Protein AF-0000000070920704 (afdb_homodimer)

InterPro domains:
  IPR003812 Fido domain [PF02661] (110-217)
  IPR003812 Fido domain [PS51459] (108-275)
  IPR036597 Fido-like domain superfamily [G3DSA:1.10.3290.10] (21-297)
  IPR036597 Fido-like domain superfamily [SSF140931] (86-286)
  IPR040198 Fido domain-containing protein [PTHR13504] (41-354)

Organism: NCBI:txid713585

Secondary structure (DSSP, 8-state):
---SS--TT-TTHHHHHHHHHHHHHHHHHHHHTS-HHHHHHHHHHHHHHHHHHHHHHTT----HHHHHHHHTT---SSHHHHHHHHHHHHHHHHHHHHHTTTT-S-TTSHHHHHHHHHHHHHTS-GGGGEEE-TTT--EEEPPTT---SS---BTTB-PPPGGGHHHHHHHHHHHHSS--HHHHHHHHHHHHHHHHHH--SSS-HHHHHHHHHHHHHHHHH--TTS--SHHHHHHTHHHHHHHHHHTTS----TTSSTHHHHHHHHHHHHHHHHHHHHHHHHHHHHHT-HHHHHHHHHHHHHHHHHTTSS-TTHHHHHHHHHHHSEE-HHHHHHHHT--HHHHHHHHHHHHHTTSEE-SSSSSPEEE---GGGHHHHSTTSS-----/---SS--TT-TTHHHHHHHHHHHHHHHHHHHHTS-HHHHHHHHHHHHHHHHHHHHHHTT----HHHHHHHHTT---SSHHHHHHHHHHHHHHHHHHHHHTTTT-S-TTSHHHHHHHHHHHHHTS-GGGGEEE-TTT--EEEPPTT----S---BTTB----GGGHHHHHHHHHHHHSS--HHHHHHHHHHHHHHHHHH--SSS-HHHHHHHHHHHHHHHHH--TTS--SHHHHHHTHHHHHHHHHHTTS----TTSSTHHHHHHHHHHHHHHHHHHHHHHHHHHHHHT-HHHHHHHHHHHHHHHHHTTSS-TTHHHHHHHHHHHS-B-HHHHHHHHT--HHHHHHHHHHHHHTTSEE-SSSSSPBEE---GGGHHHHSTTSS-----

Structure (mmCIF, N/CA/C/O backbone):
data_AF-0000000070920704-model_v1
#
loop_
_entity.id
_entity.type
_entity.pdbx_description
1 polymer 'Cell division protein Fic'
#
loop_
_atom_site.group_PDB
_atom_site.id
_atom_site.type_symbol
_atom_site.label_atom_id
_atom_site.label_alt_id
_atom_site.label_comp_id
_atom_site.label_asym_id
_atom_site.label_entity_id
_atom_site.label_seq_id
_atom_site.pdbx_PDB_ins_code
_atom_site.Cartn_x
_atom_site.Cartn_y
_atom_site.Cartn_z
_atom_site.occupancy
_atom_site.B_iso_or_equiv
_atom_site.auth_seq_id
_atom_site.auth_comp_id
_atom_site.auth_asym_id
_atom_site.auth_atom_id
_atom_site.pdbx_PDB_model_num
ATOM 1 N N . MET A 1 1 ? 30.406 -16.094 -9.68 1 80.56 1 MET A N 1
ATOM 2 C CA . MET A 1 1 ? 29.078 -15.898 -9.109 1 80.56 1 MET A CA 1
ATOM 3 C C . MET A 1 1 ? 28.891 -14.469 -8.602 1 80.56 1 MET A C 1
ATOM 5 O O . MET A 1 1 ? 27.781 -13.945 -8.594 1 80.56 1 MET A O 1
ATOM 9 N N . GLU A 1 2 ? 29.891 -13.758 -8.344 1 85.88 2 GLU A N 1
ATOM 10 C CA . GLU A 1 2 ? 29.859 -12.422 -7.773 1 85.88 2 GLU A CA 1
ATOM 11 C C . GLU A 1 2 ? 29.625 -11.367 -8.852 1 85.88 2 GLU A C 1
ATOM 13 O O . GLU A 1 2 ? 30.047 -11.547 -10 1 85.88 2 GLU A O 1
ATOM 18 N N . PRO A 1 3 ? 29.031 -10.305 -8.484 1 90.31 3 PRO A N 1
ATOM 19 C CA . PRO A 1 3 ? 28.422 -9.953 -7.195 1 90.31 3 PRO A CA 1
ATOM 20 C C . PRO A 1 3 ? 27.078 -10.625 -6.977 1 90.31 3 PRO A C 1
ATOM 22 O O . PRO A 1 3 ? 26.375 -10.945 -7.941 1 90.31 3 PRO A O 1
ATOM 25 N N . LEU A 1 4 ? 26.75 -10.844 -5.668 1 92.88 4 LEU A N 1
ATOM 26 C CA . LEU A 1 4 ? 25.484 -11.477 -5.324 1 92.88 4 LEU A CA 1
ATOM 27 C C . LEU A 1 4 ? 24.406 -10.422 -5.031 1 92.88 4 LEU A C 1
ATOM 29 O O . LEU A 1 4 ? 23.219 -10.727 -5.047 1 92.88 4 LEU A O 1
ATOM 33 N N . LEU A 1 5 ? 24.922 -9.242 -4.734 1 93.75 5 LEU A N 1
ATOM 34 C CA . LEU A 1 5 ? 24.047 -8.117 -4.453 1 93.75 5 LEU A CA 1
ATOM 35 C C . LEU A 1 5 ? 24.359 -6.93 -5.348 1 93.75 5 LEU A C 1
ATOM 37 O O . LEU A 1 5 ? 25.469 -6.844 -5.895 1 93.75 5 LEU A O 1
ATOM 41 N N . ILE A 1 6 ? 23.453 -6.102 -5.52 1 92.94 6 ILE A N 1
ATOM 42 C CA . ILE A 1 6 ? 23.719 -4.828 -6.184 1 92.94 6 ILE A CA 1
ATOM 43 C C . ILE A 1 6 ? 24.469 -3.895 -5.23 1 92.94 6 ILE A C 1
ATOM 45 O O . ILE A 1 6 ? 23.969 -3.604 -4.137 1 92.94 6 ILE A O 1
ATOM 49 N N . SER A 1 7 ? 25.5 -3.453 -5.684 1 89.81 7 SER A N 1
ATOM 50 C CA . SER A 1 7 ? 26.328 -2.586 -4.848 1 89.81 7 SER A CA 1
ATOM 51 C C . SER A 1 7 ? 25.609 -1.271 -4.547 1 89.81 7 SER A C 1
ATOM 53 O O . SER A 1 7 ? 24.891 -0.745 -5.391 1 89.81 7 SER A O 1
ATOM 55 N N . GLU A 1 8 ? 25.906 -0.688 -3.4 1 87 8 GLU A N 1
ATOM 56 C CA . GLU A 1 8 ? 25.359 0.615 -3.029 1 87 8 GLU A CA 1
ATOM 57 C C . GLU A 1 8 ? 25.875 1.715 -3.947 1 87 8 GLU A C 1
ATOM 59 O O . GLU A 1 8 ? 25.234 2.744 -4.133 1 87 8 GLU A O 1
ATOM 64 N N . SER A 1 9 ? 27.016 1.467 -4.512 1 86.75 9 SER A N 1
ATOM 65 C CA . SER A 1 9 ? 27.656 2.473 -5.352 1 86.75 9 SER A CA 1
ATOM 66 C C . SER A 1 9 ? 27.328 2.264 -6.824 1 86.75 9 SER A C 1
ATOM 68 O O . SER A 1 9 ? 27.812 2.996 -7.688 1 86.75 9 SER A O 1
ATOM 70 N N . SER A 1 10 ? 26.547 1.212 -7.098 1 89.94 10 SER A N 1
ATOM 71 C CA . SER A 1 10 ? 26.156 0.956 -8.484 1 89.94 10 SER A CA 1
ATOM 72 C C . SER A 1 10 ? 25.422 2.15 -9.078 1 89.94 10 SER A C 1
ATOM 74 O O . SER A 1 10 ? 24.578 2.766 -8.414 1 89.94 10 SER A O 1
ATOM 76 N N . ARG A 1 11 ? 25.688 2.434 -10.297 1 91.56 11 ARG A N 1
ATOM 77 C CA . ARG A 1 11 ? 25 3.52 -10.984 1 91.56 11 ARG A CA 1
ATOM 78 C C . ARG A 1 11 ? 23.531 3.191 -11.172 1 91.56 11 ARG A C 1
ATOM 80 O O . ARG A 1 11 ? 22.719 4.078 -11.461 1 91.56 11 ARG A O 1
ATOM 87 N N . HIS A 1 12 ? 23.188 1.869 -11.047 1 94 12 HIS A N 1
ATOM 88 C CA . HIS A 1 12 ? 21.812 1.428 -11.25 1 94 12 HIS A CA 1
ATOM 89 C C . HIS A 1 12 ? 21.031 1.445 -9.938 1 94 12 HIS A C 1
ATOM 91 O O . HIS A 1 12 ? 19.828 1.226 -9.93 1 94 12 HIS A O 1
ATOM 97 N N . ARG A 1 13 ? 21.719 1.709 -8.852 1 93.88 13 ARG A N 1
ATOM 98 C CA . ARG A 1 13 ? 21.125 1.56 -7.523 1 93.88 13 ARG A CA 1
ATOM 99 C C . ARG A 1 13 ? 19.922 2.475 -7.348 1 93.88 13 ARG A C 1
ATOM 101 O O . ARG A 1 13 ? 18.875 2.045 -6.859 1 93.88 13 ARG A O 1
ATOM 108 N N . ARG A 1 14 ? 20 3.699 -7.797 1 93.38 14 ARG A N 1
ATOM 109 C CA . ARG A 1 14 ? 18.922 4.672 -7.621 1 93.38 14 ARG A CA 1
ATOM 110 C C . ARG A 1 14 ? 17.656 4.215 -8.336 1 93.38 14 ARG A C 1
ATOM 112 O O . ARG A 1 14 ? 16.578 4.18 -7.73 1 93.38 14 ARG A O 1
ATOM 119 N N . ALA A 1 15 ? 17.812 3.852 -9.578 1 96.12 15 ALA A N 1
ATOM 120 C CA . ALA A 1 15 ? 16.656 3.43 -10.359 1 96.12 15 ALA A CA 1
ATOM 121 C C . ALA A 1 15 ? 16.047 2.146 -9.805 1 96.12 15 ALA A C 1
ATOM 123 O O . ALA A 1 15 ? 14.828 1.995 -9.766 1 96.12 15 ALA A O 1
ATOM 124 N N . LEU A 1 16 ? 16.875 1.227 -9.359 1 97.75 16 LEU A N 1
ATOM 125 C CA . LEU A 1 16 ? 16.391 -0.04 -8.82 1 97.75 16 LEU A CA 1
ATOM 126 C C . LEU A 1 16 ? 15.664 0.172 -7.496 1 97.75 16 LEU A C 1
ATOM 128 O O . LEU A 1 16 ? 14.656 -0.479 -7.227 1 97.75 16 LEU A O 1
ATOM 132 N N . THR A 1 17 ? 16.188 1.072 -6.699 1 97.25 17 THR A N 1
ATOM 133 C CA . THR A 1 17 ? 15.531 1.373 -5.434 1 97.25 17 THR A CA 1
ATOM 134 C C . THR A 1 17 ? 14.188 2.053 -5.668 1 97.25 17 THR A C 1
ATOM 136 O O . THR A 1 17 ? 13.234 1.821 -4.922 1 97.25 17 THR A O 1
ATOM 139 N N . ASP A 1 18 ? 14.086 2.893 -6.695 1 97.75 18 ASP A N 1
ATOM 140 C CA . ASP A 1 18 ? 12.805 3.484 -7.066 1 97.75 18 ASP A CA 1
ATOM 141 C C . ASP A 1 18 ? 11.781 2.406 -7.414 1 97.75 18 ASP A C 1
ATOM 143 O O . ASP A 1 18 ? 10.617 2.502 -7.027 1 97.75 18 ASP A O 1
ATOM 147 N N . LEU A 1 19 ? 12.227 1.385 -8.117 1 98.44 19 LEU A N 1
ATOM 148 C CA . LEU A 1 19 ? 11.344 0.277 -8.461 1 98.44 19 LEU A CA 1
ATOM 149 C C . LEU A 1 19 ? 10.922 -0.49 -7.215 1 98.44 19 LEU A C 1
ATOM 151 O O . LEU A 1 19 ? 9.773 -0.934 -7.109 1 98.44 19 LEU A O 1
ATOM 155 N N . ALA A 1 20 ? 11.898 -0.656 -6.273 1 98.25 20 ALA A N 1
ATOM 156 C CA . ALA A 1 20 ? 11.586 -1.351 -5.027 1 98.25 20 ALA A CA 1
ATOM 157 C C . ALA A 1 20 ? 10.508 -0.609 -4.242 1 98.25 20 ALA A C 1
ATOM 159 O O . ALA A 1 20 ? 9.578 -1.228 -3.717 1 98.25 20 ALA A O 1
ATOM 160 N N . VAL A 1 21 ? 10.586 0.711 -4.191 1 97.5 21 VAL A N 1
ATOM 161 C CA . VAL A 1 21 ? 9.594 1.542 -3.508 1 97.5 21 VAL A CA 1
ATOM 162 C C . VAL A 1 21 ? 8.234 1.396 -4.188 1 97.5 21 VAL A C 1
ATOM 164 O O . VAL A 1 21 ? 7.219 1.211 -3.52 1 97.5 21 VAL A O 1
ATOM 167 N N . GLU A 1 22 ? 8.258 1.469 -5.484 1 97.75 22 GLU A N 1
ATOM 168 C CA . GLU A 1 22 ? 7.02 1.347 -6.25 1 97.75 22 GLU A CA 1
ATOM 169 C C . GLU A 1 22 ? 6.367 -0.017 -6.031 1 97.75 22 GLU A C 1
ATOM 171 O O . GLU A 1 22 ? 5.164 -0.103 -5.781 1 97.75 22 GLU A O 1
ATOM 176 N N . LEU A 1 23 ? 7.152 -1.055 -6.102 1 98.5 23 LEU A N 1
ATOM 177 C CA . LEU A 1 23 ? 6.633 -2.406 -5.934 1 98.5 23 LEU A CA 1
ATOM 178 C C . LEU A 1 23 ? 6.055 -2.596 -4.535 1 98.5 23 LEU A C 1
ATOM 180 O O . LEU A 1 23 ? 4.973 -3.166 -4.379 1 98.5 23 LEU A O 1
ATOM 184 N N . ALA A 1 24 ? 6.785 -2.111 -3.541 1 97.88 24 ALA A N 1
ATOM 185 C CA . ALA A 1 24 ? 6.312 -2.232 -2.164 1 97.88 24 ALA A CA 1
ATOM 186 C C . ALA A 1 24 ? 4.977 -1.521 -1.977 1 97.88 24 ALA A C 1
ATOM 188 O O . ALA A 1 24 ? 4.055 -2.068 -1.371 1 97.88 24 ALA A O 1
ATOM 189 N N . ALA A 1 25 ? 4.855 -0.305 -2.525 1 97.44 25 ALA A N 1
ATOM 190 C CA . ALA A 1 25 ? 3.635 0.485 -2.398 1 97.44 25 ALA A CA 1
ATOM 191 C C . ALA A 1 25 ? 2.473 -0.181 -3.127 1 97.44 25 ALA A C 1
ATOM 193 O O . ALA A 1 25 ? 1.376 -0.306 -2.576 1 97.44 25 ALA A O 1
ATOM 194 N N . ARG A 1 26 ? 2.691 -0.658 -4.32 1 97.5 26 ARG A N 1
ATOM 195 C CA . ARG A 1 26 ? 1.638 -1.263 -5.129 1 97.5 26 ARG A CA 1
ATOM 196 C C . ARG A 1 26 ? 1.182 -2.588 -4.527 1 97.5 26 ARG A C 1
ATOM 198 O O . ARG A 1 26 ? -0.016 -2.881 -4.496 1 97.5 26 ARG A O 1
ATOM 205 N N . SER A 1 27 ? 2.137 -3.367 -4.098 1 98 27 SER A N 1
ATOM 206 C CA . SER A 1 27 ? 1.811 -4.664 -3.508 1 98 27 SER A CA 1
ATOM 207 C C . SER A 1 27 ? 0.99 -4.496 -2.232 1 98 27 SER A C 1
ATOM 209 O O . SER A 1 27 ? -0.037 -5.156 -2.061 1 98 27 SER A O 1
ATOM 211 N N . ALA A 1 28 ? 1.432 -3.613 -1.384 1 96.62 28 ALA A N 1
ATOM 212 C CA . ALA A 1 28 ? 0.708 -3.361 -0.14 1 96.62 28 ALA A CA 1
ATOM 213 C C . ALA A 1 28 ? -0.68 -2.795 -0.419 1 96.62 28 ALA A C 1
ATOM 215 O O . ALA A 1 28 ? -1.665 -3.221 0.19 1 96.62 28 ALA A O 1
ATOM 216 N N . GLY A 1 29 ? -0.74 -1.816 -1.3 1 95.94 29 GLY A N 1
ATOM 217 C CA . GLY A 1 29 ? -2.021 -1.237 -1.672 1 95.94 29 GLY A CA 1
ATOM 218 C C . GLY A 1 29 ? -3.008 -2.26 -2.201 1 95.94 29 GLY A C 1
ATOM 219 O O . GLY A 1 29 ? -4.176 -2.264 -1.811 1 95.94 29 GLY A O 1
ATOM 220 N N . PHE A 1 30 ? -2.549 -3.137 -3.023 1 96.75 30 PHE A N 1
ATOM 221 C CA . PHE A 1 30 ? -3.4 -4.16 -3.617 1 96.75 30 PHE A CA 1
ATOM 222 C C . PHE A 1 30 ? -3.934 -5.109 -2.547 1 96.75 30 PHE A C 1
ATOM 224 O O . PHE A 1 30 ? -5.145 -5.312 -2.441 1 96.75 30 PHE A O 1
ATOM 231 N N . ARG A 1 31 ? -3.08 -5.613 -1.752 1 95.38 31 ARG A N 1
ATOM 232 C CA . ARG A 1 31 ? -3.475 -6.566 -0.721 1 95.38 31 ARG A CA 1
ATOM 233 C C . ARG A 1 31 ? -4.508 -5.961 0.223 1 95.38 31 ARG A C 1
ATOM 235 O O . ARG A 1 31 ? -5.523 -6.59 0.526 1 95.38 31 ARG A O 1
ATOM 242 N N . ARG A 1 32 ? -4.285 -4.738 0.602 1 92.5 32 ARG A N 1
ATOM 243 C CA . ARG A 1 32 ? -5.113 -4.113 1.628 1 92.5 32 ARG A CA 1
ATOM 244 C C . ARG A 1 32 ? -6.441 -3.637 1.044 1 92.5 32 ARG A C 1
ATOM 246 O O . ARG A 1 32 ? -7.367 -3.301 1.786 1 92.5 32 ARG A O 1
ATOM 253 N N . SER A 1 33 ? -6.52 -3.58 -0.223 1 90.88 33 SER A N 1
ATOM 254 C CA . SER A 1 33 ? -7.734 -3.121 -0.888 1 90.88 33 SER A CA 1
ATOM 255 C C . SER A 1 33 ? -8.812 -4.199 -0.875 1 90.88 33 SER A C 1
ATOM 257 O O . SER A 1 33 ? -9.984 -3.922 -1.161 1 90.88 33 SER A O 1
ATOM 259 N N . LEU A 1 34 ? -8.43 -5.422 -0.502 1 90.5 34 LEU A N 1
ATOM 260 C CA . LEU A 1 34 ? -9.359 -6.539 -0.593 1 90.5 34 LEU A CA 1
ATOM 261 C C . LEU A 1 34 ? -9.758 -7.031 0.794 1 90.5 34 LEU A C 1
ATOM 263 O O . LEU A 1 34 ? -8.922 -7.086 1.7 1 90.5 34 LEU A O 1
ATOM 267 N N . PRO A 1 35 ? -11.039 -7.438 0.919 1 86.06 35 PRO A N 1
ATOM 268 C CA . PRO A 1 35 ? -11.422 -8.062 2.186 1 86.06 35 PRO A CA 1
ATOM 269 C C . PRO A 1 35 ? -10.789 -9.438 2.379 1 86.06 35 PRO A C 1
ATOM 271 O O . PRO A 1 35 ? -10.453 -10.109 1.401 1 86.06 35 PRO A O 1
ATOM 274 N N . PRO A 1 36 ? -10.68 -9.891 3.582 1 84.94 36 PRO A N 1
ATOM 275 C CA . PRO A 1 36 ? -9.961 -11.125 3.891 1 84.94 36 PRO A CA 1
ATOM 276 C C . PRO A 1 36 ? -10.508 -12.336 3.141 1 84.94 36 PRO A C 1
ATOM 278 O O . PRO A 1 36 ? -9.742 -13.18 2.678 1 84.94 36 PRO A O 1
ATOM 281 N N . GLY A 1 37 ? -11.836 -12.477 3.033 1 85.62 37 GLY A N 1
ATOM 282 C CA . GLY A 1 37 ? -12.414 -13.617 2.336 1 85.62 37 GLY A CA 1
ATOM 283 C C . GLY A 1 37 ? -12.039 -13.672 0.868 1 85.62 37 GLY A C 1
ATOM 284 O O . GLY A 1 37 ? -11.789 -14.75 0.326 1 85.62 37 GLY A O 1
ATOM 285 N N . VAL A 1 38 ? -11.984 -12.555 0.297 1 88.88 38 VAL A N 1
ATOM 286 C CA . VAL A 1 38 ? -11.609 -12.477 -1.111 1 88.88 38 VAL A CA 1
ATOM 287 C C . VAL A 1 38 ? -10.117 -12.766 -1.268 1 88.88 38 VAL A C 1
ATOM 289 O O . VAL A 1 38 ? -9.703 -13.43 -2.225 1 88.88 38 VAL A O 1
ATOM 292 N N . LEU A 1 39 ? -9.305 -12.336 -0.316 1 92.88 39 LEU A N 1
ATOM 293 C CA . LEU A 1 39 ? -7.871 -12.586 -0.333 1 92.88 39 LEU A CA 1
ATOM 294 C C . LEU A 1 39 ? -7.574 -14.078 -0.345 1 92.88 39 LEU A C 1
ATOM 296 O O . LEU A 1 39 ? -6.727 -14.539 -1.111 1 92.88 39 LEU A O 1
ATOM 300 N N . THR A 1 40 ? -8.289 -14.766 0.441 1 92.19 40 THR A N 1
ATOM 301 C CA . THR A 1 40 ? -8.086 -16.203 0.537 1 92.19 40 THR A CA 1
ATOM 302 C C . THR A 1 40 ? -8.422 -16.891 -0.787 1 92.19 40 THR A C 1
ATOM 304 O O . THR A 1 40 ? -7.656 -17.734 -1.271 1 92.19 40 THR A O 1
ATOM 307 N N . ALA A 1 41 ? -9.547 -16.531 -1.345 1 92.5 41 ALA A N 1
ATOM 308 C CA . ALA A 1 41 ? -9.961 -17.109 -2.619 1 92.5 41 ALA A CA 1
ATOM 309 C C . ALA A 1 41 ? -8.961 -16.781 -3.725 1 92.5 41 ALA A C 1
ATOM 311 O O . ALA A 1 41 ? -8.656 -17.641 -4.562 1 92.5 41 ALA A O 1
ATOM 312 N N . LEU A 1 42 ? -8.492 -15.617 -3.684 1 93.5 42 LEU A N 1
ATOM 313 C CA . LEU A 1 42 ? -7.547 -15.172 -4.703 1 93.5 42 LEU A CA 1
ATOM 314 C C . LEU A 1 42 ? -6.211 -15.883 -4.551 1 93.5 42 LEU A C 1
ATOM 316 O O . LEU A 1 42 ? -5.559 -16.203 -5.543 1 93.5 42 LEU A O 1
ATOM 320 N N . ALA A 1 43 ? -5.762 -16.078 -3.363 1 95.25 43 ALA A N 1
ATOM 321 C CA . ALA A 1 43 ? -4.516 -16.797 -3.121 1 95.25 43 ALA A CA 1
ATOM 322 C C . ALA A 1 43 ? -4.582 -18.219 -3.693 1 95.25 43 ALA A C 1
ATOM 324 O O . ALA A 1 43 ? -3.605 -18.703 -4.262 1 95.25 43 ALA A O 1
ATOM 325 N N . ASP A 1 44 ? -5.727 -18.844 -3.557 1 93.44 44 ASP A N 1
ATOM 326 C CA . ASP A 1 44 ? -5.926 -20.172 -4.145 1 93.44 44 ASP A CA 1
ATOM 327 C C . ASP A 1 44 ? -5.785 -20.125 -5.664 1 93.44 44 ASP A C 1
ATOM 329 O O . ASP A 1 44 ? -5.117 -20.969 -6.258 1 93.44 44 ASP A O 1
ATOM 333 N N . LEU A 1 45 ? -6.391 -19.188 -6.18 1 92.69 45 LEU A N 1
ATOM 334 C CA . LEU A 1 45 ? -6.336 -19 -7.629 1 92.69 45 LEU A CA 1
ATOM 335 C C . LEU A 1 45 ? -4.906 -18.75 -8.094 1 92.69 45 LEU A C 1
ATOM 337 O O . LEU A 1 45 ? -4.48 -19.281 -9.125 1 92.69 45 LEU A O 1
ATOM 341 N N . VAL A 1 46 ? -4.18 -17.953 -7.363 1 94.62 46 VAL A N 1
ATOM 342 C CA . VAL A 1 46 ? -2.814 -17.594 -7.727 1 94.62 46 VAL A CA 1
ATOM 343 C C . VAL A 1 46 ? -1.906 -18.812 -7.633 1 94.62 46 VAL A C 1
ATOM 345 O O . VAL A 1 46 ? -0.985 -18.969 -8.438 1 94.62 46 VAL A O 1
ATOM 348 N N . ARG A 1 47 ? -2.148 -19.672 -6.664 1 96.12 47 ARG A N 1
ATOM 349 C CA . ARG A 1 47 ? -1.372 -20.906 -6.609 1 96.12 47 ARG A CA 1
ATOM 350 C C . ARG A 1 47 ? -1.533 -21.719 -7.895 1 96.12 47 ARG A C 1
ATOM 352 O O . ARG A 1 47 ? -0.551 -22.203 -8.453 1 96.12 47 ARG A O 1
ATOM 359 N N . ALA A 1 48 ? -2.76 -21.812 -8.359 1 94.69 48 ALA A N 1
ATOM 360 C CA . ALA A 1 48 ? -3.02 -22.516 -9.609 1 94.69 48 ALA A CA 1
ATOM 361 C C . ALA A 1 48 ? -2.361 -21.812 -10.789 1 94.69 48 ALA A C 1
ATOM 363 O O . ALA A 1 48 ? -1.759 -22.453 -11.648 1 94.69 48 ALA A O 1
ATOM 364 N N . MET A 1 49 ? -2.482 -20.531 -10.781 1 94.5 49 MET A N 1
ATOM 365 C CA . MET A 1 49 ? -1.893 -19.734 -11.852 1 94.5 49 MET A CA 1
ATOM 366 C C . MET A 1 49 ? -0.374 -19.859 -11.859 1 94.5 49 MET A C 1
ATOM 368 O O . MET A 1 49 ? 0.233 -20.047 -12.914 1 94.5 49 MET A O 1
ATOM 372 N N . ASN A 1 50 ? 0.208 -19.719 -10.664 1 96.38 50 ASN A N 1
ATOM 373 C CA . ASN A 1 50 ? 1.654 -19.859 -10.531 1 96.38 50 ASN A CA 1
ATOM 374 C C . ASN A 1 50 ? 2.127 -21.219 -11.023 1 96.38 50 ASN A C 1
ATOM 376 O O . ASN A 1 50 ? 3.121 -21.328 -11.742 1 96.38 50 ASN A O 1
ATOM 380 N N . CYS A 1 51 ? 1.378 -22.234 -10.633 1 97 51 CYS A N 1
ATOM 381 C CA . CYS A 1 51 ? 1.658 -23.594 -11.07 1 97 51 CYS A CA 1
ATOM 382 C C . CYS A 1 51 ? 1.62 -23.688 -12.594 1 97 51 CYS A C 1
ATOM 384 O O . CYS A 1 51 ? 2.562 -24.188 -13.211 1 97 51 CYS A O 1
ATOM 386 N N . TYR A 1 52 ? 0.61 -23.203 -13.156 1 96.19 52 TYR A N 1
ATOM 387 C CA . TYR A 1 52 ? 0.43 -23.281 -14.602 1 96.19 52 TYR A CA 1
ATOM 388 C C . TYR A 1 52 ? 1.599 -22.625 -15.336 1 96.19 52 TYR A C 1
ATOM 390 O O . TYR A 1 52 ? 2.24 -23.266 -16.172 1 96.19 52 TYR A O 1
ATOM 398 N N . TYR A 1 53 ? 1.94 -21.422 -14.977 1 96.88 53 TYR A N 1
ATOM 399 C CA . TYR A 1 53 ? 2.926 -20.672 -15.742 1 96.88 53 TYR A CA 1
ATOM 400 C C . TYR A 1 53 ? 4.34 -21.141 -15.422 1 96.88 53 TYR A C 1
ATOM 402 O O . TYR A 1 53 ? 5.215 -21.125 -16.297 1 96.88 53 TYR A O 1
ATOM 410 N N . SER A 1 54 ? 4.586 -21.5 -14.156 1 97.31 54 SER A N 1
ATOM 411 C CA . SER A 1 54 ? 5.891 -22.078 -13.828 1 97.31 54 SER A CA 1
ATOM 412 C C . SER A 1 54 ? 6.148 -23.344 -14.633 1 97.31 54 SER A C 1
ATOM 414 O O . SER A 1 54 ? 7.23 -23.516 -15.188 1 97.31 54 SER A O 1
ATOM 416 N N . ASN A 1 55 ? 5.141 -24.203 -14.727 1 95.38 55 ASN A N 1
ATOM 417 C CA . ASN A 1 55 ? 5.277 -25.438 -15.484 1 95.38 55 ASN A CA 1
ATOM 418 C C . ASN A 1 55 ? 5.352 -25.188 -16.984 1 95.38 55 ASN A C 1
ATOM 420 O O . ASN A 1 55 ? 6.016 -25.922 -17.719 1 95.38 55 ASN A O 1
ATOM 424 N N . LEU A 1 56 ? 4.695 -24.125 -17.391 1 94.81 56 LEU A N 1
ATOM 425 C CA . LEU A 1 56 ? 4.738 -23.75 -18.797 1 94.81 56 LEU A CA 1
ATOM 426 C C . LEU A 1 56 ? 6.16 -23.406 -19.219 1 94.81 56 LEU A C 1
ATOM 428 O O . LEU A 1 56 ? 6.598 -23.766 -20.312 1 94.81 56 LEU A O 1
ATOM 432 N N . ILE A 1 57 ? 6.871 -22.734 -18.391 1 95.25 57 ILE A N 1
ATOM 433 C CA . ILE A 1 57 ? 8.258 -22.375 -18.656 1 95.25 57 ILE A CA 1
ATOM 434 C C . ILE A 1 57 ? 9.094 -23.625 -18.859 1 95.25 57 ILE A C 1
ATOM 436 O O . ILE A 1 57 ? 10.031 -23.641 -19.656 1 95.25 57 ILE A O 1
ATOM 440 N N . GLU A 1 58 ? 8.711 -24.75 -18.203 1 92.69 58 GLU A N 1
ATOM 441 C CA . GLU A 1 58 ? 9.414 -26.031 -18.312 1 92.69 58 GLU A CA 1
ATOM 442 C C . GLU A 1 58 ? 8.898 -26.844 -19.5 1 92.69 58 GLU A C 1
ATOM 444 O O . GLU A 1 58 ? 9.32 -27.984 -19.703 1 92.69 58 GLU A O 1
ATOM 449 N N . GLY A 1 59 ? 7.871 -26.344 -20.172 1 91.88 59 GLY A N 1
ATOM 450 C CA . GLY A 1 59 ? 7.34 -27.031 -21.344 1 91.88 59 GLY A CA 1
ATOM 451 C C . GLY A 1 59 ? 6.156 -27.922 -21.016 1 91.88 59 GLY A C 1
ATOM 452 O O . GLY A 1 59 ? 5.746 -28.734 -21.844 1 91.88 59 GLY A O 1
ATOM 453 N N . HIS A 1 60 ? 5.641 -27.828 -19.797 1 91.25 60 HIS A N 1
ATOM 454 C CA . HIS A 1 60 ? 4.488 -28.625 -19.375 1 91.25 60 HIS A CA 1
ATOM 455 C C . HIS A 1 60 ? 3.219 -27.781 -19.344 1 91.25 60 HIS A C 1
ATOM 457 O O . HIS A 1 60 ? 3.059 -26.938 -18.469 1 91.25 60 HIS A O 1
ATOM 463 N N . ASP A 1 61 ? 2.365 -28.016 -20.203 1 89.31 61 ASP A N 1
ATOM 464 C CA . ASP A 1 61 ? 1.157 -27.203 -20.359 1 89.31 61 ASP A CA 1
ATOM 465 C C . ASP A 1 61 ? -0.066 -27.953 -19.812 1 89.31 61 ASP A C 1
ATOM 467 O O . ASP A 1 61 ? -0.821 -28.547 -20.594 1 89.31 61 ASP A O 1
ATOM 471 N N . THR A 1 62 ? -0.257 -27.953 -18.578 1 89.75 62 THR A N 1
ATOM 472 C CA . THR A 1 62 ? -1.445 -28.531 -17.969 1 89.75 62 THR A CA 1
ATOM 473 C C . THR A 1 62 ? -2.555 -27.5 -17.844 1 89.75 62 THR A C 1
ATOM 475 O O . THR A 1 62 ? -2.41 -26.5 -17.125 1 89.75 62 THR A O 1
ATOM 478 N N . HIS A 1 63 ? -3.582 -27.734 -18.469 1 87.62 63 HIS A N 1
ATOM 479 C CA . HIS A 1 63 ? -4.699 -26.797 -18.453 1 87.62 63 HIS A CA 1
ATOM 480 C C . HIS A 1 63 ? -5.219 -26.578 -17.047 1 87.62 63 HIS A C 1
ATOM 482 O O . HIS A 1 63 ? -5.297 -27.516 -16.25 1 87.62 63 HIS A O 1
ATOM 488 N N . PRO A 1 64 ? -5.711 -25.359 -16.766 1 89.31 64 PRO A N 1
ATOM 489 C CA . PRO A 1 64 ? -6.16 -25.016 -15.414 1 89.31 64 PRO A CA 1
ATOM 490 C C . PRO A 1 64 ? -7.277 -25.938 -14.914 1 89.31 64 PRO A C 1
ATOM 492 O O . PRO A 1 64 ? -7.316 -26.281 -13.734 1 89.31 64 PRO A O 1
ATOM 495 N N . VAL A 1 65 ? -8.117 -26.328 -15.797 1 89.88 65 VAL A N 1
ATOM 496 C CA . VAL A 1 65 ? -9.203 -27.219 -15.406 1 89.88 65 VAL A CA 1
ATOM 497 C C . VAL A 1 65 ? -8.625 -28.562 -14.938 1 89.88 65 VAL A C 1
ATOM 499 O O . VAL A 1 65 ? -9.109 -29.141 -13.961 1 89.88 65 VAL A O 1
ATOM 502 N N . ASP A 1 66 ? -7.602 -29.016 -15.656 1 92.94 66 ASP A N 1
ATOM 503 C CA . ASP A 1 66 ? -6.957 -30.266 -15.281 1 92.94 66 ASP A CA 1
ATOM 504 C C . ASP A 1 66 ? -6.203 -30.125 -13.961 1 92.94 66 ASP A C 1
ATOM 506 O O . ASP A 1 66 ? -6.105 -31.078 -13.188 1 92.94 66 ASP A O 1
ATOM 510 N N . ILE A 1 67 ? -5.672 -28.969 -13.742 1 93.81 67 ILE A N 1
ATOM 511 C CA . ILE A 1 67 ? -5.031 -28.688 -12.461 1 93.81 67 ILE A CA 1
ATOM 512 C C . ILE A 1 67 ? -6.066 -28.781 -11.336 1 93.81 67 ILE A C 1
ATOM 514 O O . ILE A 1 67 ? -5.82 -29.422 -10.312 1 93.81 67 ILE A O 1
ATOM 518 N N . GLU A 1 68 ? -7.188 -28.156 -11.547 1 92.19 68 GLU A N 1
ATOM 519 C CA . GLU A 1 68 ? -8.258 -28.172 -10.555 1 92.19 68 GLU A CA 1
ATOM 520 C C . GLU A 1 68 ? -8.734 -29.594 -10.289 1 92.19 68 GLU A C 1
ATOM 522 O O . GLU A 1 68 ? -8.984 -29.969 -9.148 1 92.19 68 GLU A O 1
ATOM 527 N N . ARG A 1 69 ? -8.891 -30.359 -11.336 1 93.5 69 ARG A N 1
ATOM 528 C CA . ARG A 1 69 ? -9.273 -31.766 -11.203 1 93.5 69 ARG A CA 1
ATOM 529 C C . ARG A 1 69 ? -8.258 -32.531 -10.359 1 93.5 69 ARG A C 1
ATOM 531 O O . ARG A 1 69 ? -8.633 -33.312 -9.5 1 93.5 69 ARG A O 1
ATOM 538 N N . ALA A 1 70 ? -7.059 -32.25 -10.633 1 94.75 70 ALA A N 1
ATOM 539 C CA . ALA A 1 70 ? -5.996 -32.938 -9.891 1 94.75 70 ALA A CA 1
ATOM 540 C C . ALA A 1 70 ? -6.102 -32.656 -8.398 1 94.75 70 ALA A C 1
ATOM 542 O O . ALA A 1 70 ? -5.887 -33.531 -7.57 1 94.75 70 ALA A O 1
ATOM 543 N N . LEU A 1 71 ? -6.434 -31.438 -8.047 1 93.31 71 LEU A N 1
ATOM 544 C CA . LEU A 1 71 ? -6.555 -31.047 -6.652 1 93.31 71 LEU A CA 1
ATOM 545 C C . LEU A 1 71 ? -7.711 -31.766 -5.977 1 93.31 71 LEU A C 1
ATOM 547 O O . LEU A 1 71 ? -7.746 -31.875 -4.746 1 93.31 71 LEU A O 1
ATOM 551 N N . LYS A 1 72 ? -8.625 -32.312 -6.801 1 92.38 72 LYS A N 1
ATOM 552 C CA . LYS A 1 72 ? -9.75 -33.094 -6.301 1 92.38 72 LYS A CA 1
ATOM 553 C C . LYS A 1 72 ? -9.508 -34.562 -6.465 1 92.38 72 LYS A C 1
ATOM 555 O O . LYS A 1 72 ? -10.445 -35.375 -6.398 1 92.38 72 LYS A O 1
ATOM 560 N N . ASN A 1 73 ? -8.32 -34.938 -6.863 1 94.75 73 ASN A N 1
ATOM 561 C CA . ASN A 1 73 ? -7.891 -36.344 -7.059 1 94.75 73 ASN A CA 1
ATOM 562 C C . ASN A 1 73 ? -8.617 -37 -8.234 1 94.75 73 ASN A C 1
ATOM 564 O O . ASN A 1 73 ? -8.914 -38.188 -8.195 1 94.75 73 ASN A O 1
ATOM 568 N N . ASP A 1 74 ? -9.047 -36.094 -9.102 1 95.38 74 ASP A N 1
ATOM 569 C CA . ASP A 1 74 ? -9.594 -36.562 -10.367 1 95.38 74 ASP A CA 1
ATOM 570 C C . ASP A 1 74 ? -8.531 -36.531 -11.469 1 95.38 74 ASP A C 1
ATOM 572 O O . ASP A 1 74 ? -8.25 -35.5 -12.039 1 95.38 74 ASP A O 1
ATOM 576 N N . TYR A 1 75 ? -8.102 -37.781 -11.797 1 95.94 75 TYR A N 1
ATOM 577 C CA . TYR A 1 75 ? -6.957 -37.844 -12.703 1 95.94 75 TYR A CA 1
ATOM 578 C C . TYR A 1 75 ? -7.371 -38.438 -14.047 1 95.94 75 TYR A C 1
ATOM 580 O O . TYR A 1 75 ? -8.312 -39.219 -14.125 1 95.94 75 TYR A O 1
ATOM 588 N N . SER A 1 76 ? -6.648 -38.062 -15.016 1 94.81 76 SER A N 1
ATOM 589 C CA . SER A 1 76 ? -6.855 -38.594 -16.359 1 94.81 76 SER A CA 1
ATOM 590 C C . SER A 1 76 ? -6.469 -40.094 -16.438 1 94.81 76 SER A C 1
ATOM 592 O O . SER A 1 76 ? -5.566 -40.531 -15.719 1 94.81 76 SER A O 1
ATOM 594 N N . ALA A 1 77 ? -7.145 -40.75 -17.328 1 94.88 77 ALA A N 1
ATOM 595 C CA . ALA A 1 77 ? -6.789 -42.156 -17.594 1 94.88 77 ALA A CA 1
ATOM 596 C C . ALA A 1 77 ? -5.496 -42.25 -18.406 1 94.88 77 ALA A C 1
ATOM 598 O O . ALA A 1 77 ? -4.797 -43.25 -18.344 1 94.88 77 ALA A O 1
ATOM 599 N N . ASN A 1 78 ? -5.309 -41.188 -19.172 1 95.19 78 ASN A N 1
ATOM 600 C CA . ASN A 1 78 ? -4.059 -41.125 -19.906 1 95.19 78 ASN A CA 1
ATOM 601 C C . ASN A 1 78 ? -2.865 -40.906 -18.984 1 95.19 78 ASN A C 1
ATOM 603 O O . ASN A 1 78 ? -2.807 -39.906 -18.25 1 95.19 78 ASN A O 1
ATOM 607 N N . PRO A 1 79 ? -1.92 -41.781 -19.016 1 94.31 79 PRO A N 1
ATOM 608 C CA . PRO A 1 79 ? -0.814 -41.75 -18.047 1 94.31 79 PRO A CA 1
ATOM 609 C C . PRO A 1 79 ? -0 -40.438 -18.156 1 94.31 79 PRO A C 1
ATOM 611 O O . PRO A 1 79 ? 0.422 -39.906 -17.141 1 94.31 79 PRO A O 1
ATOM 614 N N . GLU A 1 80 ? 0.272 -40 -19.312 1 93.12 80 GLU A N 1
ATOM 615 C CA . GLU A 1 80 ? 1.05 -38.781 -19.5 1 93.12 80 GLU A CA 1
ATOM 616 C C . GLU A 1 80 ? 0.33 -37.594 -18.891 1 93.12 80 GLU A C 1
ATOM 618 O O . GLU A 1 80 ? 0.946 -36.75 -18.219 1 93.12 80 GLU A O 1
ATOM 623 N N . LYS A 1 81 ? -0.925 -37.5 -19.172 1 94.25 81 LYS A N 1
ATOM 624 C CA . LYS A 1 81 ? -1.735 -36.406 -18.625 1 94.25 81 LYS A CA 1
ATOM 625 C C . LYS A 1 81 ? -1.841 -36.531 -17.094 1 94.25 81 LYS A C 1
ATOM 627 O O . LYS A 1 81 ? -1.777 -35.5 -16.406 1 94.25 81 LYS A O 1
ATOM 632 N N . ARG A 1 82 ? -2.014 -37.719 -16.688 1 95.75 82 ARG A N 1
ATOM 633 C CA . ARG A 1 82 ? -2.07 -37.938 -15.242 1 95.75 82 ARG A CA 1
ATOM 634 C C . ARG A 1 82 ? -0.788 -37.469 -14.562 1 95.75 82 ARG A C 1
ATOM 636 O O . ARG A 1 82 ? -0.834 -36.844 -13.5 1 95.75 82 ARG A O 1
ATOM 643 N N . ASN A 1 83 ? 0.324 -37.812 -15.172 1 95.69 83 ASN A N 1
ATOM 644 C CA . ASN A 1 83 ? 1.609 -37.406 -14.609 1 95.69 83 ASN A CA 1
ATOM 645 C C . ASN A 1 83 ? 1.725 -35.875 -14.523 1 95.69 83 ASN A C 1
ATOM 647 O O . ASN A 1 83 ? 2.229 -35.344 -13.531 1 95.69 83 ASN A O 1
ATOM 651 N N . ARG A 1 84 ? 1.256 -35.188 -15.516 1 95.44 84 ARG A N 1
ATOM 652 C CA . ARG A 1 84 ? 1.279 -33.75 -15.523 1 95.44 84 ARG A CA 1
ATOM 653 C C . ARG A 1 84 ? 0.358 -33.188 -14.445 1 95.44 84 ARG A C 1
ATOM 655 O O . ARG A 1 84 ? 0.665 -32.156 -13.836 1 95.44 84 ARG A O 1
ATOM 662 N N . GLN A 1 85 ? -0.765 -33.781 -14.234 1 96.19 85 GLN A N 1
ATOM 663 C CA . GLN A 1 85 ? -1.687 -33.406 -13.172 1 96.19 85 GLN A CA 1
ATOM 664 C C . GLN A 1 85 ? -1.036 -33.531 -11.797 1 96.19 85 GLN A C 1
ATOM 666 O O . GLN A 1 85 ? -1.159 -32.656 -10.945 1 96.19 85 GLN A O 1
ATOM 671 N N . LEU A 1 86 ? -0.355 -34.625 -11.672 1 96.56 86 LEU A N 1
ATOM 672 C CA . LEU A 1 86 ? 0.313 -34.875 -10.398 1 96.56 86 LEU A CA 1
ATOM 673 C C . LEU A 1 86 ? 1.427 -33.875 -10.156 1 96.56 86 LEU A C 1
ATOM 675 O O . LEU A 1 86 ? 1.62 -33.406 -9.031 1 96.56 86 LEU A O 1
ATOM 679 N N . GLU A 1 87 ? 2.119 -33.562 -11.203 1 97.19 87 GLU A N 1
ATOM 680 C CA . GLU A 1 87 ? 3.156 -32.531 -11.125 1 97.19 87 GLU A CA 1
ATOM 681 C C . GLU A 1 87 ? 2.576 -31.203 -10.703 1 97.19 87 GLU A C 1
ATOM 683 O O . GLU A 1 87 ? 3.141 -30.516 -9.852 1 97.19 87 GLU A O 1
ATOM 688 N N . ALA A 1 88 ? 1.476 -30.875 -11.305 1 97.06 88 ALA A N 1
ATOM 689 C CA . ALA A 1 88 ? 0.806 -29.609 -10.969 1 97.06 88 ALA A CA 1
ATOM 690 C C . ALA A 1 88 ? 0.367 -29.609 -9.508 1 97.06 88 ALA A C 1
ATOM 692 O O . ALA A 1 88 ? 0.59 -28.625 -8.789 1 97.06 88 ALA A O 1
ATOM 693 N N . LYS A 1 89 ? -0.231 -30.656 -9.125 1 97.31 89 LYS A N 1
ATOM 694 C CA . LYS A 1 89 ? -0.664 -30.797 -7.734 1 97.31 89 LYS A CA 1
ATOM 695 C C . LYS A 1 89 ? 0.517 -30.656 -6.777 1 97.31 89 LYS A C 1
ATOM 697 O O . LYS A 1 89 ? 0.4 -30.031 -5.723 1 97.31 89 LYS A O 1
ATOM 702 N N . ALA A 1 90 ? 1.648 -31.266 -7.121 1 97.81 90 ALA A N 1
ATOM 703 C CA . ALA A 1 90 ? 2.854 -31.172 -6.301 1 97.81 90 ALA A CA 1
ATOM 704 C C . ALA A 1 90 ? 3.283 -29.719 -6.125 1 97.81 90 ALA A C 1
ATOM 706 O O . ALA A 1 90 ? 3.559 -29.266 -5.008 1 97.81 90 ALA A O 1
ATOM 707 N N . HIS A 1 91 ? 3.318 -29.016 -7.227 1 98.06 91 HIS A N 1
ATOM 708 C CA . HIS A 1 91 ? 3.717 -27.609 -7.195 1 98.06 91 HIS A CA 1
ATOM 709 C C . HIS A 1 91 ? 2.807 -26.797 -6.277 1 98.06 91 HIS A C 1
ATOM 711 O O . HIS A 1 91 ? 3.287 -26.047 -5.434 1 98.06 91 HIS A O 1
ATOM 717 N N . ILE A 1 92 ? 1.512 -26.938 -6.426 1 97.88 92 ILE A N 1
ATOM 718 C CA . ILE A 1 92 ? 0.526 -26.188 -5.656 1 97.88 92 ILE A CA 1
ATOM 719 C C . ILE A 1 92 ? 0.657 -26.547 -4.176 1 97.88 92 ILE A C 1
ATOM 721 O O . ILE A 1 92 ? 0.581 -25.672 -3.312 1 97.88 92 ILE A O 1
ATOM 725 N N . THR A 1 93 ? 0.889 -27.797 -3.916 1 97.88 93 THR A N 1
ATOM 726 C CA . THR A 1 93 ? 1.038 -28.25 -2.539 1 97.88 93 THR A CA 1
ATOM 727 C C . THR A 1 93 ? 2.242 -27.594 -1.877 1 97.88 93 THR A C 1
ATOM 729 O O . THR A 1 93 ? 2.162 -27.156 -0.729 1 97.88 93 THR A O 1
ATOM 732 N N . VAL A 1 94 ? 3.332 -27.5 -2.564 1 98.25 94 VAL A N 1
ATOM 733 C CA . VAL A 1 94 ? 4.535 -26.875 -2.021 1 98.25 94 VAL A CA 1
ATOM 734 C C . VAL A 1 94 ? 4.289 -25.375 -1.792 1 98.25 94 VAL A C 1
ATOM 736 O O . VAL A 1 94 ? 4.664 -24.844 -0.751 1 98.25 94 VAL A O 1
ATOM 739 N N . GLN A 1 95 ? 3.686 -24.766 -2.766 1 98 95 GLN A N 1
ATOM 740 C CA . GLN A 1 95 ? 3.41 -23.344 -2.59 1 98 95 GLN A CA 1
ATOM 741 C C . GLN A 1 95 ? 2.465 -23.094 -1.415 1 98 95 GLN A C 1
ATOM 743 O O . GLN A 1 95 ? 2.613 -22.125 -0.682 1 98 95 GLN A O 1
ATOM 748 N N . GLN A 1 96 ? 1.454 -23.938 -1.263 1 97.38 96 GLN A N 1
ATOM 749 C CA . GLN A 1 96 ? 0.562 -23.828 -0.113 1 97.38 96 GLN A CA 1
ATOM 750 C C . GLN A 1 96 ? 1.338 -23.938 1.196 1 97.38 96 GLN A C 1
ATOM 752 O O . GLN A 1 96 ? 1.088 -23.188 2.137 1 97.38 96 GLN A O 1
ATOM 757 N N . TRP A 1 97 ? 2.23 -24.891 1.227 1 97.44 97 TRP A N 1
ATOM 758 C CA . TRP A 1 97 ? 3.1 -25.062 2.387 1 97.44 97 TRP A CA 1
ATOM 759 C C . TRP A 1 97 ? 3.891 -23.781 2.658 1 97.44 97 TRP A C 1
ATOM 761 O O . TRP A 1 97 ? 4.027 -23.375 3.811 1 97.44 97 TRP A O 1
ATOM 771 N N . ILE A 1 98 ? 4.352 -23.141 1.654 1 97.25 98 ILE A N 1
ATOM 772 C CA . ILE A 1 98 ? 5.082 -21.875 1.774 1 97.25 98 ILE A CA 1
ATOM 773 C C . ILE A 1 98 ? 4.152 -20.797 2.303 1 97.25 98 ILE A C 1
ATOM 775 O O . ILE A 1 98 ? 4.504 -20.062 3.234 1 97.25 98 ILE A O 1
ATOM 779 N N . ASP A 1 99 ? 2.949 -20.688 1.735 1 95.94 99 ASP A N 1
ATOM 780 C CA . ASP A 1 99 ? 1.963 -19.703 2.137 1 95.94 99 ASP A CA 1
ATOM 781 C C . ASP A 1 99 ? 1.628 -19.828 3.621 1 95.94 99 ASP A C 1
ATOM 783 O O . ASP A 1 99 ? 1.325 -18.828 4.281 1 95.94 99 ASP A O 1
ATOM 787 N N . GLU A 1 100 ? 1.706 -21.031 4.09 1 94.69 100 GLU A N 1
ATOM 788 C CA . GLU A 1 100 ? 1.309 -21.297 5.469 1 94.69 100 GLU A CA 1
ATOM 789 C C . GLU A 1 100 ? 2.492 -21.172 6.422 1 94.69 100 GLU A C 1
ATOM 791 O O . GLU A 1 100 ? 2.398 -21.547 7.59 1 94.69 100 GLU A O 1
ATOM 796 N N . GLY A 1 101 ? 3.605 -20.75 5.93 1 93.5 101 GLY A N 1
ATOM 797 C CA . GLY A 1 101 ? 4.746 -20.438 6.777 1 93.5 101 GLY A CA 1
ATOM 798 C C . GLY A 1 101 ? 5.777 -21.547 6.812 1 93.5 101 GLY A C 1
ATOM 799 O O . GLY A 1 101 ? 6.59 -21.625 7.738 1 93.5 101 GLY A O 1
ATOM 800 N N . GLY A 1 102 ? 5.676 -22.438 5.895 1 93.06 102 GLY A N 1
ATOM 801 C CA . GLY A 1 102 ? 6.586 -23.562 5.887 1 93.06 102 GLY A CA 1
ATOM 802 C C . GLY A 1 102 ? 8.047 -23.156 5.785 1 93.06 102 GLY A C 1
ATOM 803 O O . GLY A 1 102 ? 8.93 -23.906 6.227 1 93.06 102 GLY A O 1
ATOM 804 N N . LEU A 1 103 ? 8.273 -22.031 5.152 1 88.69 103 LEU A N 1
ATOM 805 C CA . LEU A 1 103 ? 9.641 -21.531 5.047 1 88.69 103 LEU A CA 1
ATOM 806 C C . LEU A 1 103 ? 9.883 -20.406 6.047 1 88.69 103 LEU A C 1
ATOM 808 O O . LEU A 1 103 ? 10.727 -19.531 5.816 1 88.69 103 LEU A O 1
ATOM 812 N N . ALA A 1 104 ? 8.93 -20.391 7.129 1 72.44 104 ALA A N 1
ATOM 813 C CA . ALA A 1 104 ? 9.039 -19.328 8.125 1 72.44 104 ALA A CA 1
ATOM 814 C C . ALA A 1 104 ? 10.492 -19.125 8.555 1 72.44 104 ALA A C 1
ATOM 816 O O . ALA A 1 104 ? 11.148 -20.078 8.992 1 72.44 104 ALA A O 1
ATOM 817 N N . GLY A 1 105 ? 11.305 -18.328 7.852 1 73.25 105 GLY A N 1
ATOM 818 C CA . GLY A 1 105 ? 12.703 -17.953 7.965 1 73.25 105 GLY A CA 1
ATOM 819 C C . GLY A 1 105 ? 13.328 -17.547 6.645 1 73.25 105 GLY A C 1
ATOM 820 O O . GLY A 1 105 ? 12.656 -16.953 5.793 1 73.25 105 GLY A O 1
ATOM 821 N N . ASP A 1 106 ? 14.539 -17.906 6.434 1 89.06 106 ASP A N 1
ATOM 822 C CA . ASP A 1 106 ? 15.359 -17.5 5.293 1 89.06 106 ASP A CA 1
ATOM 823 C C . ASP A 1 106 ? 15.195 -18.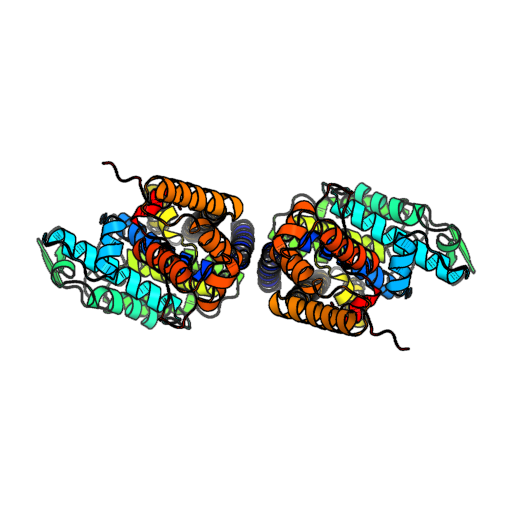469 4.125 1 89.06 106 ASP A C 1
ATOM 825 O O . ASP A 1 106 ? 15.727 -19.578 4.156 1 89.06 106 ASP A O 1
ATOM 829 N N . ALA A 1 107 ? 14.367 -18.141 3.088 1 95.94 107 ALA A N 1
ATOM 830 C CA . ALA A 1 107 ? 14.094 -18.953 1.9 1 95.94 107 ALA A CA 1
ATOM 831 C C . ALA A 1 107 ? 15.375 -19.234 1.125 1 95.94 107 ALA A C 1
ATOM 833 O O . ALA A 1 107 ? 15.398 -20.109 0.257 1 95.94 107 ALA A O 1
ATOM 834 N N . THR A 1 108 ? 16.438 -18.5 1.46 1 97.38 108 THR A N 1
ATOM 835 C CA . THR A 1 108 ? 17.688 -18.672 0.713 1 97.38 108 THR A CA 1
ATOM 836 C C . THR A 1 108 ? 18.656 -19.578 1.459 1 97.38 108 THR A C 1
ATOM 838 O O . THR A 1 108 ? 19.75 -19.875 0.972 1 97.38 108 THR A O 1
ATOM 841 N N . ALA A 1 109 ? 18.266 -20.016 2.635 1 97.06 109 ALA A N 1
ATOM 842 C CA . ALA A 1 109 ? 19.078 -21 3.352 1 97.06 109 ALA A CA 1
ATOM 843 C C . ALA A 1 109 ? 19.203 -22.297 2.572 1 97.06 109 ALA A C 1
ATOM 845 O O . ALA A 1 109 ? 18.234 -22.75 1.959 1 97.06 109 ALA A O 1
ATOM 846 N N . PRO A 1 110 ? 20.344 -22.953 2.643 1 97.19 110 PRO A N 1
ATOM 847 C CA . PRO A 1 110 ? 20.516 -24.203 1.917 1 97.19 110 PRO A CA 1
ATOM 848 C C . PRO A 1 110 ? 19.453 -25.234 2.279 1 97.19 110 PRO A C 1
ATOM 850 O O . PRO A 1 110 ? 18.875 -25.891 1.395 1 97.19 110 PRO A O 1
ATOM 853 N N . ASP A 1 111 ? 19.125 -25.359 3.557 1 96.81 111 ASP A N 1
ATOM 854 C CA . ASP A 1 111 ? 18.141 -26.328 3.998 1 96.81 111 ASP A CA 1
ATOM 855 C C . ASP A 1 111 ? 16.766 -26 3.414 1 96.81 111 ASP A C 1
ATOM 857 O O . ASP A 1 111 ? 15.984 -26.906 3.096 1 96.81 111 ASP A O 1
ATOM 861 N N . ALA A 1 112 ? 16.438 -24.75 3.355 1 97.75 112 ALA A N 1
ATOM 862 C CA . ALA A 1 112 ? 15.156 -24.344 2.789 1 97.75 112 ALA A CA 1
ATOM 863 C C . ALA A 1 112 ? 15.062 -24.703 1.311 1 97.75 112 ALA A C 1
ATOM 865 O O . ALA A 1 112 ? 14.047 -25.219 0.854 1 97.75 112 ALA A O 1
ATOM 866 N N . ILE A 1 113 ? 16.094 -24.422 0.587 1 98.31 113 ILE A N 1
ATOM 867 C CA . ILE A 1 113 ? 16.156 -24.719 -0.842 1 98.31 113 ILE A CA 1
ATOM 868 C C . ILE A 1 113 ? 16.031 -26.219 -1.068 1 98.31 113 ILE A C 1
ATOM 870 O O . ILE A 1 113 ? 15.266 -26.656 -1.924 1 98.31 113 ILE A O 1
ATOM 874 N N . LEU A 1 114 ? 16.766 -27 -0.266 1 98.44 114 LEU A N 1
ATOM 875 C CA . LEU A 1 114 ? 16.688 -28.453 -0.363 1 98.44 114 LEU A CA 1
ATOM 876 C C . LEU A 1 114 ? 15.281 -28.938 -0.014 1 98.44 114 LEU A C 1
ATOM 878 O O . LEU A 1 114 ? 14.781 -29.875 -0.636 1 98.44 114 LEU A O 1
ATOM 882 N N . GLU A 1 115 ? 14.727 -28.297 0.948 1 98.19 115 GLU A N 1
ATOM 883 C CA . GLU A 1 115 ? 13.391 -28.703 1.395 1 98.19 115 GLU A CA 1
ATOM 884 C C . GLU A 1 115 ? 12.344 -28.453 0.314 1 98.19 115 GLU A C 1
ATOM 886 O O . GLU A 1 115 ? 11.461 -29.281 0.095 1 98.19 115 GLU A O 1
ATOM 891 N N . ILE A 1 116 ? 12.414 -27.312 -0.339 1 98.56 116 ILE A N 1
ATOM 892 C CA . ILE A 1 116 ? 11.516 -27.031 -1.451 1 98.56 116 ILE A CA 1
ATOM 893 C C . ILE A 1 116 ? 11.633 -28.141 -2.502 1 98.56 116 ILE A C 1
ATOM 895 O O . ILE A 1 116 ? 10.617 -28.688 -2.949 1 98.56 116 ILE A O 1
ATOM 899 N N . HIS A 1 117 ? 12.828 -28.453 -2.863 1 98.75 117 HIS A N 1
ATOM 900 C CA . HIS A 1 117 ? 13.078 -29.484 -3.865 1 98.75 117 HIS A CA 1
ATOM 901 C C . HIS A 1 117 ? 12.57 -30.844 -3.395 1 98.75 117 HIS A C 1
ATOM 903 O O . HIS A 1 117 ? 11.938 -31.578 -4.16 1 98.75 117 HIS A O 1
ATOM 909 N N . ARG A 1 118 ? 12.82 -31.156 -2.154 1 98.62 118 ARG A N 1
ATOM 910 C CA . ARG A 1 118 ? 12.406 -32.438 -1.592 1 98.62 118 ARG A CA 1
ATOM 911 C C . ARG A 1 118 ? 10.891 -32.594 -1.647 1 98.62 118 ARG A C 1
ATOM 913 O O . ARG A 1 118 ? 10.375 -33.594 -2.158 1 98.62 118 ARG A O 1
ATOM 920 N N . ARG A 1 119 ? 10.203 -31.641 -1.169 1 98.38 119 ARG A N 1
ATOM 921 C CA . ARG A 1 119 ? 8.742 -31.688 -1.095 1 98.38 119 ARG A CA 1
ATOM 922 C C . ARG A 1 119 ? 8.133 -31.797 -2.486 1 98.38 119 ARG A C 1
ATOM 924 O O . ARG A 1 119 ? 7.148 -32.531 -2.686 1 98.38 119 ARG A O 1
ATOM 931 N N . PHE A 1 120 ? 8.719 -31.109 -3.395 1 98.38 120 PHE A N 1
ATOM 932 C CA . PHE A 1 120 ? 8.203 -31.156 -4.762 1 98.38 120 PHE A CA 1
ATOM 933 C C . PHE A 1 120 ? 8.438 -32.531 -5.379 1 98.38 120 PHE A C 1
ATOM 935 O O . PHE A 1 120 ? 7.496 -33.188 -5.84 1 98.38 120 PHE A O 1
ATOM 942 N N . CYS A 1 121 ? 9.648 -33.031 -5.305 1 98 121 CYS A N 1
ATOM 943 C CA . CYS A 1 121 ? 10.047 -34.25 -6.012 1 98 121 CYS A CA 1
ATOM 944 C C . CYS A 1 121 ? 9.43 -35.469 -5.359 1 98 121 CYS A C 1
ATOM 946 O O . CYS A 1 121 ? 9.109 -36.438 -6.047 1 98 121 CYS A O 1
ATOM 948 N N . GLU A 1 122 ? 9.234 -35.438 -4.074 1 97.69 122 GLU A N 1
ATOM 949 C CA . GLU A 1 122 ? 8.648 -36.594 -3.385 1 97.69 122 GLU A CA 1
ATOM 950 C C . GLU A 1 122 ? 7.207 -36.812 -3.822 1 97.69 122 GLU A C 1
ATOM 952 O O . GLU A 1 122 ? 6.695 -37.938 -3.719 1 97.69 122 GLU A O 1
ATOM 957 N N . LEU A 1 123 ? 6.594 -35.781 -4.277 1 96.25 123 LEU A N 1
ATOM 958 C CA . LEU A 1 123 ? 5.191 -35.844 -4.664 1 96.25 123 LEU A CA 1
ATOM 959 C C . LEU A 1 123 ? 5.059 -36.219 -6.133 1 96.25 123 LEU A C 1
ATOM 961 O O . LEU A 1 123 ? 3.955 -36.531 -6.609 1 96.25 123 LEU A O 1
ATOM 965 N N . LEU A 1 124 ? 6.148 -36.281 -6.836 1 96.5 124 LEU A N 1
ATOM 966 C CA . LEU A 1 124 ? 6.109 -36.594 -8.258 1 96.5 124 LEU A CA 1
ATOM 967 C C . LEU A 1 124 ? 6.027 -38.125 -8.469 1 96.5 124 LEU A C 1
ATOM 969 O O . LEU A 1 124 ? 6.578 -38.875 -7.684 1 96.5 124 LEU A O 1
ATOM 973 N N . PRO A 1 125 ? 5.332 -38.5 -9.539 1 94.88 125 PRO A N 1
ATOM 974 C CA . PRO A 1 125 ? 5.434 -39.906 -9.914 1 94.88 125 PRO A CA 1
ATOM 975 C C . PRO A 1 125 ? 6.848 -40.312 -10.328 1 94.88 125 PRO A C 1
ATOM 977 O O . PRO A 1 125 ? 7.605 -39.469 -10.836 1 94.88 125 PRO A O 1
ATOM 980 N N . GLU A 1 126 ? 7.129 -41.562 -10.164 1 94.38 126 GLU A N 1
ATOM 981 C CA . GLU A 1 126 ? 8.477 -42.062 -10.406 1 94.38 126 GLU A CA 1
ATOM 982 C C . GLU A 1 126 ? 8.938 -41.75 -11.828 1 94.38 126 GLU A C 1
ATOM 984 O O . GLU A 1 126 ? 10.109 -41.438 -12.055 1 94.38 126 GLU A O 1
ATOM 989 N N . GLU A 1 127 ? 8.07 -41.75 -12.766 1 92.88 127 GLU A N 1
ATOM 990 C CA . GLU A 1 127 ? 8.391 -41.562 -14.18 1 92.88 127 GLU A CA 1
ATOM 991 C C . GLU A 1 127 ? 8.969 -40.188 -14.422 1 92.88 127 GLU A C 1
ATOM 993 O O . GLU A 1 127 ? 9.758 -39.969 -15.352 1 92.88 127 GLU A O 1
ATOM 998 N N . LEU A 1 128 ? 8.602 -39.219 -13.539 1 94.06 128 LEU A N 1
ATOM 999 C CA . LEU A 1 128 ? 9.023 -37.844 -13.75 1 94.06 128 LEU A CA 1
ATOM 1000 C C . LEU A 1 128 ? 10.312 -37.562 -13 1 94.06 128 LEU A C 1
ATOM 1002 O O . LEU A 1 128 ? 10.844 -36.438 -13.078 1 94.06 128 LEU A O 1
ATOM 1006 N N . LEU A 1 129 ? 10.859 -38.531 -12.32 1 95.88 129 LEU A N 1
ATOM 1007 C CA . LEU A 1 129 ? 12.07 -38.312 -11.531 1 95.88 129 LEU A CA 1
ATOM 1008 C C . LEU A 1 129 ? 13.312 -38.781 -12.305 1 95.88 129 LEU A C 1
ATOM 1010 O O . LEU A 1 129 ? 14.422 -38.719 -11.781 1 95.88 129 LEU A O 1
ATOM 1014 N N . TRP A 1 130 ? 13.102 -39.188 -13.516 1 94 130 TRP A N 1
ATOM 1015 C CA . TRP A 1 130 ? 14.227 -39.656 -14.312 1 94 130 TRP A CA 1
ATOM 1016 C C . TRP A 1 130 ? 14.594 -38.656 -15.391 1 94 130 TRP A C 1
ATOM 1018 O O . TRP A 1 130 ? 13.719 -38.094 -16.047 1 94 130 TRP A O 1
ATOM 1028 N N . ILE A 1 131 ? 15.891 -38.438 -15.539 1 90.5 131 ILE A N 1
ATOM 1029 C CA . ILE A 1 131 ? 16.391 -37.562 -16.609 1 90.5 131 ILE A CA 1
ATOM 1030 C C . ILE A 1 131 ? 17.281 -38.375 -17.547 1 90.5 131 ILE A C 1
ATOM 1032 O O . ILE A 1 131 ? 17.984 -39.312 -17.109 1 90.5 131 ILE A O 1
ATOM 1036 N N . THR A 1 132 ? 17.188 -38.094 -18.781 1 88.19 132 THR A N 1
ATOM 1037 C CA . THR A 1 132 ? 18.031 -38.75 -19.766 1 88.19 132 THR A CA 1
ATOM 1038 C C . THR A 1 132 ? 19.172 -37.812 -20.203 1 88.19 132 THR A C 1
ATOM 1040 O O . THR A 1 132 ? 18.938 -36.688 -20.609 1 88.19 132 THR A O 1
ATOM 1043 N N . VAL A 1 133 ? 20.375 -38.25 -20.094 1 82.5 133 VAL A N 1
ATOM 1044 C CA . VAL A 1 133 ? 21.531 -37.5 -20.547 1 82.5 133 VAL A CA 1
ATOM 1045 C C . VAL A 1 133 ? 21.578 -37.5 -22.062 1 82.5 133 VAL A C 1
ATOM 1047 O O . VAL A 1 133 ? 21.625 -38.562 -22.703 1 82.5 133 VAL A O 1
ATOM 1050 N N . PRO A 1 134 ? 21.5 -36.344 -22.641 1 78.38 134 PRO A N 1
ATOM 1051 C CA . PRO A 1 134 ? 21.375 -36.281 -24.109 1 78.38 134 PRO A CA 1
ATOM 1052 C C . PRO A 1 134 ? 22.5 -37 -24.844 1 78.38 134 PRO A C 1
ATOM 1054 O O . PRO A 1 134 ? 22.25 -37.688 -25.828 1 78.38 134 PRO A O 1
ATOM 1057 N N . ASP A 1 135 ? 23.734 -36.969 -24.453 1 79 135 ASP A N 1
ATOM 1058 C CA . ASP A 1 135 ? 24.891 -37.469 -25.188 1 79 135 ASP A CA 1
ATOM 1059 C C . ASP A 1 135 ? 25.016 -38.969 -25.031 1 79 135 ASP A C 1
ATOM 1061 O O . ASP A 1 135 ? 25.359 -39.688 -25.984 1 79 135 ASP A O 1
ATOM 1065 N N . THR A 1 136 ? 24.656 -39.469 -23.891 1 84.38 136 THR A N 1
ATOM 1066 C CA . THR A 1 136 ? 24.922 -40.875 -23.594 1 84.38 136 THR A CA 1
ATOM 1067 C C . THR A 1 136 ? 23.625 -41.688 -23.547 1 84.38 136 THR A C 1
ATOM 1069 O O . THR A 1 136 ? 23.656 -42.906 -23.656 1 84.38 136 THR A O 1
ATOM 1072 N N . GLY A 1 137 ? 22.516 -40.938 -23.375 1 87.06 137 GLY A N 1
ATOM 1073 C CA . GLY A 1 137 ? 21.25 -41.656 -23.219 1 87.06 137 GLY A CA 1
ATOM 1074 C C . GLY A 1 137 ? 21.062 -42.25 -21.844 1 87.06 137 GLY A C 1
ATOM 1075 O O . GLY A 1 137 ? 20.047 -42.906 -21.578 1 87.06 137 GLY A O 1
ATOM 1076 N N . GLU A 1 138 ? 22 -42.062 -21.062 1 91.12 138 GLU A N 1
ATOM 1077 C CA . GLU A 1 138 ? 21.953 -42.594 -19.688 1 91.12 138 GLU A CA 1
ATOM 1078 C C . GLU A 1 138 ? 20.812 -41.938 -18.906 1 91.12 138 GLU A C 1
ATOM 1080 O O . GLU A 1 138 ? 20.562 -40.75 -19.016 1 91.12 138 GLU A O 1
ATOM 1085 N N . LYS A 1 139 ? 20.078 -42.875 -18.188 1 93.19 139 LYS A N 1
ATOM 1086 C CA . LYS A 1 139 ? 19.016 -42.375 -17.312 1 93.19 139 LYS A CA 1
ATOM 1087 C C . LYS A 1 139 ? 19.516 -42.25 -15.875 1 93.19 139 LYS A C 1
ATOM 1089 O O . LYS A 1 139 ? 20.094 -43.188 -15.32 1 93.19 139 LYS A O 1
ATOM 1094 N N . ILE A 1 140 ? 19.297 -41.062 -15.383 1 93.38 140 ILE A N 1
ATOM 1095 C CA . ILE A 1 140 ? 19.703 -40.781 -14.016 1 93.38 140 ILE A CA 1
ATOM 1096 C C . ILE A 1 140 ? 18.484 -40.344 -13.195 1 93.38 140 ILE A C 1
ATOM 1098 O O . ILE A 1 140 ? 17.672 -39.562 -13.656 1 93.38 140 ILE A O 1
ATOM 1102 N N . LYS A 1 141 ? 18.391 -40.875 -12.016 1 95.56 141 LYS A N 1
ATOM 1103 C CA . LYS A 1 141 ? 17.25 -40.531 -11.156 1 95.56 141 LYS A CA 1
ATOM 1104 C C . LYS A 1 141 ? 17.531 -39.312 -10.289 1 95.56 141 LYS A C 1
ATOM 1106 O O . LYS A 1 141 ? 18.625 -39.219 -9.703 1 95.56 141 LYS A O 1
ATOM 1111 N N . VAL A 1 142 ? 16.641 -38.5 -10.242 1 96.56 142 VAL A N 1
ATOM 1112 C CA . VAL A 1 142 ? 16.688 -37.344 -9.352 1 96.56 142 VAL A CA 1
ATOM 1113 C C . VAL A 1 142 ? 16.391 -37.781 -7.922 1 96.56 142 VAL A C 1
ATOM 1115 O O . VAL A 1 142 ? 15.375 -38.438 -7.664 1 96.56 142 VAL A O 1
ATOM 1118 N N . THR A 1 143 ? 17.25 -37.5 -6.996 1 97.12 143 THR A N 1
ATOM 1119 C CA . THR A 1 143 ? 17 -37.719 -5.582 1 97.12 143 THR A CA 1
ATOM 1120 C C . THR A 1 143 ? 16.359 -36.5 -4.938 1 97.12 143 THR A C 1
ATOM 1122 O O . THR A 1 143 ? 16.984 -35.438 -4.902 1 97.12 143 THR A O 1
ATOM 1125 N N . PRO A 1 144 ? 15.156 -36.625 -4.379 1 98.25 144 PRO A N 1
ATOM 1126 C CA . PRO A 1 144 ? 14.484 -35.469 -3.768 1 98.25 144 PRO A CA 1
ATOM 1127 C C . PRO A 1 144 ? 15.328 -34.812 -2.684 1 98.25 144 PRO A C 1
ATOM 1129 O O . PRO A 1 144 ? 15.805 -35.469 -1.764 1 98.25 144 PRO A O 1
ATOM 1132 N N . GLY A 1 145 ? 15.516 -33.5 -2.768 1 98.19 145 GLY A N 1
ATOM 1133 C CA . GLY A 1 145 ? 16.172 -32.688 -1.749 1 98.19 145 GLY A CA 1
ATOM 1134 C C . GLY A 1 145 ? 17.672 -32.906 -1.691 1 98.19 145 GLY A C 1
ATOM 1135 O O . GLY A 1 145 ? 18.312 -32.594 -0.688 1 98.19 145 GLY A O 1
ATOM 1136 N N . ALA A 1 146 ? 18.203 -33.469 -2.74 1 97.75 146 ALA A N 1
ATOM 1137 C CA . ALA A 1 146 ? 19.625 -33.75 -2.738 1 97.75 146 ALA A CA 1
ATOM 1138 C C . ALA A 1 146 ? 20.344 -32.938 -3.818 1 97.75 146 ALA A C 1
ATOM 1140 O O . ALA A 1 146 ? 19.828 -32.781 -4.93 1 97.75 146 ALA A O 1
ATOM 1141 N N . LEU A 1 147 ? 21.531 -32.469 -3.438 1 98.31 147 LEU A N 1
ATOM 1142 C CA . LEU A 1 147 ? 22.391 -31.812 -4.426 1 98.31 147 LEU A CA 1
ATOM 1143 C C . LEU A 1 147 ? 22.844 -32.812 -5.484 1 98.31 147 LEU A C 1
ATOM 1145 O O . LEU A 1 147 ? 23.047 -34 -5.184 1 98.31 147 LEU A O 1
ATOM 1149 N N . ARG A 1 148 ? 22.984 -32.281 -6.695 1 97.19 148 ARG A N 1
ATOM 1150 C CA . ARG A 1 148 ? 23.453 -33.188 -7.762 1 97.19 148 ARG A CA 1
ATOM 1151 C C . ARG A 1 148 ? 24.891 -33.625 -7.523 1 97.19 148 ARG A C 1
ATOM 1153 O O . ARG A 1 148 ? 25.688 -32.844 -6.969 1 97.19 148 ARG A O 1
ATOM 1160 N N . HIS A 1 149 ? 25.234 -34.781 -8.047 1 95.38 149 HIS A N 1
ATOM 1161 C CA . HIS A 1 149 ? 26.578 -35.344 -7.949 1 95.38 149 HIS A CA 1
ATOM 1162 C C . HIS A 1 149 ? 27.219 -35.469 -9.32 1 95.38 149 HIS A C 1
ATOM 1164 O O . HIS A 1 149 ? 28.297 -36.062 -9.461 1 95.38 149 HIS A O 1
ATOM 1170 N N . ARG A 1 150 ? 26.5 -34.938 -10.32 1 92.56 150 ARG A N 1
ATOM 1171 C CA . ARG A 1 150 ? 26.984 -34.969 -11.695 1 92.56 150 ARG A CA 1
ATOM 1172 C C . ARG A 1 150 ? 26.969 -33.562 -12.289 1 92.56 150 ARG A C 1
ATOM 1174 O O . ARG A 1 150 ? 26.188 -32.688 -11.859 1 92.56 150 ARG A O 1
ATOM 1181 N N . ASP A 1 151 ? 27.906 -33.438 -13.219 1 92.56 151 ASP A N 1
ATOM 1182 C CA . ASP A 1 151 ? 27.891 -32.156 -13.961 1 92.56 151 ASP A CA 1
ATOM 1183 C C . ASP A 1 151 ? 26.672 -32.062 -14.867 1 92.56 151 ASP A C 1
ATOM 1185 O O . ASP A 1 151 ? 26.141 -33.094 -15.312 1 92.56 151 ASP A O 1
ATOM 1189 N N . VAL A 1 152 ? 26.188 -30.875 -15.023 1 89.69 152 VAL A N 1
ATOM 1190 C CA . VAL A 1 152 ? 25.062 -30.609 -15.906 1 89.69 152 VAL A CA 1
ATOM 1191 C C . VAL A 1 152 ? 25.375 -29.406 -16.781 1 89.69 152 VAL A C 1
ATOM 1193 O O . VAL A 1 152 ? 26.344 -28.688 -16.547 1 89.69 152 VAL A O 1
ATOM 1196 N N . LYS A 1 153 ? 24.688 -29.312 -17.875 1 87.38 153 LYS A N 1
ATOM 1197 C CA . LYS A 1 153 ? 24.781 -28.172 -18.766 1 87.38 153 LYS A CA 1
ATOM 1198 C C . LYS A 1 153 ? 23.422 -27.578 -19.062 1 87.38 153 LYS A C 1
ATOM 1200 O O . LYS A 1 153 ? 22.453 -28.312 -19.297 1 87.38 153 LYS A O 1
ATOM 1205 N N . VAL A 1 154 ? 23.312 -26.312 -18.922 1 84.31 154 VAL A N 1
ATOM 1206 C CA . VAL A 1 154 ? 22.078 -25.578 -19.219 1 84.31 154 VAL A CA 1
ATOM 1207 C C . VAL A 1 154 ? 22.328 -24.594 -20.359 1 84.31 154 VAL A C 1
ATOM 1209 O O . VAL A 1 154 ? 22.859 -23.5 -20.141 1 84.31 154 VAL A O 1
ATOM 1212 N N . GLY A 1 155 ? 21.859 -24.969 -21.5 1 78.81 155 GLY A N 1
ATOM 1213 C CA . GLY A 1 155 ? 22.25 -24.188 -22.641 1 78.81 155 GLY A CA 1
ATOM 1214 C C . GLY A 1 155 ? 23.766 -24.094 -22.812 1 78.81 155 GLY A C 1
ATOM 1215 O O . GLY A 1 155 ? 24.438 -25.109 -22.922 1 78.81 155 GLY A O 1
ATOM 1216 N N . HIS A 1 156 ? 24.234 -22.797 -22.688 1 80.88 156 HIS A N 1
ATOM 1217 C CA . HIS A 1 156 ? 25.672 -22.578 -22.828 1 80.88 156 HIS A CA 1
ATOM 1218 C C . HIS A 1 156 ? 26.344 -22.469 -21.469 1 80.88 156 HIS A C 1
ATOM 1220 O O . HIS A 1 156 ? 27.578 -22.406 -21.375 1 80.88 156 HIS A O 1
ATOM 1226 N N . HIS A 1 157 ? 25.531 -22.5 -20.469 1 86.38 157 HIS A N 1
ATOM 1227 C CA . HIS A 1 157 ? 26.047 -22.328 -19.109 1 86.38 157 HIS A CA 1
ATOM 1228 C C . HIS A 1 157 ? 26.422 -23.672 -18.484 1 86.38 157 HIS A C 1
ATOM 1230 O O . HIS A 1 157 ? 25.656 -24.625 -18.547 1 86.38 157 HIS A O 1
ATOM 1236 N N . VAL A 1 158 ? 27.625 -23.719 -18.031 1 88.88 158 VAL A N 1
ATOM 1237 C CA . VAL A 1 158 ? 28.062 -24.875 -17.25 1 88.88 158 VAL A CA 1
ATOM 1238 C C . VAL A 1 158 ? 28.141 -24.484 -15.773 1 88.88 158 VAL A C 1
ATOM 1240 O O . VAL A 1 158 ? 29.062 -23.781 -15.359 1 88.88 158 VAL A O 1
ATOM 1243 N N . PRO A 1 159 ? 27.234 -25 -14.969 1 92.56 159 PRO A N 1
ATOM 1244 C CA . PRO A 1 159 ? 27.203 -24.641 -13.555 1 92.56 159 PRO A CA 1
ATOM 1245 C C . PRO A 1 159 ? 28.422 -25.141 -12.781 1 92.56 159 PRO A C 1
ATOM 1247 O O . PRO A 1 159 ? 29.266 -25.844 -13.352 1 92.56 159 PRO A O 1
ATOM 1250 N N . VAL A 1 160 ? 28.5 -24.75 -11.57 1 93.31 160 VAL A N 1
ATOM 1251 C CA . VAL A 1 160 ? 29.594 -25.125 -10.695 1 93.31 160 VAL A CA 1
ATOM 1252 C C . VAL A 1 160 ? 29.656 -26.641 -10.555 1 93.31 160 VAL A C 1
ATOM 1254 O O . VAL A 1 160 ? 28.625 -27.312 -10.664 1 93.31 160 VAL A O 1
ATOM 1257 N N . SER A 1 161 ? 30.812 -27.156 -10.305 1 95.81 161 SER A N 1
ATOM 1258 C CA . SER A 1 161 ? 31 -28.594 -10.156 1 95.81 161 SER A CA 1
ATOM 1259 C C . SER A 1 161 ? 30.281 -29.125 -8.914 1 95.81 161 SER A C 1
ATOM 1261 O O . SER A 1 161 ? 30.125 -28.391 -7.93 1 95.81 161 SER A O 1
ATOM 1263 N N . PRO A 1 162 ? 29.812 -30.391 -8.992 1 96.81 162 PRO A N 1
ATOM 1264 C CA . PRO A 1 162 ? 29.078 -30.953 -7.859 1 96.81 162 PRO A CA 1
ATOM 1265 C C . PRO A 1 162 ? 29.844 -30.844 -6.547 1 96.81 162 PRO A C 1
ATOM 1267 O O . PRO A 1 162 ? 29.25 -30.547 -5.504 1 96.81 162 PRO A O 1
ATOM 1270 N N . GLY A 1 163 ? 31.109 -31.078 -6.512 1 97.19 163 GLY A N 1
ATOM 1271 C CA . GLY A 1 163 ? 31.922 -31.016 -5.301 1 97.19 163 GLY A CA 1
ATOM 1272 C C . GLY A 1 163 ? 31.953 -29.625 -4.68 1 97.19 163 GLY A C 1
ATOM 1273 O O . GLY A 1 163 ? 32.156 -29.5 -3.473 1 97.19 163 GLY A O 1
ATOM 1274 N N . ALA A 1 164 ? 31.703 -28.594 -5.484 1 97.38 164 ALA A N 1
ATOM 1275 C CA . ALA A 1 164 ? 31.781 -27.203 -5.027 1 97.38 164 ALA A CA 1
ATOM 1276 C C . ALA A 1 164 ? 30.422 -26.703 -4.527 1 97.38 164 ALA A C 1
ATOM 1278 O O . ALA A 1 164 ? 30.328 -25.656 -3.887 1 97.38 164 ALA A O 1
ATOM 1279 N N . LEU A 1 165 ? 29.391 -27.438 -4.727 1 97.94 165 LEU A N 1
ATOM 1280 C CA . LEU A 1 165 ? 28.031 -26.984 -4.504 1 97.94 165 LEU A CA 1
ATOM 1281 C C . LEU A 1 165 ? 27.812 -26.594 -3.047 1 97.94 165 LEU A C 1
ATOM 1283 O O . LEU A 1 165 ? 27.266 -25.516 -2.764 1 97.94 165 LEU A O 1
ATOM 1287 N N . PRO A 1 166 ? 28.297 -27.422 -2.066 1 97.88 166 PRO A N 1
ATOM 1288 C CA . PRO A 1 166 ? 28.031 -27.031 -0.679 1 97.88 166 PRO A CA 1
ATOM 1289 C C . PRO A 1 166 ? 28.625 -25.656 -0.335 1 97.88 166 PRO A C 1
ATOM 1291 O O . PRO A 1 166 ? 27.953 -24.844 0.311 1 97.88 166 PRO A O 1
ATOM 1294 N N . ARG A 1 167 ? 29.781 -25.375 -0.796 1 97.5 167 ARG A N 1
ATOM 1295 C CA . ARG A 1 167 ? 30.438 -24.094 -0.519 1 97.5 167 ARG A CA 1
ATOM 1296 C C . ARG A 1 167 ? 29.672 -22.938 -1.186 1 97.5 167 ARG A C 1
ATOM 1298 O O . ARG A 1 167 ? 29.516 -21.875 -0.595 1 97.5 167 ARG A O 1
ATOM 1305 N N . PHE A 1 168 ? 29.266 -23.125 -2.396 1 97.44 168 PHE A N 1
ATOM 1306 C CA . PHE A 1 168 ? 28.531 -22.094 -3.125 1 97.44 168 PHE A CA 1
ATOM 1307 C C . PHE A 1 168 ? 27.172 -21.828 -2.482 1 97.44 168 PHE A C 1
ATOM 1309 O O . PHE A 1 168 ? 26.734 -20.688 -2.398 1 97.44 168 PHE A O 1
ATOM 1316 N N . MET A 1 169 ? 26.516 -22.938 -2.008 1 98.06 169 MET A N 1
ATOM 1317 C CA . MET A 1 169 ? 25.234 -22.781 -1.335 1 98.06 169 MET A CA 1
ATOM 1318 C C . MET A 1 169 ? 25.391 -22.016 -0.025 1 98.06 169 MET A C 1
ATOM 1320 O O . MET A 1 169 ? 24.547 -21.188 0.321 1 98.06 169 MET A O 1
ATOM 1324 N N . ASP A 1 170 ? 26.469 -22.234 0.657 1 97.62 170 ASP A N 1
ATOM 1325 C CA . ASP A 1 170 ? 26.734 -21.5 1.894 1 97.62 170 ASP A CA 1
ATOM 1326 C C . ASP A 1 170 ? 26.969 -20.031 1.619 1 97.62 170 ASP A C 1
ATOM 1328 O O . ASP A 1 170 ? 26.469 -19.156 2.34 1 97.62 170 ASP A O 1
ATOM 1332 N N . ARG A 1 171 ? 27.781 -19.766 0.614 1 97.06 171 ARG A N 1
ATOM 1333 C CA . ARG A 1 171 ? 28.047 -18.375 0.241 1 97.06 171 ARG A CA 1
ATOM 1334 C C . ARG A 1 171 ? 26.766 -17.672 -0.193 1 97.06 171 ARG A C 1
ATOM 1336 O O . ARG A 1 171 ? 26.547 -16.5 0.128 1 97.06 171 ARG A O 1
ATOM 1343 N N . PHE A 1 172 ? 26 -18.422 -0.899 1 97.19 172 PHE A N 1
ATOM 1344 C CA . PHE A 1 172 ? 24.688 -17.938 -1.317 1 97.19 172 PHE A CA 1
ATOM 1345 C C . PHE A 1 172 ? 23.859 -17.531 -0.112 1 97.19 172 PHE A C 1
ATOM 1347 O O . PHE A 1 172 ? 23.375 -16.406 -0.042 1 97.19 172 PHE A O 1
ATOM 1354 N N . ALA A 1 173 ? 23.734 -18.359 0.84 1 96.88 173 ALA A N 1
ATOM 1355 C CA . ALA A 1 173 ? 22.938 -18.094 2.039 1 96.88 173 ALA A CA 1
ATOM 1356 C C . ALA A 1 173 ? 23.5 -16.906 2.814 1 96.88 173 ALA A C 1
ATOM 1358 O O . ALA A 1 173 ? 22.734 -16.062 3.287 1 96.88 173 ALA A O 1
ATOM 1359 N N . ALA A 1 174 ? 24.781 -16.797 2.895 1 96.75 174 ALA A N 1
ATOM 1360 C CA . ALA A 1 174 ? 25.422 -15.742 3.658 1 96.75 174 ALA A CA 1
ATOM 1361 C C . ALA A 1 174 ? 25.156 -14.375 3.045 1 96.75 174 ALA A C 1
ATOM 1363 O O . ALA A 1 174 ? 25.031 -13.383 3.762 1 96.75 174 ALA A O 1
ATOM 1364 N N . ALA A 1 175 ? 25.062 -14.328 1.729 1 95.81 175 ALA A N 1
ATOM 1365 C CA . ALA A 1 175 ? 24.875 -13.07 1.021 1 95.81 175 ALA A CA 1
ATOM 1366 C C . ALA A 1 175 ? 23.453 -12.531 1.22 1 95.81 175 ALA A C 1
ATOM 1368 O O . ALA A 1 175 ? 23.234 -11.32 1.191 1 95.81 175 ALA A O 1
ATOM 1369 N N . TYR A 1 176 ? 22.531 -13.414 1.459 1 96.38 176 TYR A N 1
ATOM 1370 C CA . TYR A 1 176 ? 21.141 -12.977 1.399 1 96.38 176 TYR A CA 1
ATOM 1371 C C . TYR A 1 176 ? 20.5 -13.031 2.777 1 96.38 176 TYR A C 1
ATOM 1373 O O . TYR A 1 176 ? 19.297 -12.805 2.912 1 96.38 176 TYR A O 1
ATOM 1381 N N . THR A 1 177 ? 21.312 -13.273 3.74 1 91.25 177 THR A N 1
ATOM 1382 C CA . THR A 1 177 ? 20.781 -13.336 5.098 1 91.25 177 THR A CA 1
ATOM 1383 C C . THR A 1 177 ? 20.781 -11.953 5.746 1 91.25 177 THR A C 1
ATOM 1385 O O . THR A 1 177 ? 21.688 -11.148 5.504 1 91.25 177 THR A O 1
ATOM 1388 N N . LYS A 1 178 ? 19.719 -11.547 6.504 1 89.19 178 LYS A N 1
ATOM 1389 C CA . LYS A 1 178 ? 19.625 -10.367 7.352 1 89.19 178 LYS A CA 1
ATOM 1390 C C . LYS A 1 178 ? 19.781 -9.086 6.531 1 89.19 178 LYS A C 1
ATOM 1392 O O . LYS A 1 178 ? 20.547 -8.195 6.891 1 89.19 178 LYS A O 1
ATOM 1397 N N . LEU A 1 179 ? 19.156 -9 5.445 1 93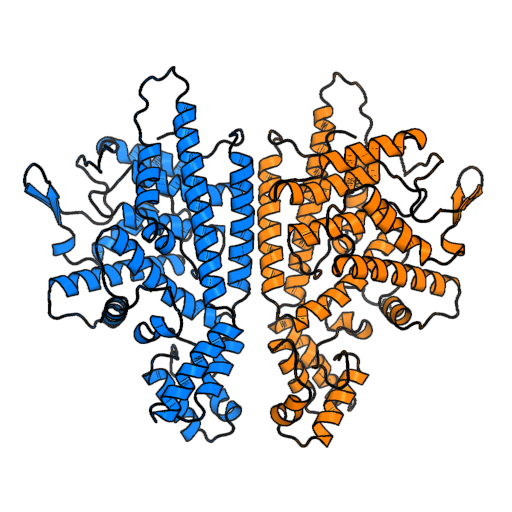.06 179 LEU A N 1
ATOM 1398 C CA . LEU A 1 179 ? 19.156 -7.812 4.598 1 93.06 179 LEU A CA 1
ATOM 1399 C C . LEU A 1 179 ? 18.109 -6.809 5.074 1 93.06 179 LEU A C 1
ATOM 1401 O O . LEU A 1 179 ? 17.109 -7.191 5.672 1 93.06 179 LEU A O 1
ATOM 1405 N N . GLY A 1 180 ? 18.438 -5.566 4.895 1 93.5 180 GLY A N 1
ATOM 1406 C CA . GLY A 1 180 ? 17.406 -4.562 5.09 1 93.5 180 GLY A CA 1
ATOM 1407 C C . GLY A 1 180 ? 16.25 -4.703 4.121 1 93.5 180 GLY A C 1
ATOM 1408 O O . GLY A 1 180 ? 16.312 -5.504 3.188 1 93.5 180 GLY A O 1
ATOM 1409 N N . ARG A 1 181 ? 15.289 -3.945 4.246 1 93.44 181 ARG A N 1
ATOM 1410 C CA . ARG A 1 181 ? 14.039 -4.102 3.508 1 93.44 181 ARG A CA 1
ATOM 1411 C C . ARG A 1 181 ? 14.258 -3.912 2.012 1 93.44 181 ARG A C 1
ATOM 1413 O O . ARG A 1 181 ? 13.812 -4.734 1.206 1 93.44 181 ARG A O 1
ATOM 1420 N N . THR A 1 182 ? 14.906 -2.824 1.662 1 95.94 182 THR A N 1
ATOM 1421 C CA . THR A 1 182 ? 15.133 -2.52 0.254 1 95.94 182 THR A CA 1
ATOM 1422 C C . THR A 1 182 ? 15.984 -3.602 -0.403 1 95.94 182 THR A C 1
ATOM 1424 O O . THR A 1 182 ? 15.633 -4.113 -1.469 1 95.94 182 THR A O 1
ATOM 1427 N N . ASP A 1 183 ? 17.031 -3.936 0.294 1 96.62 183 ASP A N 1
ATOM 1428 C CA . ASP A 1 183 ? 17.938 -4.934 -0.254 1 96.62 183 ASP A CA 1
ATOM 1429 C C . ASP A 1 183 ? 17.25 -6.293 -0.38 1 96.62 183 ASP A C 1
ATOM 1431 O O . ASP A 1 183 ? 17.547 -7.059 -1.3 1 96.62 183 ASP A O 1
ATOM 1435 N N . ALA A 1 184 ? 16.406 -6.559 0.535 1 96.94 184 ALA A N 1
ATOM 1436 C CA . ALA A 1 184 ? 15.688 -7.832 0.476 1 96.94 184 ALA A CA 1
ATOM 1437 C C . ALA A 1 184 ? 14.812 -7.91 -0.772 1 96.94 184 ALA A C 1
ATOM 1439 O O . ALA A 1 184 ? 14.688 -8.969 -1.383 1 96.94 184 ALA A O 1
ATOM 1440 N N . ILE A 1 185 ? 14.219 -6.793 -1.169 1 98.12 185 ILE A N 1
ATOM 1441 C CA . ILE A 1 185 ? 13.398 -6.758 -2.375 1 98.12 185 ILE A CA 1
ATOM 1442 C C . ILE A 1 185 ? 14.273 -6.98 -3.604 1 98.12 185 ILE A C 1
ATOM 1444 O O . ILE A 1 185 ? 13.953 -7.801 -4.465 1 98.12 185 ILE A O 1
ATOM 1448 N N . LEU A 1 186 ? 15.406 -6.301 -3.666 1 98.25 186 LEU A N 1
ATOM 1449 C CA . LEU A 1 186 ? 16.328 -6.484 -4.777 1 98.25 186 LEU A CA 1
ATOM 1450 C C . LEU A 1 186 ? 16.875 -7.906 -4.801 1 98.25 186 LEU A C 1
ATOM 1452 O O . LEU A 1 186 ? 17.078 -8.484 -5.871 1 98.25 186 LEU A O 1
ATOM 1456 N N . ALA A 1 187 ? 17.062 -8.43 -3.592 1 97.69 187 ALA A N 1
ATOM 1457 C CA . ALA A 1 187 ? 17.672 -9.75 -3.439 1 97.69 187 ALA A CA 1
ATOM 1458 C C . ALA A 1 187 ? 16.766 -10.836 -4.02 1 97.69 187 ALA A C 1
ATOM 1460 O O . ALA A 1 187 ? 17.266 -11.875 -4.48 1 97.69 187 ALA A O 1
ATOM 1461 N N . ALA A 1 188 ? 15.453 -10.641 -4.039 1 98 188 ALA A N 1
ATOM 1462 C CA . ALA A 1 188 ? 14.578 -11.633 -4.656 1 98 188 ALA A CA 1
ATOM 1463 C C . ALA A 1 188 ? 14.977 -11.891 -6.105 1 98 188 ALA A C 1
ATOM 1465 O O . ALA A 1 188 ? 14.977 -13.039 -6.559 1 98 188 ALA A O 1
ATOM 1466 N N . ALA A 1 189 ? 15.367 -10.805 -6.781 1 98.25 189 ALA A N 1
ATOM 1467 C CA . ALA A 1 189 ? 15.781 -10.922 -8.172 1 98.25 189 ALA A CA 1
ATOM 1468 C C . ALA A 1 189 ? 17.172 -11.539 -8.281 1 98.25 189 ALA A C 1
ATOM 1470 O O . ALA A 1 189 ? 17.375 -12.484 -9.055 1 98.25 189 ALA A O 1
ATOM 1471 N N . THR A 1 190 ? 18.125 -10.977 -7.461 1 97.56 190 THR A N 1
ATOM 1472 C CA . THR A 1 190 ? 19.5 -11.43 -7.59 1 97.56 190 THR A CA 1
ATOM 1473 C C . THR A 1 190 ? 19.641 -12.883 -7.129 1 97.56 190 THR A C 1
ATOM 1475 O O . THR A 1 190 ? 20.391 -13.656 -7.727 1 97.56 190 THR A O 1
ATOM 1478 N N . ALA A 1 191 ? 18.891 -13.234 -6.098 1 97.94 191 ALA A N 1
ATOM 1479 C CA . ALA A 1 191 ? 18.922 -14.617 -5.617 1 97.94 191 ALA A CA 1
ATOM 1480 C C . ALA A 1 191 ? 18.312 -15.57 -6.648 1 97.94 191 ALA A C 1
ATOM 1482 O O . ALA A 1 191 ? 18.812 -16.688 -6.832 1 97.94 191 ALA A O 1
ATOM 1483 N N . HIS A 1 192 ? 17.25 -15.141 -7.266 1 98.25 192 HIS A N 1
ATOM 1484 C CA . HIS A 1 192 ? 16.641 -15.922 -8.344 1 98.25 192 HIS A CA 1
ATOM 1485 C C . HIS A 1 192 ? 17.672 -16.25 -9.422 1 98.25 192 HIS A C 1
ATOM 1487 O O . HIS A 1 192 ? 17.844 -17.422 -9.789 1 98.25 192 HIS A O 1
ATOM 1493 N N . HIS A 1 193 ? 18.359 -15.289 -9.82 1 96.94 193 HIS A N 1
ATOM 1494 C CA . HIS A 1 193 ? 19.375 -15.461 -10.859 1 96.94 193 HIS A CA 1
ATOM 1495 C C . HIS A 1 193 ? 20.516 -16.359 -10.375 1 96.94 193 HIS A C 1
ATOM 1497 O O . HIS A 1 193 ? 20.891 -17.297 -11.062 1 96.94 193 HIS A O 1
ATOM 1503 N N . ARG A 1 194 ? 21 -16.062 -9.219 1 96.25 194 ARG A N 1
ATOM 1504 C CA . ARG A 1 194 ? 22.234 -16.703 -8.766 1 96.25 194 ARG A CA 1
ATOM 1505 C C . ARG A 1 194 ? 21.969 -18.172 -8.391 1 96.25 194 ARG A C 1
ATOM 1507 O O . ARG A 1 194 ? 22.844 -19.016 -8.578 1 96.25 194 ARG A O 1
ATOM 1514 N N . LEU A 1 195 ? 20.781 -18.438 -7.891 1 97.75 195 LEU A N 1
ATOM 1515 C CA . LEU A 1 195 ? 20.469 -19.844 -7.645 1 97.75 195 LEU A CA 1
ATOM 1516 C C . LEU A 1 195 ? 20.453 -20.641 -8.945 1 97.75 195 LEU A C 1
ATOM 1518 O O . LEU A 1 195 ? 20.969 -21.766 -9.008 1 97.75 195 LEU A O 1
ATOM 1522 N N . LEU A 1 196 ? 19.891 -20.016 -9.938 1 96.56 196 LEU A N 1
ATOM 1523 C CA . LEU A 1 196 ? 19.844 -20.672 -11.242 1 96.56 196 LEU A CA 1
ATOM 1524 C C . LEU A 1 196 ? 21.234 -20.812 -11.828 1 96.56 196 LEU A C 1
ATOM 1526 O O . LEU A 1 196 ? 21.531 -21.766 -12.547 1 96.56 196 LEU A O 1
ATOM 1530 N N . TRP A 1 197 ? 22.078 -19.859 -11.516 1 94.12 197 TRP A N 1
ATOM 1531 C CA . TRP A 1 197 ? 23.469 -19.938 -11.953 1 94.12 197 TRP A CA 1
ATOM 1532 C C . TRP A 1 197 ? 24.203 -21.078 -11.266 1 94.12 197 TRP A C 1
ATOM 1534 O O . TRP A 1 197 ? 24.938 -21.828 -11.906 1 94.12 197 TRP A O 1
ATOM 1544 N N . ILE A 1 198 ? 23.969 -21.266 -10 1 96.12 198 ILE A N 1
ATOM 1545 C CA . ILE A 1 198 ? 24.578 -22.344 -9.234 1 96.12 198 ILE A CA 1
ATOM 1546 C C . ILE A 1 198 ? 24.062 -23.688 -9.719 1 96.12 198 ILE A C 1
ATOM 1548 O O . ILE A 1 198 ? 24.828 -24.641 -9.883 1 96.12 198 ILE A O 1
ATOM 1552 N N . HIS A 1 199 ? 22.703 -23.75 -9.891 1 97.06 199 HIS A N 1
ATOM 1553 C CA . HIS A 1 199 ? 22.031 -24.922 -10.438 1 97.06 199 HIS A CA 1
ATOM 1554 C C . HIS A 1 199 ? 22.312 -26.156 -9.594 1 97.06 199 HIS A C 1
ATOM 1556 O O . HIS A 1 199 ? 22.891 -27.125 -10.078 1 97.06 199 HIS A O 1
ATOM 1562 N N . PRO A 1 200 ? 21.828 -26.25 -8.445 1 98.19 200 PRO A N 1
ATOM 1563 C CA . PRO A 1 200 ? 22.297 -27.219 -7.461 1 98.19 200 PRO A CA 1
ATOM 1564 C C . PRO A 1 200 ? 21.688 -28.609 -7.676 1 98.19 200 PRO A C 1
ATOM 1566 O O . PRO A 1 200 ? 22.172 -29.594 -7.098 1 98.19 200 PRO A O 1
ATOM 1569 N N . PHE A 1 201 ? 20.656 -28.781 -8.492 1 98.06 201 PHE A N 1
ATOM 1570 C CA . PHE A 1 201 ? 19.969 -30.062 -8.625 1 98.06 201 PHE A CA 1
ATOM 1571 C C . PHE A 1 201 ? 20.109 -30.609 -10.039 1 98.06 201 PHE A C 1
ATOM 1573 O O . PHE A 1 201 ? 20.438 -29.875 -10.969 1 98.06 201 PHE A O 1
ATOM 1580 N N . LEU A 1 202 ? 19.859 -31.891 -10.195 1 95.5 202 LEU A N 1
ATOM 1581 C CA . LEU A 1 202 ? 19.859 -32.531 -11.516 1 95.5 202 LEU A CA 1
ATOM 1582 C C . LEU A 1 202 ? 18.703 -32.031 -12.359 1 95.5 202 LEU A C 1
ATOM 1584 O O . LEU A 1 202 ? 18.828 -31.844 -13.57 1 95.5 202 LEU A O 1
ATOM 1588 N N . ASP A 1 203 ? 17.594 -31.781 -11.719 1 94.75 203 ASP A N 1
ATOM 1589 C CA . ASP A 1 203 ? 16.375 -31.25 -12.336 1 94.75 203 ASP A CA 1
ATOM 1590 C C . ASP A 1 203 ? 15.547 -30.469 -11.32 1 94.75 203 ASP A C 1
ATOM 1592 O O . ASP A 1 203 ? 15.75 -30.609 -10.117 1 94.75 203 ASP A O 1
ATOM 1596 N N . GLY A 1 204 ? 14.734 -29.562 -11.828 1 96.19 204 GLY A N 1
ATOM 1597 C CA . GLY A 1 204 ? 13.812 -28.844 -10.969 1 96.19 204 GLY A CA 1
ATOM 1598 C C . GLY A 1 204 ? 14.344 -27.5 -10.516 1 96.19 204 GLY A C 1
ATOM 1599 O O . GLY A 1 204 ? 13.688 -26.797 -9.742 1 96.19 204 GLY A O 1
ATOM 1600 N N . ASN A 1 205 ? 15.516 -27.109 -11.023 1 97.5 205 ASN A N 1
ATOM 1601 C CA . ASN A 1 205 ? 16.156 -25.875 -10.578 1 97.5 205 ASN A CA 1
ATOM 1602 C C . ASN A 1 205 ? 15.273 -24.656 -10.828 1 97.5 205 ASN A C 1
ATOM 1604 O O . ASN A 1 205 ? 15.148 -23.797 -9.969 1 97.5 205 ASN A O 1
ATOM 1608 N N . GLY A 1 206 ? 14.625 -24.578 -12.023 1 97.31 206 GLY A N 1
ATOM 1609 C CA . GLY A 1 206 ? 13.758 -23.469 -12.344 1 97.31 206 GLY A CA 1
ATOM 1610 C C . GLY A 1 206 ? 12.594 -23.312 -11.383 1 97.31 206 GLY A C 1
ATOM 1611 O O . GLY A 1 206 ? 12.367 -22.234 -10.844 1 97.31 206 GLY A O 1
ATOM 1612 N N . ARG A 1 207 ? 11.914 -24.391 -11.133 1 97.75 207 ARG A N 1
ATOM 1613 C CA . ARG A 1 207 ? 10.75 -24.391 -10.25 1 97.75 207 ARG A CA 1
ATOM 1614 C C . ARG A 1 207 ? 11.148 -24.031 -8.82 1 97.75 207 ARG A C 1
ATOM 1616 O O . ARG A 1 207 ? 10.469 -23.234 -8.164 1 97.75 207 ARG A O 1
ATOM 1623 N N . VAL A 1 208 ? 12.234 -24.547 -8.375 1 98.5 208 VAL A N 1
ATOM 1624 C CA . VAL A 1 208 ? 12.719 -24.25 -7.031 1 98.5 208 VAL A CA 1
ATOM 1625 C C . VAL A 1 208 ? 13.062 -22.766 -6.926 1 98.5 208 VAL A C 1
ATOM 1627 O O . VAL A 1 208 ? 12.703 -22.109 -5.945 1 98.5 208 VAL A O 1
ATOM 1630 N N . ALA A 1 209 ? 13.742 -22.25 -7.91 1 98.44 209 ALA A N 1
ATOM 1631 C CA . ALA A 1 209 ? 14.117 -20.844 -7.902 1 98.44 209 ALA A CA 1
ATOM 1632 C C . ALA A 1 209 ? 12.891 -19.938 -7.879 1 98.44 209 ALA A C 1
ATOM 1634 O O . ALA A 1 209 ? 12.852 -18.938 -7.152 1 98.44 209 ALA A O 1
ATOM 1635 N N . ARG A 1 210 ? 11.906 -20.281 -8.672 1 98.44 210 ARG A N 1
ATOM 1636 C CA . ARG A 1 210 ? 10.695 -19.469 -8.742 1 98.44 210 ARG A CA 1
ATOM 1637 C C . ARG A 1 210 ? 9.898 -19.562 -7.445 1 98.44 210 ARG A C 1
ATOM 1639 O O . ARG A 1 210 ? 9.328 -18.578 -6.988 1 98.44 210 ARG A O 1
ATOM 1646 N N . LEU A 1 211 ? 9.867 -20.719 -6.797 1 98.31 211 LEU A N 1
ATOM 1647 C CA . LEU A 1 211 ? 9.211 -20.859 -5.504 1 98.31 211 LEU A CA 1
ATOM 1648 C C . LEU A 1 211 ? 9.992 -20.125 -4.414 1 98.31 211 LEU A C 1
ATOM 1650 O O . LEU A 1 211 ? 9.406 -19.562 -3.498 1 98.31 211 LEU A O 1
ATOM 1654 N N . MET A 1 212 ? 11.297 -20.125 -4.512 1 98.19 212 MET A N 1
ATOM 1655 C CA . MET A 1 212 ? 12.133 -19.391 -3.562 1 98.19 212 MET A CA 1
ATOM 1656 C C . MET A 1 212 ? 11.867 -17.891 -3.652 1 98.19 212 MET A C 1
ATOM 1658 O O . MET A 1 212 ? 11.633 -17.234 -2.635 1 98.19 212 MET A O 1
ATOM 1662 N N . SER A 1 213 ? 11.961 -17.406 -4.887 1 97.75 213 SER A N 1
ATOM 1663 C CA . SER A 1 213 ? 11.75 -15.977 -5.039 1 97.75 213 SER A CA 1
ATOM 1664 C C . SER A 1 213 ? 10.336 -15.57 -4.652 1 97.75 213 SER A C 1
ATOM 1666 O O . SER A 1 213 ? 10.109 -14.477 -4.137 1 97.75 213 SER A O 1
ATOM 1668 N N . TYR A 1 214 ? 9.352 -16.469 -4.91 1 97.56 214 TYR A N 1
ATOM 1669 C CA . TYR A 1 214 ? 7.996 -16.25 -4.422 1 97.56 214 TYR A CA 1
ATOM 1670 C C . TYR A 1 214 ? 7.977 -16.109 -2.906 1 97.56 214 TYR A C 1
ATOM 1672 O O . TYR A 1 214 ? 7.379 -15.18 -2.367 1 97.56 214 TYR A O 1
ATOM 1680 N N . ALA A 1 215 ? 8.633 -17.016 -2.24 1 97.25 215 ALA A N 1
ATOM 1681 C CA . ALA A 1 215 ? 8.688 -17 -0.781 1 97.25 215 ALA A CA 1
ATOM 1682 C C . ALA A 1 215 ? 9.359 -15.734 -0.266 1 97.25 215 ALA A C 1
ATOM 1684 O O . ALA A 1 215 ? 8.914 -15.141 0.722 1 97.25 215 ALA A O 1
ATOM 1685 N N . MET A 1 216 ? 10.438 -15.367 -0.916 1 96.81 216 MET A N 1
ATOM 1686 C CA . MET A 1 216 ? 11.156 -14.164 -0.521 1 96.81 216 MET A CA 1
ATOM 1687 C C . MET A 1 216 ? 10.258 -12.938 -0.612 1 96.81 216 MET A C 1
ATOM 1689 O O . MET A 1 216 ? 10.219 -12.117 0.309 1 96.81 216 MET A O 1
ATOM 1693 N N . LEU A 1 217 ? 9.547 -12.828 -1.701 1 97 217 LEU A N 1
ATOM 1694 C CA . LEU A 1 217 ? 8.664 -11.688 -1.904 1 97 217 LEU A CA 1
ATOM 1695 C C . LEU A 1 217 ? 7.492 -11.727 -0.934 1 97 217 LEU A C 1
ATOM 1697 O O . LEU A 1 217 ? 7.055 -10.688 -0.437 1 97 217 LEU A O 1
ATOM 1701 N N . LEU A 1 218 ? 6.941 -12.898 -0.674 1 95.88 218 LEU A N 1
ATOM 1702 C CA . LEU A 1 218 ? 5.867 -13.07 0.301 1 95.88 218 LEU A CA 1
ATOM 1703 C C . LEU A 1 218 ? 6.27 -12.5 1.656 1 95.88 218 LEU A C 1
ATOM 1705 O O . LEU A 1 218 ? 5.492 -11.773 2.281 1 95.88 218 LEU A O 1
ATOM 1709 N N . ASP A 1 219 ? 7.441 -12.742 2.004 1 93.12 219 ASP A N 1
ATOM 1710 C CA . ASP A 1 219 ? 7.949 -12.328 3.311 1 93.12 219 ASP A CA 1
ATOM 1711 C C . ASP A 1 219 ? 8.273 -10.836 3.33 1 93.12 219 ASP A C 1
ATOM 1713 O O . ASP A 1 219 ? 7.926 -10.133 4.277 1 93.12 219 ASP A O 1
ATOM 1717 N N . THR A 1 220 ? 8.883 -10.375 2.287 1 93.94 220 THR A N 1
ATOM 1718 C CA . THR A 1 220 ? 9.43 -9.016 2.273 1 93.94 220 THR A CA 1
ATOM 1719 C C . THR A 1 220 ? 8.328 -7.996 1.998 1 93.94 220 THR A C 1
ATOM 1721 O O . THR A 1 220 ? 8.367 -6.879 2.516 1 93.94 220 THR A O 1
ATOM 1724 N N . LEU A 1 221 ? 7.352 -8.328 1.218 1 95.31 221 LEU A N 1
ATOM 1725 C CA . LEU A 1 221 ? 6.332 -7.379 0.788 1 95.31 221 LEU A CA 1
ATOM 1726 C C . LEU A 1 221 ? 4.977 -7.719 1.396 1 95.31 221 LEU A C 1
ATOM 1728 O O . LEU A 1 221 ? 3.996 -7.004 1.179 1 95.31 221 LEU A O 1
ATOM 1732 N N . ASP A 1 222 ? 4.844 -8.789 2.145 1 87.88 222 ASP A N 1
ATOM 1733 C CA . ASP A 1 222 ? 3.559 -9.25 2.66 1 87.88 222 ASP A CA 1
ATOM 1734 C C . ASP A 1 222 ? 2.498 -9.258 1.56 1 87.88 222 ASP A C 1
ATOM 1736 O O . ASP A 1 222 ? 1.428 -8.664 1.718 1 87.88 222 ASP A O 1
ATOM 1740 N N . THR A 1 223 ? 2.764 -9.922 0.499 1 94.25 223 THR A N 1
ATOM 1741 C CA . THR A 1 223 ? 1.968 -9.883 -0.723 1 94.25 223 THR A CA 1
ATOM 1742 C C . THR A 1 223 ? 0.583 -10.477 -0.486 1 94.25 223 THR A C 1
ATOM 1744 O O . THR A 1 223 ? -0.352 -10.211 -1.243 1 94.25 223 THR A O 1
ATOM 1747 N N . GLY A 1 224 ? 0.491 -11.391 0.583 1 93.62 224 GLY A N 1
ATOM 1748 C CA . GLY A 1 224 ? -0.743 -12.125 0.83 1 93.62 224 GLY A CA 1
ATOM 1749 C C . GLY A 1 224 ? -0.961 -13.273 -0.137 1 93.62 224 GLY A C 1
ATOM 1750 O O . GLY A 1 224 ? -2.037 -13.875 -0.161 1 93.62 224 GLY A O 1
ATOM 1751 N N . GLY A 1 225 ? 0.028 -13.492 -0.998 1 96.31 225 GLY A N 1
ATOM 1752 C CA . GLY A 1 225 ? -0.057 -14.594 -1.947 1 96.31 225 GLY A CA 1
ATOM 1753 C C . GLY A 1 225 ? -1.007 -14.312 -3.098 1 96.31 225 GLY A C 1
ATOM 1754 O O . GLY A 1 225 ? -1.492 -15.242 -3.746 1 96.31 225 GLY A O 1
ATOM 1755 N N . ILE A 1 226 ? -1.273 -13.016 -3.416 1 97.12 226 ILE A N 1
ATOM 1756 C CA . ILE A 1 226 ? -2.365 -12.742 -4.344 1 97.12 226 ILE A CA 1
ATOM 1757 C C . ILE A 1 226 ? -1.802 -12.25 -5.676 1 97.12 226 ILE A C 1
ATOM 1759 O O . ILE A 1 226 ? -2.553 -11.82 -6.555 1 97.12 226 ILE A O 1
ATOM 1763 N N . TRP A 1 227 ? -0.489 -12.266 -5.816 1 97.44 227 TRP A N 1
ATOM 1764 C CA . TRP A 1 227 ? 0.179 -12.086 -7.102 1 97.44 227 TRP A CA 1
ATOM 1765 C C . TRP A 1 227 ? 1.513 -12.828 -7.129 1 97.44 227 TRP A C 1
ATOM 1767 O O . TRP A 1 227 ? 2.039 -13.211 -6.082 1 97.44 227 TRP A O 1
ATOM 1777 N N . SER A 1 228 ? 1.979 -13.102 -8.281 1 96.19 228 SER A N 1
ATOM 1778 C CA . SER A 1 228 ? 3.266 -13.758 -8.492 1 96.19 228 SER A CA 1
ATOM 1779 C C . SER A 1 228 ? 3.885 -13.328 -9.82 1 96.19 228 SER A C 1
ATOM 1781 O O . SER A 1 228 ? 3.182 -12.867 -10.719 1 96.19 228 SER A O 1
ATOM 1783 N N . ILE A 1 229 ? 5.156 -13.516 -9.891 1 97.12 229 ILE A N 1
ATOM 1784 C CA . ILE A 1 229 ? 5.891 -13.078 -11.07 1 97.12 229 ILE A CA 1
ATOM 1785 C C . ILE A 1 229 ? 5.809 -14.141 -12.164 1 97.12 229 ILE A C 1
ATOM 1787 O O . ILE A 1 229 ? 6.129 -13.883 -13.32 1 97.12 229 ILE A O 1
ATOM 1791 N N . ALA A 1 230 ? 5.371 -15.359 -11.875 1 96.62 230 ALA A N 1
ATOM 1792 C CA . ALA A 1 230 ? 5.488 -16.516 -12.758 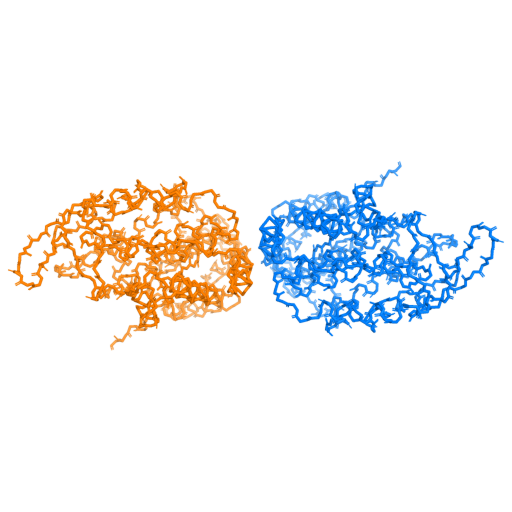1 96.62 230 ALA A CA 1
ATOM 1793 C C . ALA A 1 230 ? 4.812 -16.25 -14.102 1 96.62 230 ALA A C 1
ATOM 1795 O O . ALA A 1 230 ? 5.387 -16.516 -15.164 1 96.62 230 ALA A O 1
ATOM 1796 N N . ARG A 1 231 ? 3.607 -15.672 -14.062 1 96.19 231 ARG A N 1
ATOM 1797 C CA . ARG A 1 231 ? 2.891 -15.375 -15.297 1 96.19 231 ARG A CA 1
ATOM 1798 C C . ARG A 1 231 ? 3.672 -14.383 -16.156 1 96.19 231 ARG A C 1
ATOM 1800 O O . ARG A 1 231 ? 3.775 -14.555 -17.375 1 96.19 231 ARG A O 1
ATOM 1807 N N . GLY A 1 232 ? 4.211 -13.375 -15.531 1 97.81 232 GLY A N 1
ATOM 1808 C CA . GLY A 1 232 ? 5 -12.391 -16.266 1 97.81 232 GLY A CA 1
ATOM 1809 C C . GLY A 1 232 ? 6.246 -12.984 -16.891 1 97.81 232 GLY A C 1
ATOM 1810 O O . GLY A 1 232 ? 6.598 -12.641 -18.031 1 97.81 232 GLY A O 1
ATOM 1811 N N . LEU A 1 233 ? 6.945 -13.852 -16.156 1 98.25 233 LEU A N 1
ATOM 1812 C CA . LEU A 1 233 ? 8.125 -14.516 -16.703 1 98.25 233 LEU A CA 1
ATOM 1813 C C . LEU A 1 233 ? 7.762 -15.398 -17.891 1 98.25 233 LEU A C 1
ATOM 1815 O O . LEU A 1 233 ? 8.445 -15.391 -18.906 1 98.25 233 LEU A O 1
ATOM 1819 N N . ALA A 1 234 ? 6.68 -16.141 -17.75 1 97.25 234 ALA A N 1
ATOM 1820 C CA . ALA A 1 234 ? 6.262 -17.062 -18.797 1 97.25 234 ALA A CA 1
ATOM 1821 C C . ALA A 1 234 ? 5.855 -16.312 -20.062 1 97.25 234 ALA A C 1
ATOM 1823 O O . ALA A 1 234 ? 6.16 -16.75 -21.188 1 97.25 234 ALA A O 1
ATOM 1824 N N . ARG A 1 235 ? 5.188 -15.219 -19.906 1 95.5 235 ARG A N 1
ATOM 1825 C CA . ARG A 1 235 ? 4.727 -14.43 -21.031 1 95.5 235 ARG A CA 1
ATOM 1826 C C . ARG A 1 235 ? 5.895 -13.758 -21.75 1 95.5 235 ARG A C 1
ATOM 1828 O O . ARG A 1 235 ? 5.781 -13.367 -22.906 1 95.5 235 ARG A O 1
ATOM 1835 N N . ASN A 1 236 ? 6.988 -13.578 -21.047 1 96.31 236 ASN A N 1
ATOM 1836 C CA . ASN A 1 236 ? 8.219 -13.023 -21.594 1 96.31 236 ASN A CA 1
ATOM 1837 C C . ASN A 1 236 ? 9.383 -14.008 -21.469 1 96.31 236 ASN A C 1
ATOM 1839 O O . ASN A 1 236 ? 10.477 -13.633 -21.031 1 96.31 236 ASN A O 1
ATOM 1843 N N . GLU A 1 237 ? 9.125 -15.195 -21.75 1 96 237 GLU A N 1
ATOM 1844 C CA . GLU A 1 237 ? 10.078 -16.281 -21.5 1 96 237 GLU A CA 1
ATOM 1845 C C . GLU A 1 237 ? 11.398 -16.016 -22.219 1 96 237 GLU A C 1
ATOM 1847 O O . GLU A 1 237 ? 12.469 -16.234 -21.656 1 96 237 GLU A O 1
ATOM 1852 N N . ASN A 1 238 ? 11.344 -15.562 -23.516 1 94.94 238 ASN A N 1
ATOM 1853 C CA . ASN A 1 238 ? 12.562 -15.289 -24.266 1 94.94 238 ASN A CA 1
ATOM 1854 C C . ASN A 1 238 ? 13.414 -14.219 -23.594 1 94.94 238 ASN A C 1
ATOM 1856 O O . ASN A 1 238 ? 14.625 -14.398 -23.422 1 94.94 238 ASN A O 1
ATOM 1860 N N . GLY A 1 239 ? 12.742 -13.102 -23.234 1 95.88 239 GLY A N 1
ATOM 1861 C CA . GLY A 1 239 ? 13.461 -12.047 -22.531 1 95.88 239 GLY A CA 1
ATOM 1862 C C . GLY A 1 239 ? 14.031 -12.516 -21.203 1 95.88 239 GLY A C 1
ATOM 1863 O O . GLY A 1 239 ? 15.148 -12.133 -20.844 1 95.88 239 GLY A O 1
ATOM 1864 N N . TYR A 1 240 ? 13.32 -13.32 -20.547 1 96.75 240 TYR A N 1
ATOM 1865 C CA . TYR A 1 240 ? 13.734 -13.898 -19.266 1 96.75 240 TYR A CA 1
ATOM 1866 C C . TYR A 1 240 ? 14.977 -14.766 -19.438 1 96.75 240 TYR A C 1
ATOM 1868 O O . TYR A 1 240 ? 15.984 -14.547 -18.766 1 96.75 240 TYR A O 1
ATOM 1876 N N . ARG A 1 241 ? 14.977 -15.656 -20.391 1 93.69 241 ARG A N 1
ATOM 1877 C CA . ARG A 1 241 ? 16.094 -16.562 -20.641 1 93.69 241 ARG A CA 1
ATOM 1878 C C . ARG A 1 241 ? 17.328 -15.805 -21.125 1 93.69 241 ARG A C 1
ATOM 1880 O O . ARG A 1 241 ? 18.453 -16.109 -20.719 1 93.69 241 ARG A O 1
ATOM 1887 N N . GLU A 1 242 ? 17.062 -14.844 -21.953 1 93.12 242 GLU A N 1
ATOM 1888 C CA . GLU A 1 242 ? 18.156 -14.031 -22.469 1 93.12 242 GLU A CA 1
ATOM 1889 C C . GLU A 1 242 ? 18.891 -13.305 -21.328 1 93.12 242 GLU A C 1
ATOM 1891 O O . GLU A 1 242 ? 20.109 -13.234 -21.312 1 93.12 242 GLU A O 1
ATOM 1896 N N . ARG A 1 243 ? 18.141 -12.82 -20.422 1 93.75 243 ARG A N 1
ATOM 1897 C CA . ARG A 1 243 ? 18.719 -12.062 -19.312 1 93.75 243 ARG A CA 1
ATOM 1898 C C . ARG A 1 243 ? 19.406 -12.992 -18.312 1 93.75 243 ARG A C 1
ATOM 1900 O O . ARG A 1 243 ? 20.406 -12.633 -17.703 1 93.75 243 ARG A O 1
ATOM 1907 N N . LEU A 1 244 ? 18.859 -14.188 -18.141 1 92.5 244 LEU A N 1
ATOM 1908 C CA . LEU A 1 244 ? 19.531 -15.172 -17.297 1 92.5 244 LEU A CA 1
ATOM 1909 C C . LEU A 1 244 ? 20.906 -15.516 -17.875 1 92.5 244 LEU A C 1
ATOM 1911 O O . LEU A 1 244 ? 21.891 -15.648 -17.125 1 92.5 244 LEU A O 1
ATOM 1915 N N . MET A 1 245 ? 20.984 -15.555 -19.203 1 88.81 245 MET A N 1
ATOM 1916 C CA . MET A 1 245 ? 22.219 -15.961 -19.875 1 88.81 245 MET A CA 1
ATOM 1917 C C . MET A 1 245 ? 23.219 -14.805 -19.922 1 88.81 245 MET A C 1
ATOM 1919 O O . MET A 1 245 ? 24.422 -15.023 -19.969 1 88.81 245 MET A O 1
ATOM 1923 N N . ALA A 1 246 ? 22.719 -13.648 -20.016 1 82.75 246 ALA A N 1
ATOM 1924 C CA . ALA A 1 246 ? 23.578 -12.477 -20.141 1 82.75 246 ALA A CA 1
ATOM 1925 C C . ALA A 1 246 ? 24.453 -12.305 -18.906 1 82.75 246 ALA A C 1
ATOM 1927 O O . ALA A 1 246 ? 25.578 -11.805 -18.984 1 82.75 246 ALA A O 1
ATOM 1928 N N . CYS A 1 247 ? 23.922 -12.695 -17.828 1 69.88 247 CYS A N 1
ATOM 1929 C CA . CYS A 1 247 ? 24.672 -12.555 -16.578 1 69.88 247 CYS A CA 1
ATOM 1930 C C . CYS A 1 247 ? 25.75 -13.617 -16.469 1 69.88 247 CYS A C 1
ATOM 1932 O O . CYS A 1 247 ? 26.703 -13.469 -15.695 1 69.88 247 CYS A O 1
ATOM 1934 N N . ASP A 1 248 ? 25.703 -14.75 -17.234 1 62.25 248 ASP A N 1
ATOM 1935 C CA . ASP A 1 248 ? 26.609 -15.891 -17.188 1 62.25 248 ASP A CA 1
ATOM 1936 C C . ASP A 1 248 ? 27.781 -15.703 -18.141 1 62.25 248 ASP A C 1
ATOM 1938 O O . ASP A 1 248 ? 28.766 -16.453 -18.094 1 62.25 248 ASP A O 1
ATOM 1942 N N . ALA A 1 249 ? 27.609 -14.891 -19.125 1 56 249 ALA A N 1
ATOM 1943 C CA . ALA A 1 249 ? 28.656 -14.766 -20.141 1 56 249 ALA A CA 1
ATOM 1944 C C . ALA A 1 249 ? 30.016 -14.484 -19.5 1 56 249 ALA A C 1
ATOM 1946 O O . ALA A 1 249 ? 30.094 -13.812 -18.469 1 56 249 ALA A O 1
ATOM 1947 N N . GLU A 1 250 ? 30.875 -15.531 -19.688 1 50.75 250 GLU A N 1
ATOM 1948 C CA . GLU A 1 250 ? 32.219 -15.789 -19.234 1 50.75 250 GLU A CA 1
ATOM 1949 C C . GLU A 1 250 ? 32.969 -14.492 -18.938 1 50.75 250 GLU A C 1
ATOM 1951 O O . GLU A 1 250 ? 32.844 -13.516 -19.672 1 50.75 250 GLU A O 1
ATOM 1956 N N . ARG A 1 251 ? 33.438 -14.406 -17.625 1 46.53 251 ARG A N 1
ATOM 1957 C CA . ARG A 1 251 ? 34.562 -13.562 -17.297 1 46.53 251 ARG A CA 1
ATOM 1958 C C . ARG A 1 251 ? 35.719 -13.781 -18.266 1 46.53 251 ARG A C 1
ATOM 1960 O O . ARG A 1 251 ? 36.312 -14.867 -18.297 1 46.53 251 ARG A O 1
ATOM 1967 N N . HIS A 1 252 ? 35.688 -13.305 -19.406 1 40.81 252 HIS A N 1
ATOM 1968 C CA . HIS A 1 252 ? 36.938 -13.664 -20.031 1 40.81 252 HIS A CA 1
ATOM 1969 C C . HIS A 1 252 ? 38.125 -13.289 -19.141 1 40.81 252 HIS A C 1
ATOM 1971 O O . HIS A 1 252 ? 39.094 -14.062 -19.031 1 40.81 252 HIS A O 1
ATOM 1977 N N . ASN A 1 253 ? 38.781 -12 -19.109 1 37.72 253 ASN A N 1
ATOM 1978 C CA . ASN A 1 253 ? 40 -11.641 -18.391 1 37.72 253 ASN A CA 1
ATOM 1979 C C . ASN A 1 253 ? 39.719 -10.844 -17.125 1 37.72 253 ASN A C 1
ATOM 1981 O O . ASN A 1 253 ? 38.719 -10.102 -17.078 1 37.72 253 ASN A O 1
ATOM 1985 N N . ASP A 1 254 ? 40.312 -11.297 -15.984 1 39.06 254 ASP A N 1
ATOM 1986 C CA . ASP A 1 254 ? 40.344 -10.727 -14.641 1 39.06 254 ASP A CA 1
ATOM 1987 C C . ASP A 1 254 ? 40.375 -9.203 -14.695 1 39.06 254 ASP A C 1
ATOM 1989 O O . ASP A 1 254 ? 40.156 -8.531 -13.688 1 39.06 254 ASP A O 1
ATOM 1993 N N . LEU A 1 255 ? 41.438 -8.688 -15.508 1 38.31 255 LEU A N 1
ATOM 1994 C CA . LEU A 1 255 ? 41.906 -7.301 -15.516 1 38.31 255 LEU A CA 1
ATOM 1995 C C . LEU A 1 255 ? 40.875 -6.387 -16.188 1 38.31 255 LEU A C 1
ATOM 1997 O O . LEU A 1 255 ? 41.094 -5.176 -16.266 1 38.31 255 LEU A O 1
ATOM 2001 N N . ASP A 1 256 ? 40.156 -6.793 -17.125 1 39.09 256 ASP A N 1
ATOM 2002 C CA . ASP A 1 256 ? 39.562 -5.891 -18.109 1 39.09 256 ASP A CA 1
ATOM 2003 C C . ASP A 1 256 ? 38.219 -5.348 -17.625 1 39.09 256 ASP A C 1
ATOM 2005 O O . ASP A 1 256 ? 37.406 -4.945 -18.438 1 39.09 256 ASP A O 1
ATOM 2009 N N . GLY A 1 257 ? 37.906 -5.047 -16.469 1 41.22 257 GLY A N 1
ATOM 2010 C CA . GLY A 1 257 ? 36.844 -4.141 -16.094 1 41.22 257 GLY A CA 1
ATOM 2011 C C . GLY A 1 257 ? 35.469 -4.82 -16 1 41.22 257 GLY A C 1
ATOM 2012 O O . GLY A 1 257 ? 34.438 -4.152 -15.922 1 41.22 257 GLY A O 1
ATOM 2013 N N . ARG A 1 258 ? 35.312 -6.082 -16.125 1 45.31 258 ARG A N 1
ATOM 2014 C CA . ARG A 1 258 ? 34.156 -6.957 -16.328 1 45.31 258 ARG A CA 1
ATOM 2015 C C . ARG A 1 258 ? 33.375 -7.168 -15.031 1 45.31 258 ARG A C 1
ATOM 2017 O O . ARG A 1 258 ? 32.25 -7.656 -15.039 1 45.31 258 ARG A O 1
ATOM 2024 N N . GLY A 1 259 ? 34.062 -7.371 -13.844 1 52.16 259 GLY A N 1
ATOM 2025 C CA . GLY A 1 259 ? 33.25 -7.191 -12.641 1 52.16 259 GLY A CA 1
ATOM 2026 C C . GLY A 1 259 ? 32.125 -6.219 -12.82 1 52.16 259 GLY A C 1
ATOM 2027 O O . GLY A 1 259 ? 31.016 -6.457 -12.328 1 52.16 259 GLY A O 1
ATOM 2028 N N . HIS A 1 260 ? 32.469 -5.281 -13.641 1 57.06 260 HIS A N 1
ATOM 2029 C CA . HIS A 1 260 ? 31.484 -4.258 -13.945 1 57.06 260 HIS A CA 1
ATOM 2030 C C . HIS A 1 260 ? 30.391 -4.805 -14.859 1 57.06 260 HIS A C 1
ATOM 2032 O O . HIS A 1 260 ? 29.203 -4.488 -14.672 1 57.06 260 HIS A O 1
ATOM 2038 N N . LEU A 1 261 ? 30.766 -5.836 -15.766 1 57.94 261 LEU A N 1
ATOM 2039 C CA . LEU A 1 261 ? 29.781 -6.355 -16.703 1 57.94 261 LEU A CA 1
ATOM 2040 C C . LEU A 1 261 ? 28.797 -7.289 -15.992 1 57.94 261 LEU A C 1
ATOM 2042 O O . LEU A 1 261 ? 27.594 -7.27 -16.281 1 57.94 261 LEU A O 1
ATOM 2046 N N . SER A 1 262 ? 29.422 -8.008 -15.062 1 78.12 262 SER A N 1
ATOM 2047 C CA . SER A 1 262 ? 28.547 -8.906 -14.297 1 78.12 262 SER A CA 1
ATOM 2048 C C . SER A 1 262 ? 27.594 -8.125 -13.414 1 78.12 262 SER A C 1
ATOM 2050 O O . SER A 1 262 ? 26.406 -8.477 -13.305 1 78.12 262 SER A O 1
ATOM 2052 N N . GLU A 1 263 ? 28.109 -7.016 -13.016 1 85.62 263 GLU A N 1
ATOM 2053 C CA . GLU A 1 263 ? 27.25 -6.176 -12.18 1 85.62 263 GLU A CA 1
ATOM 2054 C C . GLU A 1 263 ? 26.156 -5.504 -13 1 85.62 263 GLU A C 1
ATOM 2056 O O . GLU A 1 263 ? 25.016 -5.406 -12.562 1 85.62 263 GLU A O 1
ATOM 2061 N N . GLU A 1 264 ? 26.578 -5.113 -14.203 1 90.19 264 GLU A N 1
ATOM 2062 C CA . GLU A 1 264 ? 25.625 -4.473 -15.102 1 90.19 264 GLU A CA 1
ATOM 2063 C C . GLU A 1 264 ? 24.531 -5.445 -15.516 1 90.19 264 GLU A C 1
ATOM 2065 O O . GLU A 1 264 ? 23.344 -5.09 -15.523 1 90.19 264 GLU A O 1
ATOM 2070 N N . ALA A 1 265 ? 24.953 -6.625 -15.828 1 91.31 265 ALA A N 1
ATOM 2071 C CA . ALA A 1 265 ? 23.984 -7.637 -16.25 1 91.31 265 ALA A CA 1
ATOM 2072 C C . ALA A 1 265 ? 23.062 -8.023 -15.102 1 91.31 265 ALA A C 1
ATOM 2074 O O . ALA A 1 265 ? 21.859 -8.203 -15.297 1 91.31 265 ALA A O 1
ATOM 2075 N N . LEU A 1 266 ? 23.625 -8.133 -13.906 1 94.5 266 LEU A N 1
ATOM 2076 C CA . LEU A 1 266 ? 22.812 -8.461 -12.734 1 94.5 266 LEU A CA 1
ATOM 2077 C C . LEU A 1 266 ? 21.812 -7.34 -12.438 1 94.5 266 LEU A C 1
ATOM 2079 O O . LEU A 1 266 ? 20.672 -7.605 -12.094 1 94.5 266 LEU A O 1
ATOM 2083 N N . ALA A 1 267 ? 22.281 -6.098 -12.617 1 96 267 ALA A N 1
ATOM 2084 C CA . ALA A 1 267 ? 21.406 -4.949 -12.414 1 96 267 ALA A CA 1
ATOM 2085 C C . ALA A 1 267 ? 20.266 -4.938 -13.438 1 96 267 ALA A C 1
ATOM 2087 O O . ALA A 1 267 ? 19.125 -4.656 -13.102 1 96 267 ALA A O 1
ATOM 2088 N N . GLU A 1 268 ? 20.594 -5.281 -14.656 1 96.12 268 GLU A N 1
ATOM 2089 C CA . GLU A 1 268 ? 19.578 -5.324 -15.703 1 96.12 268 GLU A CA 1
ATOM 2090 C C . GLU A 1 268 ? 18.562 -6.422 -15.445 1 96.12 268 GLU A C 1
ATOM 2092 O O . GLU A 1 268 ? 17.359 -6.23 -15.664 1 96.12 268 GLU A O 1
ATOM 2097 N N . PHE A 1 269 ? 19.016 -7.535 -15.008 1 97 269 PHE A N 1
ATOM 2098 C CA . PHE A 1 269 ? 18.078 -8.602 -14.648 1 97 269 PHE A CA 1
ATOM 2099 C C . PHE A 1 269 ? 17.172 -8.172 -13.5 1 97 269 PHE A C 1
ATOM 2101 O O . PHE A 1 269 ? 15.969 -8.43 -13.523 1 97 269 PHE A O 1
ATOM 2108 N N . THR A 1 270 ? 17.812 -7.535 -12.531 1 98.25 270 THR 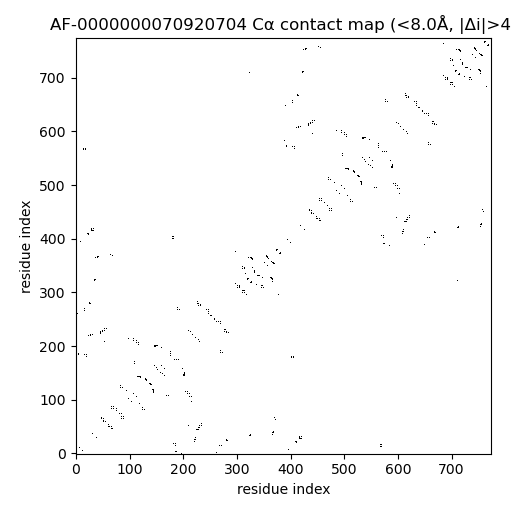A N 1
ATOM 2109 C CA . THR A 1 270 ? 17.047 -7.062 -11.383 1 98.25 270 THR A CA 1
ATOM 2110 C C . THR A 1 270 ? 15.969 -6.074 -11.82 1 98.25 270 THR A C 1
ATOM 2112 O O . THR A 1 270 ? 14.828 -6.156 -11.367 1 98.25 270 THR A O 1
ATOM 2115 N N . ARG A 1 271 ? 16.312 -5.164 -12.75 1 98.31 271 ARG A N 1
ATOM 2116 C CA . ARG A 1 271 ? 15.352 -4.219 -13.297 1 98.31 271 ARG A CA 1
ATOM 2117 C C . ARG A 1 271 ? 14.211 -4.945 -14 1 98.31 271 ARG A C 1
ATOM 2119 O O . ARG A 1 271 ? 13.039 -4.641 -13.773 1 98.31 271 ARG A O 1
ATOM 2126 N N . PHE A 1 272 ? 14.539 -5.902 -14.805 1 98.38 272 PHE A N 1
ATOM 2127 C CA . PHE A 1 272 ? 13.562 -6.707 -15.523 1 98.38 272 PHE A CA 1
ATOM 2128 C C . PHE A 1 272 ? 12.625 -7.426 -14.555 1 98.38 272 PHE A C 1
ATOM 2130 O O . PHE A 1 272 ? 11.406 -7.387 -14.719 1 98.38 272 PHE A O 1
ATOM 2137 N N . PHE A 1 273 ? 13.219 -8.055 -13.547 1 98.62 273 PHE A N 1
ATOM 2138 C CA . PHE A 1 273 ? 12.484 -8.828 -12.555 1 98.62 273 PHE A CA 1
ATOM 2139 C C . PHE A 1 273 ? 11.5 -7.949 -11.797 1 98.62 273 PHE A C 1
ATOM 2141 O O . PHE A 1 273 ? 10.312 -8.273 -11.711 1 98.62 273 PHE A O 1
ATOM 2148 N N . LEU A 1 274 ? 11.945 -6.805 -11.312 1 98.81 274 LEU A N 1
ATOM 2149 C CA . LEU A 1 274 ? 11.102 -5.926 -10.516 1 98.81 274 LEU A CA 1
ATOM 2150 C C . LEU A 1 274 ? 10.008 -5.289 -11.367 1 98.81 274 LEU A C 1
ATOM 2152 O O . LEU A 1 274 ? 8.867 -5.145 -10.922 1 98.81 274 LEU A O 1
ATOM 2156 N N . THR A 1 275 ? 10.359 -4.887 -12.617 1 98.75 275 THR A N 1
ATOM 2157 C CA . THR A 1 275 ? 9.359 -4.324 -13.516 1 98.75 275 THR A CA 1
ATOM 2158 C C . THR A 1 275 ? 8.289 -5.355 -13.844 1 98.75 275 THR A C 1
ATOM 2160 O O . THR A 1 275 ? 7.105 -5.02 -13.945 1 98.75 275 THR A O 1
ATOM 2163 N N . THR A 1 276 ? 8.688 -6.598 -13.992 1 98.75 276 THR A N 1
ATOM 2164 C CA . THR A 1 276 ? 7.742 -7.68 -14.234 1 98.75 276 THR A CA 1
ATOM 2165 C C . THR A 1 276 ? 6.836 -7.887 -13.023 1 98.75 276 THR A C 1
ATOM 2167 O O . THR A 1 276 ? 5.629 -8.086 -13.172 1 98.75 276 THR A O 1
ATOM 2170 N N . CYS A 1 277 ? 7.41 -7.852 -11.82 1 98.69 277 CYS A N 1
ATOM 2171 C CA . CYS A 1 277 ? 6.598 -7.93 -10.609 1 98.69 277 CYS A CA 1
ATOM 2172 C C . CYS A 1 277 ? 5.539 -6.832 -10.586 1 98.69 277 CYS A C 1
ATOM 2174 O O . CYS A 1 277 ? 4.359 -7.105 -10.352 1 98.69 277 CYS A O 1
ATOM 2176 N N . ILE A 1 278 ? 5.961 -5.586 -10.844 1 98.75 278 ILE A N 1
ATOM 2177 C CA . ILE A 1 278 ? 5.055 -4.441 -10.828 1 98.75 278 ILE A CA 1
ATOM 2178 C C . ILE A 1 278 ? 3.945 -4.645 -11.859 1 98.75 278 ILE A C 1
ATOM 2180 O O . ILE A 1 278 ? 2.773 -4.391 -11.57 1 98.75 278 ILE A O 1
ATOM 2184 N N . ASP A 1 279 ? 4.301 -5.148 -13.008 1 98.5 279 ASP A N 1
ATOM 2185 C CA . ASP A 1 279 ? 3.338 -5.43 -14.062 1 98.5 279 ASP A CA 1
ATOM 2186 C C . ASP A 1 279 ? 2.301 -6.453 -13.602 1 98.5 279 ASP A C 1
ATOM 2188 O O . ASP A 1 279 ? 1.107 -6.297 -13.867 1 98.5 279 ASP A O 1
ATOM 2192 N N . GLN A 1 280 ? 2.721 -7.488 -12.906 1 98.25 280 GLN A N 1
ATOM 2193 C CA . GLN A 1 280 ? 1.808 -8.539 -12.477 1 98.25 280 GLN A CA 1
ATOM 2194 C C . GLN A 1 280 ? 0.899 -8.047 -11.352 1 98.25 280 GLN A C 1
ATOM 2196 O O . GLN A 1 280 ? -0.269 -8.43 -11.273 1 98.25 280 GLN A O 1
ATOM 2201 N N . VAL A 1 281 ? 1.396 -7.18 -10.453 1 98.31 281 VAL A N 1
ATOM 2202 C CA . VAL A 1 281 ? 0.549 -6.562 -9.438 1 98.31 281 VAL A CA 1
ATOM 2203 C C . VAL A 1 281 ? -0.536 -5.723 -10.117 1 98.31 281 VAL A C 1
ATOM 2205 O O . VAL A 1 281 ? -1.715 -5.828 -9.766 1 98.31 281 VAL A O 1
ATOM 2208 N N . ASP A 1 282 ? -0.108 -4.926 -11.086 1 97.5 282 ASP A N 1
ATOM 2209 C CA . ASP A 1 282 ? -1.043 -4.082 -11.82 1 97.5 282 ASP A CA 1
ATOM 2210 C C . ASP A 1 282 ? -2.107 -4.922 -12.523 1 97.5 282 ASP A C 1
ATOM 2212 O O . ASP A 1 282 ? -3.293 -4.582 -12.5 1 97.5 282 ASP A O 1
ATOM 2216 N N . PHE A 1 283 ? -1.694 -5.996 -13.164 1 97.19 283 PHE A N 1
ATOM 2217 C CA . PHE A 1 283 ? -2.605 -6.891 -13.867 1 97.19 283 PHE A CA 1
ATOM 2218 C C . PHE A 1 283 ? -3.646 -7.465 -12.914 1 97.19 283 PHE A C 1
ATOM 2220 O O . PHE A 1 283 ? -4.848 -7.395 -13.18 1 97.19 283 PHE A O 1
ATOM 2227 N N . MET A 1 284 ? -3.189 -8.023 -11.789 1 97 284 MET A N 1
ATOM 2228 C CA . MET A 1 284 ? -4.094 -8.648 -10.828 1 97 284 MET A CA 1
ATOM 2229 C C . MET A 1 284 ? -5.047 -7.617 -10.227 1 97 284 MET A C 1
ATOM 2231 O O . MET A 1 284 ? -6.234 -7.895 -10.039 1 97 284 MET A O 1
ATOM 2235 N N . GLU A 1 285 ? -4.496 -6.465 -9.883 1 95.88 285 GLU A N 1
ATOM 2236 C CA . GLU A 1 285 ? -5.32 -5.398 -9.32 1 95.88 285 GLU A CA 1
ATOM 2237 C C . GLU A 1 285 ? -6.445 -5.004 -10.266 1 95.88 285 GLU A C 1
ATOM 2239 O O . GLU A 1 285 ? -7.598 -4.867 -9.852 1 95.88 285 GLU A O 1
ATOM 2244 N N . LYS A 1 286 ? -6.137 -4.789 -11.531 1 94.62 286 LYS A N 1
ATOM 2245 C CA . LYS A 1 286 ? -7.137 -4.434 -12.539 1 94.62 286 LYS A CA 1
ATOM 2246 C C . LYS A 1 286 ? -8.172 -5.543 -12.703 1 94.62 286 LYS A C 1
ATOM 2248 O O . LYS A 1 286 ? -9.359 -5.273 -12.891 1 94.62 286 LYS A O 1
ATOM 2253 N N . LEU A 1 287 ? -7.672 -6.707 -12.57 1 93.69 287 LEU A N 1
ATOM 2254 C CA . LEU A 1 287 ? -8.516 -7.883 -12.758 1 93.69 287 LEU A CA 1
ATOM 2255 C C . LEU A 1 287 ? -9.57 -7.98 -11.664 1 93.69 287 LEU A C 1
ATOM 2257 O O . LEU A 1 287 ? -10.711 -8.352 -11.93 1 93.69 287 LEU A O 1
ATOM 2261 N N . VAL A 1 288 ? -9.211 -7.535 -10.453 1 93 288 VAL A N 1
ATOM 2262 C CA . VAL A 1 288 ? -10.141 -7.773 -9.352 1 93 288 VAL A CA 1
ATOM 2263 C C . VAL A 1 288 ? -10.68 -6.441 -8.836 1 93 288 VAL A C 1
ATOM 2265 O O . VAL A 1 288 ? -11.148 -6.352 -7.699 1 93 288 VAL A O 1
ATOM 2268 N N . GLN A 1 289 ? -10.492 -5.438 -9.648 1 87.94 289 GLN A N 1
ATOM 2269 C CA . GLN A 1 289 ? -11.164 -4.195 -9.281 1 87.94 289 GLN A CA 1
ATOM 2270 C C . GLN A 1 289 ? -12.609 -4.453 -8.859 1 87.94 289 GLN A C 1
ATOM 2272 O O . GLN A 1 289 ? -13.367 -5.09 -9.586 1 87.94 289 GLN A O 1
ATOM 2277 N N . PRO A 1 290 ? -13 -4.012 -7.75 1 79.94 290 PRO A N 1
ATOM 2278 C CA . PRO A 1 290 ? -14.25 -4.441 -7.129 1 79.94 290 PRO A CA 1
ATOM 2279 C C . PRO A 1 290 ? -15.453 -4.285 -8.062 1 79.94 290 PRO A C 1
ATOM 2281 O O . PRO A 1 290 ? -16.234 -5.227 -8.227 1 79.94 290 PRO A O 1
ATOM 2284 N N . GLU A 1 291 ? -15.609 -3.117 -8.68 1 81.25 291 GLU A N 1
ATOM 2285 C CA . GLU A 1 291 ? -16.766 -2.885 -9.523 1 81.25 291 GLU A CA 1
ATOM 2286 C C . GLU A 1 291 ? -16.75 -3.787 -10.75 1 81.25 291 GLU A C 1
ATOM 2288 O O . GLU A 1 291 ? -17.781 -4.355 -11.133 1 81.25 291 GLU A O 1
ATOM 2293 N N . ARG A 1 292 ? -15.609 -3.98 -11.305 1 87.31 292 ARG A N 1
ATOM 2294 C CA . ARG A 1 292 ? -15.484 -4.781 -12.516 1 87.31 292 ARG A CA 1
ATOM 2295 C C . ARG A 1 292 ? -15.68 -6.266 -12.211 1 87.31 292 ARG A C 1
ATOM 2297 O O . ARG A 1 292 ? -16.359 -6.973 -12.961 1 87.31 292 ARG A O 1
ATOM 2304 N N . LEU A 1 293 ? -15.055 -6.715 -11.164 1 91.56 293 LEU A N 1
ATOM 2305 C CA . LEU A 1 293 ? -15.211 -8.109 -10.773 1 91.56 293 LEU A CA 1
ATOM 2306 C C . LEU A 1 293 ? -16.656 -8.422 -10.43 1 91.56 293 LEU A C 1
ATOM 2308 O O . LEU A 1 293 ? -17.203 -9.445 -10.867 1 91.56 293 LEU A O 1
ATOM 2312 N N . ARG A 1 294 ? -17.25 -7.527 -9.711 1 90.06 294 ARG A N 1
ATOM 2313 C CA . ARG A 1 294 ? -18.672 -7.68 -9.359 1 90.06 294 ARG A CA 1
ATOM 2314 C C . ARG A 1 294 ? -19.531 -7.797 -10.609 1 90.06 294 ARG A C 1
ATOM 2316 O O . ARG A 1 294 ? -20.375 -8.688 -10.703 1 90.06 294 ARG A O 1
ATOM 2323 N N . ASP A 1 295 ? -19.281 -6.957 -11.547 1 92.38 295 ASP A N 1
ATOM 2324 C CA . ASP A 1 295 ? -20.062 -6.961 -12.781 1 92.38 295 ASP A CA 1
ATOM 2325 C C . ASP A 1 295 ? -19.938 -8.297 -13.508 1 92.38 295 ASP A C 1
ATOM 2327 O O . ASP A 1 295 ? -20.938 -8.875 -13.945 1 92.38 295 ASP A O 1
ATOM 2331 N N . ARG A 1 296 ? -18.734 -8.797 -13.594 1 94.94 296 ARG A N 1
ATOM 2332 C CA . ARG A 1 296 ? -18.5 -10.062 -14.289 1 94.94 296 ARG A CA 1
ATOM 2333 C C . ARG A 1 296 ? -19.203 -11.211 -13.586 1 94.94 296 ARG A C 1
ATOM 2335 O O . ARG A 1 296 ? -19.828 -12.062 -14.234 1 94.94 296 ARG A O 1
ATOM 2342 N N . ILE A 1 297 ? -19.188 -11.18 -12.305 1 95.19 297 ILE A N 1
ATOM 2343 C CA . ILE A 1 297 ? -19.781 -12.25 -11.516 1 95.19 297 ILE A CA 1
ATOM 2344 C C . ILE A 1 297 ? -21.312 -12.18 -11.617 1 95.19 297 ILE A C 1
ATOM 2346 O O . ILE A 1 297 ? -21.969 -13.203 -11.828 1 95.19 297 ILE A O 1
ATOM 2350 N N . LEU A 1 298 ? -21.828 -10.992 -11.586 1 94.38 298 LEU A N 1
ATOM 2351 C CA . LEU A 1 298 ? -23.281 -10.844 -11.609 1 94.38 298 LEU A CA 1
ATOM 2352 C C . LEU A 1 298 ? -23.844 -11.117 -13 1 94.38 298 LEU A C 1
ATOM 2354 O O . LEU A 1 298 ? -24.953 -11.641 -13.148 1 94.38 298 LEU A O 1
ATOM 2358 N N . ILE A 1 299 ? -23.109 -10.758 -14.016 1 95.94 299 ILE A N 1
ATOM 2359 C CA . ILE A 1 299 ? -23.531 -11.078 -15.375 1 95.94 299 ILE A CA 1
ATOM 2360 C C . ILE A 1 299 ? -23.625 -12.594 -15.547 1 95.94 299 ILE A C 1
ATOM 2362 O O . ILE A 1 299 ? -24.609 -13.109 -16.078 1 95.94 299 ILE A O 1
ATOM 2366 N N . TRP A 1 300 ? -22.641 -13.25 -15.047 1 96.62 300 TRP A N 1
ATOM 2367 C CA . TRP A 1 300 ? -22.656 -14.703 -15.094 1 96.62 300 TRP A CA 1
ATOM 2368 C C . TRP A 1 300 ? -23.844 -15.258 -14.305 1 96.62 300 TRP A C 1
ATOM 2370 O O . TRP A 1 300 ? -24.562 -16.141 -14.789 1 96.62 300 TRP A O 1
ATOM 2380 N N . ALA A 1 301 ? -24.047 -14.734 -13.094 1 96.69 301 ALA A N 1
ATOM 2381 C CA . ALA A 1 301 ? -25.156 -15.203 -12.25 1 96.69 301 ALA A CA 1
ATOM 2382 C C . ALA A 1 301 ? -26.5 -15 -12.945 1 96.69 301 ALA A C 1
ATOM 2384 O O . ALA A 1 301 ? -27.359 -15.875 -12.891 1 96.69 301 ALA A O 1
ATOM 2385 N N . GLU A 1 302 ? -26.625 -13.898 -13.586 1 96.25 302 GLU A N 1
ATOM 2386 C CA . GLU A 1 302 ? -27.859 -13.602 -14.305 1 96.25 302 GLU A CA 1
ATOM 2387 C C . GLU A 1 302 ? -28.078 -14.594 -15.445 1 96.25 302 GLU A C 1
ATOM 2389 O O . GLU A 1 302 ? -29.219 -15.023 -15.68 1 96.25 302 GLU A O 1
ATOM 2394 N N . GLU A 1 303 ? -27.062 -14.867 -16.141 1 96.88 303 GLU A N 1
ATOM 2395 C CA . GLU A 1 303 ? -27.156 -15.836 -17.219 1 96.88 303 GLU A CA 1
ATOM 2396 C C . GLU A 1 303 ? -27.547 -17.219 -16.703 1 96.88 303 GLU A C 1
ATOM 2398 O O . GLU A 1 303 ? -28.391 -17.891 -17.297 1 96.88 303 GLU A O 1
ATOM 2403 N N . GLU A 1 304 ? -26.969 -17.594 -15.594 1 97.06 304 GLU A N 1
ATOM 2404 C CA . GLU A 1 304 ? -27.281 -18.891 -14.984 1 97.06 304 GLU A CA 1
ATOM 2405 C C . GLU A 1 304 ? -28.719 -18.922 -14.453 1 97.06 304 GLU A C 1
ATOM 2407 O O . GLU A 1 304 ? -29.375 -19.953 -14.508 1 97.06 304 GLU A O 1
ATOM 2412 N N . ILE A 1 305 ? -29.156 -17.797 -13.93 1 96.19 305 ILE A N 1
ATOM 2413 C CA . ILE A 1 305 ? -30.531 -17.688 -13.445 1 96.19 305 ILE A CA 1
ATOM 2414 C C . ILE A 1 305 ? -31.5 -17.812 -14.617 1 96.19 305 ILE A C 1
ATOM 2416 O O . ILE A 1 305 ? -32.5 -18.547 -14.539 1 96.19 305 ILE A O 1
ATOM 2420 N N . ARG A 1 306 ? -31.203 -17.156 -15.68 1 96.56 306 ARG A N 1
ATOM 2421 C CA . ARG A 1 306 ? -32.031 -17.219 -16.875 1 96.56 306 ARG A CA 1
ATOM 2422 C C . ARG A 1 306 ? -32.062 -18.641 -17.438 1 96.56 306 ARG A C 1
ATOM 2424 O O . ARG A 1 306 ? -33.094 -19.062 -17.969 1 96.56 306 ARG A O 1
ATOM 2431 N N . ALA A 1 307 ? -31 -19.344 -17.281 1 96.81 307 ALA A N 1
ATOM 2432 C CA . ALA A 1 307 ? -30.891 -20.719 -17.766 1 96.81 307 ALA A CA 1
ATOM 2433 C C . ALA A 1 307 ? -31.484 -21.703 -16.75 1 96.81 307 ALA A C 1
ATOM 2435 O O . ALA A 1 307 ? -31.453 -22.922 -16.969 1 96.81 307 ALA A O 1
ATOM 2436 N N . ASP A 1 308 ? -31.859 -21.234 -15.586 1 95.44 308 ASP A N 1
ATOM 2437 C CA . ASP A 1 308 ? -32.5 -22.016 -14.531 1 95.44 308 ASP A CA 1
ATOM 2438 C C . ASP A 1 308 ? -31.516 -22.969 -13.859 1 95.44 308 ASP A C 1
ATOM 2440 O O . ASP A 1 308 ? -31.891 -24.047 -13.422 1 95.44 308 ASP A O 1
ATOM 2444 N N . THR A 1 309 ? -30.312 -22.516 -13.898 1 95.75 309 THR A N 1
ATOM 2445 C CA . THR A 1 309 ? -29.297 -23.328 -13.227 1 95.75 309 THR A CA 1
ATOM 2446 C C . THR A 1 309 ? -28.969 -22.75 -11.859 1 95.75 309 THR A C 1
ATOM 2448 O O . THR A 1 309 ? -28.391 -23.438 -11.016 1 95.75 309 THR A O 1
ATOM 2451 N N . LEU A 1 310 ? -29.328 -21.484 -11.633 1 96.5 310 LEU A N 1
ATOM 2452 C CA . LEU A 1 310 ? -29.203 -20.828 -10.328 1 96.5 310 LEU A CA 1
ATOM 2453 C C . LEU A 1 310 ? -30.531 -20.219 -9.898 1 96.5 310 LEU A C 1
ATOM 2455 O O . LEU A 1 310 ? -31.281 -19.719 -10.734 1 96.5 310 LEU A O 1
ATOM 2459 N N . PRO A 1 311 ? -30.766 -20.281 -8.633 1 96.19 311 PRO A N 1
ATOM 2460 C CA . PRO A 1 311 ? -31.953 -19.578 -8.133 1 96.19 311 PRO A CA 1
ATOM 2461 C C . PRO A 1 311 ? -31.875 -18.078 -8.328 1 96.19 311 PRO A C 1
ATOM 2463 O O . PRO A 1 311 ? -30.781 -17.516 -8.414 1 96.19 311 PRO A O 1
ATOM 2466 N N . SER A 1 312 ? -33.031 -17.406 -8.344 1 92.81 312 SER A N 1
ATOM 2467 C CA . SER A 1 312 ? -33.156 -15.992 -8.68 1 92.81 312 SER A CA 1
ATOM 2468 C C . SER A 1 312 ? -32.406 -15.125 -7.688 1 92.81 312 SER A C 1
ATOM 2470 O O . SER A 1 312 ? -31.906 -14.055 -8.047 1 92.81 312 SER A O 1
ATOM 2472 N N . ASN A 1 313 ? -32.188 -15.516 -6.512 1 90.94 313 ASN A N 1
ATOM 2473 C CA . ASN A 1 313 ? -31.578 -14.664 -5.496 1 90.94 313 ASN A CA 1
ATOM 2474 C C . ASN A 1 313 ? -30.078 -14.93 -5.355 1 90.94 313 ASN A C 1
ATOM 2476 O O . ASN A 1 313 ? -29.422 -14.383 -4.469 1 90.94 313 ASN A O 1
ATOM 2480 N N . SER A 1 314 ? -29.547 -15.609 -6.309 1 95.69 314 SER A N 1
ATOM 2481 C CA . SER A 1 314 ? -28.156 -16.016 -6.215 1 95.69 314 SER A CA 1
ATOM 2482 C C . SER A 1 314 ? -27.219 -14.82 -6.328 1 95.69 314 SER A C 1
ATOM 2484 O O . SER A 1 314 ? -26.203 -14.758 -5.637 1 95.69 314 SER A O 1
ATOM 2486 N N . GLY A 1 315 ? -27.562 -13.891 -7.207 1 94.62 315 GLY A N 1
ATOM 2487 C CA . GLY A 1 315 ? -26.75 -12.703 -7.398 1 94.62 315 GLY A CA 1
ATOM 2488 C C . GLY A 1 315 ? -26.562 -11.891 -6.129 1 94.62 315 GLY A C 1
ATOM 2489 O O . GLY A 1 315 ? -25.469 -11.383 -5.855 1 94.62 315 GLY A O 1
ATOM 2490 N N . ALA A 1 316 ? -27.594 -11.82 -5.371 1 90.5 316 ALA A N 1
ATOM 2491 C CA . ALA A 1 316 ? -27.562 -11.047 -4.133 1 90.5 316 ALA A CA 1
ATOM 2492 C C . ALA A 1 316 ? -26.594 -11.656 -3.127 1 90.5 316 ALA A C 1
ATOM 2494 O O . ALA A 1 316 ? -25.891 -10.93 -2.416 1 90.5 316 ALA A O 1
ATOM 2495 N N . VAL A 1 317 ? -26.594 -12.898 -3.1 1 93.38 317 VAL A N 1
ATOM 2496 C CA . VAL A 1 317 ? -25.688 -13.594 -2.184 1 93.38 317 VAL A CA 1
ATOM 2497 C C . VAL A 1 317 ? -24.234 -13.375 -2.607 1 93.38 317 VAL A C 1
ATOM 2499 O O . VAL A 1 317 ? -23.391 -13.047 -1.778 1 93.38 317 VAL A O 1
ATOM 2502 N N . LEU A 1 318 ? -24.031 -13.5 -3.887 1 94.31 318 LEU A N 1
ATOM 2503 C CA . LEU A 1 318 ? -22.672 -13.312 -4.41 1 94.31 318 LEU A CA 1
ATOM 2504 C C . LEU A 1 318 ? -22.188 -11.891 -4.164 1 94.31 318 LEU A C 1
ATOM 2506 O O . LEU A 1 318 ? -21.031 -11.68 -3.787 1 94.31 318 LEU A O 1
ATOM 2510 N N . GLU A 1 319 ? -23.047 -10.945 -4.367 1 88.81 319 GLU A N 1
ATOM 2511 C CA . GLU A 1 319 ? -22.703 -9.547 -4.121 1 88.81 319 GLU A CA 1
ATOM 2512 C C . GLU A 1 319 ? -22.344 -9.312 -2.656 1 88.81 319 GLU A C 1
ATOM 2514 O O . GLU A 1 319 ? -21.375 -8.617 -2.352 1 88.81 319 GLU A O 1
ATOM 2519 N N . ALA A 1 320 ? -23.094 -9.906 -1.774 1 86.31 320 ALA A N 1
ATOM 2520 C CA . ALA A 1 320 ? -22.859 -9.758 -0.341 1 86.31 320 ALA A CA 1
ATOM 2521 C C . ALA A 1 320 ? -21.516 -10.352 0.057 1 86.31 320 ALA A C 1
ATOM 2523 O O . ALA A 1 320 ? -20.766 -9.742 0.823 1 86.31 320 ALA A O 1
ATOM 2524 N N . VAL A 1 321 ? -21.234 -11.516 -0.454 1 90.38 321 VAL A N 1
ATOM 2525 C CA . VAL A 1 321 ? -19.984 -12.188 -0.131 1 90.38 321 VAL A CA 1
ATOM 2526 C C . VAL A 1 321 ? -18.797 -11.367 -0.661 1 90.38 321 VAL A C 1
ATOM 2528 O O . VAL A 1 321 ? -17.766 -11.273 -0.01 1 90.38 321 VAL A O 1
ATOM 2531 N N . LEU A 1 322 ? -18.953 -10.773 -1.834 1 87.38 322 LEU A N 1
ATOM 2532 C CA . LEU A 1 322 ? -17.906 -9.961 -2.443 1 87.38 322 LEU A CA 1
ATOM 2533 C C . LEU A 1 322 ? -17.609 -8.727 -1.598 1 87.38 322 LEU A C 1
ATOM 2535 O O . LEU A 1 322 ? -16.453 -8.344 -1.43 1 87.38 322 LEU A O 1
ATOM 2539 N N . PHE A 1 323 ? -18.641 -8.156 -1.055 1 77.38 323 PHE A N 1
ATOM 2540 C CA . PHE A 1 323 ? -18.516 -6.906 -0.318 1 77.38 323 PHE A CA 1
ATOM 2541 C C . PHE A 1 323 ? -18.016 -7.16 1.101 1 77.38 323 PHE A C 1
ATOM 2543 O O . PHE A 1 323 ? -17.188 -6.406 1.621 1 77.38 323 PHE A O 1
ATOM 2550 N N . ARG A 1 324 ? -18.469 -8.266 1.679 1 79.06 324 ARG A N 1
ATOM 2551 C CA . ARG A 1 324 ? -18.172 -8.516 3.084 1 79.06 324 ARG A CA 1
ATOM 2552 C C . ARG A 1 324 ? -16.953 -9.414 3.232 1 79.06 324 ARG A C 1
ATOM 2554 O O . ARG A 1 324 ? -16.359 -9.492 4.312 1 79.06 324 ARG A O 1
ATOM 2561 N N . GLY A 1 325 ? -16.656 -10.109 2.184 1 86.31 325 GLY A N 1
ATOM 2562 C CA . GLY A 1 325 ? -15.586 -11.086 2.248 1 86.31 325 GLY A CA 1
ATOM 2563 C C . GLY A 1 325 ? -16.078 -12.477 2.621 1 86.31 325 GLY A C 1
ATOM 2564 O O . GLY A 1 325 ? -15.555 -13.477 2.113 1 86.31 325 GLY A O 1
ATOM 2565 N N . GLU A 1 326 ? -17 -12.469 3.578 1 90.81 326 GLU A N 1
ATOM 2566 C CA . GLU A 1 326 ? -17.625 -13.727 3.992 1 90.81 326 GLU A CA 1
ATOM 2567 C C . GLU A 1 326 ? -19.078 -13.5 4.445 1 90.81 326 GLU A C 1
ATOM 2569 O O . GLU A 1 326 ? -19.453 -12.383 4.797 1 90.81 326 GLU A O 1
ATOM 2574 N N . LEU A 1 327 ? -19.875 -14.555 4.367 1 91.5 327 LEU A N 1
ATOM 2575 C CA . LEU A 1 327 ? -21.281 -14.492 4.734 1 91.5 327 LEU A CA 1
ATOM 2576 C C . LEU A 1 327 ? -21.672 -15.695 5.574 1 91.5 327 LEU A C 1
ATOM 2578 O O . LEU A 1 327 ? -21.703 -16.828 5.074 1 91.5 327 LEU A O 1
ATOM 2582 N N . PRO A 1 328 ? -21.938 -15.414 6.828 1 91.25 328 PRO A N 1
ATOM 2583 C CA . PRO A 1 328 ? -22.469 -16.531 7.613 1 91.25 328 PRO A CA 1
ATOM 2584 C C . PRO A 1 328 ? -23.734 -17.125 7.004 1 91.25 328 PRO A C 1
ATOM 2586 O O . PRO A 1 328 ? -24.594 -16.391 6.512 1 91.25 328 PRO A O 1
ATOM 2589 N N . ARG A 1 329 ? -23.828 -18.391 7.074 1 91.19 329 ARG A N 1
ATOM 2590 C CA . ARG A 1 329 ? -24.969 -19.094 6.473 1 91.19 329 ARG A CA 1
ATOM 2591 C C . ARG A 1 329 ? -26.281 -18.625 7.078 1 91.19 329 ARG A C 1
ATOM 2593 O O . ARG A 1 329 ? -27.297 -18.516 6.375 1 91.19 329 ARG A O 1
ATOM 2600 N N . GLY A 1 330 ? -26.234 -18.344 8.328 1 89.06 330 GLY A N 1
ATOM 2601 C CA . GLY A 1 330 ? -27.422 -17.875 9.016 1 89.06 330 GLY A CA 1
ATOM 2602 C C . GLY A 1 330 ? -27.891 -16.516 8.539 1 89.06 330 GLY A C 1
ATOM 2603 O O . GLY A 1 330 ? -29.062 -16.156 8.742 1 89.06 330 GLY A O 1
ATOM 2604 N N . ASP A 1 331 ? -27.078 -15.82 7.871 1 89.62 331 ASP A N 1
ATOM 2605 C CA . ASP A 1 331 ? -27.406 -14.477 7.426 1 89.62 331 ASP A CA 1
ATOM 2606 C C . ASP A 1 331 ? -28.062 -14.5 6.043 1 89.62 331 ASP A C 1
ATOM 2608 O O . ASP A 1 331 ? -28.641 -13.5 5.609 1 89.62 331 ASP A O 1
ATOM 2612 N N . VAL A 1 332 ? -28 -15.547 5.379 1 93.06 332 VAL A N 1
ATOM 2613 C CA . VAL A 1 332 ? -28.484 -15.609 4 1 93.06 332 VAL A CA 1
ATOM 2614 C C . VAL A 1 332 ? -30 -15.422 3.973 1 93.06 332 VAL A C 1
ATOM 2616 O O . VAL A 1 332 ? -30.516 -14.68 3.143 1 93.06 332 VAL A O 1
ATOM 2619 N N . ALA A 1 333 ? -30.688 -16.078 4.855 1 93.25 333 ALA A N 1
ATOM 2620 C CA . ALA A 1 333 ? -32.125 -15.945 4.922 1 93.25 333 ALA A CA 1
ATOM 2621 C C . ALA A 1 333 ? -32.562 -14.5 5.16 1 93.25 333 ALA A C 1
ATOM 2623 O O . ALA A 1 333 ? -33.469 -13.992 4.5 1 93.25 333 ALA A O 1
ATOM 2624 N N . LYS A 1 334 ? -31.844 -13.945 6.055 1 84.75 334 LYS A N 1
ATOM 2625 C CA . LYS A 1 334 ? -32.125 -12.547 6.371 1 84.75 334 LYS A CA 1
ATOM 2626 C C . LYS A 1 334 ? -31.797 -11.633 5.195 1 84.75 334 LYS A C 1
ATOM 2628 O O . LYS A 1 334 ? -32.562 -10.727 4.871 1 84.75 334 LYS A O 1
ATOM 2633 N N . LEU A 1 335 ? -30.703 -11.883 4.609 1 84.56 335 LEU A N 1
ATOM 2634 C CA . LEU A 1 335 ? -30.234 -11.086 3.479 1 84.56 335 LEU A CA 1
ATOM 2635 C C . LEU A 1 335 ? -31.234 -11.125 2.334 1 84.56 335 LEU A C 1
ATOM 2637 O O . LEU A 1 335 ? -31.5 -10.102 1.699 1 84.56 335 LEU A O 1
ATOM 2641 N N . LEU A 1 336 ? -31.797 -12.281 2.123 1 89.56 336 LEU A N 1
ATOM 2642 C CA . LEU A 1 336 ? -32.688 -12.492 0.974 1 89.56 336 LEU A CA 1
ATOM 2643 C C . LEU A 1 336 ? -34.125 -12.297 1.36 1 89.56 336 LEU A C 1
ATOM 2645 O O . LEU A 1 336 ? -35 -12.281 0.496 1 89.56 336 LEU A O 1
ATOM 2649 N N . ASN A 1 337 ? -34.312 -12.156 2.602 1 85.56 337 ASN A N 1
ATOM 2650 C CA . ASN A 1 337 ? -35.688 -12.086 3.123 1 85.56 337 ASN A CA 1
ATOM 2651 C C . ASN A 1 337 ? -36.5 -13.281 2.672 1 85.56 337 ASN A C 1
ATOM 2653 O O . ASN A 1 337 ? -37.594 -13.109 2.111 1 85.56 337 ASN A O 1
ATOM 2657 N N . VAL A 1 338 ? -36.062 -14.438 2.867 1 91 338 VAL A N 1
ATOM 2658 C CA . VAL A 1 338 ? -36.719 -15.688 2.514 1 91 338 VAL A CA 1
ATOM 2659 C C . VAL A 1 338 ? -36.594 -16.688 3.668 1 91 338 VAL A C 1
ATOM 2661 O O . VAL A 1 338 ? -35.938 -16.406 4.664 1 91 338 VAL A O 1
ATOM 2664 N N . GLY A 1 339 ? -37.344 -17.766 3.566 1 91.88 339 GLY A N 1
ATOM 2665 C CA . GLY A 1 339 ? -37.25 -18.812 4.562 1 91.88 339 GLY A CA 1
ATOM 2666 C C . GLY A 1 339 ? -35.938 -19.594 4.48 1 91.88 339 GLY A C 1
ATOM 2667 O O . GLY A 1 339 ? -35.188 -19.484 3.504 1 91.88 339 GLY A O 1
ATOM 2668 N N . ASP A 1 340 ? -35.688 -20.406 5.5 1 93.69 340 ASP A N 1
ATOM 2669 C CA . ASP A 1 340 ? -34.438 -21.156 5.625 1 93.69 340 ASP A CA 1
ATOM 2670 C C . ASP A 1 340 ? -34.281 -22.156 4.48 1 93.69 340 ASP A C 1
ATOM 2672 O O . ASP A 1 340 ? -33.188 -22.406 4.016 1 93.69 340 ASP A O 1
ATOM 2676 N N . ARG A 1 341 ? -35.375 -22.703 4.117 1 94.75 341 ARG A N 1
ATOM 2677 C CA . ARG A 1 341 ? -35.344 -23.703 3.055 1 94.75 341 ARG A CA 1
ATOM 2678 C C . ARG A 1 341 ? -34.875 -23.078 1.742 1 94.75 341 ARG A C 1
ATOM 2680 O O . ARG A 1 341 ? -34.031 -23.656 1.039 1 94.75 341 ARG A O 1
ATOM 2687 N N . GLN A 1 342 ? -35.344 -21.953 1.448 1 94.19 342 GLN A N 1
ATOM 2688 C CA . GLN A 1 342 ? -34.969 -21.25 0.225 1 94.19 342 GLN A CA 1
ATOM 2689 C C . GLN A 1 342 ? -33.531 -20.75 0.295 1 94.19 342 GLN A C 1
ATOM 2691 O O . GLN A 1 342 ? -32.812 -20.797 -0.699 1 94.19 342 GLN A O 1
ATOM 2696 N N . ALA A 1 343 ? -33.188 -20.266 1.424 1 95.31 343 ALA A N 1
ATOM 2697 C CA . ALA A 1 343 ? -31.797 -19.828 1.64 1 95.31 343 ALA A CA 1
ATOM 2698 C C . ALA A 1 343 ? -30.812 -20.969 1.415 1 95.31 343 ALA A C 1
ATOM 2700 O O . ALA A 1 343 ? -29.766 -20.766 0.778 1 95.31 343 ALA A O 1
ATOM 2701 N N . ARG A 1 344 ? -31.156 -22.109 1.91 1 94.12 344 ARG A N 1
ATOM 2702 C CA . ARG A 1 344 ? -30.297 -23.281 1.752 1 94.12 344 ARG A CA 1
ATOM 2703 C C . ARG A 1 344 ? -30.219 -23.703 0.29 1 94.12 344 ARG A C 1
ATOM 2705 O O . ARG A 1 344 ? -29.172 -24.156 -0.172 1 94.12 344 ARG A O 1
ATOM 2712 N N . ARG A 1 345 ? -31.312 -23.578 -0.386 1 95.56 345 ARG A N 1
ATOM 2713 C CA . ARG A 1 345 ? -31.328 -23.922 -1.803 1 95.56 345 ARG A CA 1
ATOM 2714 C C . ARG A 1 345 ? -30.375 -23.047 -2.6 1 95.56 345 ARG A C 1
ATOM 2716 O O . ARG A 1 345 ? -29.625 -23.531 -3.436 1 95.56 345 ARG A O 1
ATOM 2723 N N . VAL A 1 346 ? -30.391 -21.766 -2.291 1 96.25 346 VAL A N 1
ATOM 2724 C CA . VAL A 1 346 ? -29.531 -20.812 -2.982 1 96.25 346 VAL A CA 1
ATOM 2725 C C . VAL A 1 346 ? -28.062 -21.109 -2.67 1 96.25 346 VAL A C 1
ATOM 2727 O O . VAL A 1 346 ? -27.234 -21.188 -3.576 1 96.25 346 VAL A O 1
ATOM 2730 N N . THR A 1 347 ? -27.734 -21.328 -1.428 1 95.38 347 THR A N 1
ATOM 2731 C CA . THR A 1 347 ? -26.375 -21.594 -0.989 1 95.38 347 THR A CA 1
ATOM 2732 C C . THR A 1 347 ? -25.844 -22.891 -1.59 1 95.38 347 THR A C 1
ATOM 2734 O O . THR A 1 347 ? -24.719 -22.953 -2.061 1 95.38 347 THR A O 1
ATOM 2737 N N . SER A 1 348 ? -26.75 -23.891 -1.593 1 95.62 348 SER A N 1
ATOM 2738 C CA . SER A 1 348 ? -26.344 -25.188 -2.141 1 95.62 348 SER A CA 1
ATOM 2739 C C . SER A 1 348 ? -26.062 -25.078 -3.637 1 95.62 348 SER A C 1
ATOM 2741 O O . SER A 1 348 ? -25.109 -25.688 -4.133 1 95.62 348 SER A O 1
ATOM 2743 N N . ALA A 1 349 ? -26.875 -24.359 -4.277 1 96.75 349 ALA A N 1
ATOM 2744 C CA . ALA A 1 349 ? -26.703 -24.188 -5.715 1 96.75 349 ALA A CA 1
ATOM 2745 C C . ALA A 1 349 ? -25.375 -23.5 -6.023 1 96.75 349 ALA A C 1
ATOM 2747 O O . ALA A 1 349 ? -24.656 -23.891 -6.949 1 96.75 349 ALA A O 1
ATOM 2748 N N . LEU A 1 350 ? -25.047 -22.484 -5.301 1 97.31 350 LEU A N 1
ATOM 2749 C CA . LEU A 1 350 ? -23.828 -21.719 -5.508 1 97.31 350 LEU A CA 1
ATOM 2750 C C . LEU A 1 350 ? -22.594 -22.547 -5.152 1 97.31 350 LEU A C 1
ATOM 2752 O O . LEU A 1 350 ? -21.562 -22.438 -5.801 1 97.31 350 LEU A O 1
ATOM 2756 N N . ILE A 1 351 ? -22.719 -23.391 -4.176 1 95.56 351 ILE A N 1
ATOM 2757 C CA . ILE A 1 351 ? -21.641 -24.312 -3.793 1 95.56 351 ILE A CA 1
ATOM 2758 C C . ILE A 1 351 ? -21.469 -25.375 -4.867 1 95.56 351 ILE A C 1
ATOM 2760 O O . ILE A 1 351 ? -20.344 -25.719 -5.234 1 95.56 351 ILE A O 1
ATOM 2764 N N . ASP A 1 352 ? -22.625 -25.828 -5.395 1 95.06 352 ASP A N 1
ATOM 2765 C CA . ASP A 1 352 ? -22.594 -26.844 -6.445 1 95.06 352 ASP A CA 1
ATOM 2766 C C . ASP A 1 352 ? -21.906 -26.312 -7.699 1 95.06 352 ASP A C 1
ATOM 2768 O O . ASP A 1 352 ? -21.234 -27.062 -8.414 1 95.06 352 ASP A O 1
ATOM 2772 N N . HIS A 1 353 ? -22.078 -25.016 -7.898 1 95.62 353 HIS A N 1
ATOM 2773 C CA . HIS A 1 353 ? -21.438 -24.375 -9.031 1 95.62 353 HIS A CA 1
ATOM 2774 C C . HIS A 1 353 ? -19.984 -24.016 -8.703 1 95.62 353 HIS A C 1
ATOM 2776 O O . HIS A 1 353 ? -19.281 -23.453 -9.539 1 95.62 353 HIS A O 1
ATOM 2782 N N . GLU A 1 354 ? -19.547 -24.219 -7.512 1 93.94 354 GLU A N 1
ATOM 2783 C CA . GLU A 1 354 ? -18.188 -24.047 -7.02 1 93.94 354 GLU A CA 1
ATOM 2784 C C . GLU A 1 354 ? -17.781 -22.578 -6.988 1 93.94 354 GLU A C 1
ATOM 2786 O O . GLU A 1 354 ? -16.609 -22.234 -7.117 1 93.94 354 GLU A O 1
ATOM 2791 N N . VAL A 1 355 ? -18.797 -21.703 -6.895 1 96.56 355 VAL A N 1
ATOM 2792 C CA . VAL A 1 355 ? -18.5 -20.281 -6.863 1 96.56 355 VAL A CA 1
ATOM 2793 C C . VAL A 1 355 ? -18.516 -19.781 -5.418 1 96.56 355 VAL A C 1
ATOM 2795 O O . VAL A 1 355 ? -18.078 -18.656 -5.137 1 96.56 355 VAL A O 1
ATOM 2798 N N . LEU A 1 356 ? -19.016 -20.547 -4.535 1 95.81 356 LEU A N 1
ATOM 2799 C CA . LEU A 1 356 ? -18.906 -20.359 -3.096 1 95.81 356 LEU A CA 1
ATOM 2800 C C . LEU A 1 356 ? -18.25 -21.578 -2.443 1 95.81 356 LEU A C 1
ATOM 2802 O O . LEU A 1 356 ? -18.391 -22.688 -2.941 1 95.81 356 LEU A O 1
ATOM 2806 N N . ALA A 1 357 ? -17.531 -21.312 -1.464 1 93.25 357 ALA A N 1
ATOM 2807 C CA . ALA A 1 357 ? -16.922 -22.391 -0.679 1 93.25 357 ALA A CA 1
ATOM 2808 C C . ALA A 1 357 ? -17.109 -22.141 0.816 1 93.25 357 ALA A C 1
ATOM 2810 O O . ALA A 1 357 ? -17.344 -21.016 1.243 1 93.25 357 ALA A O 1
ATOM 2811 N N . SER A 1 358 ? -17.172 -23.219 1.551 1 91.19 358 SER A N 1
ATOM 2812 C CA . SER A 1 358 ? -17.219 -23.188 3.01 1 91.19 358 SER A CA 1
ATOM 2813 C C . SER A 1 358 ? -16.375 -24.297 3.617 1 91.19 358 SER A C 1
ATOM 2815 O O . SER A 1 358 ? -16.328 -25.406 3.09 1 91.19 358 SER A O 1
ATOM 2817 N N . GLU A 1 359 ? -15.641 -24.031 4.672 1 85.19 359 GLU A N 1
ATOM 2818 C CA . GLU A 1 359 ? -14.758 -25 5.305 1 85.19 359 GLU A CA 1
ATOM 2819 C C . GLU A 1 359 ? -15.555 -26.109 6 1 85.19 359 GLU A C 1
ATOM 2821 O O . GLU A 1 359 ? -15.07 -27.234 6.148 1 85.19 359 GLU A O 1
ATOM 2826 N N . SER A 1 360 ? -16.734 -25.703 6.488 1 84.25 360 SER A N 1
ATOM 2827 C CA . SER A 1 360 ? -17.625 -26.656 7.152 1 84.25 360 SER A CA 1
ATOM 2828 C C . SER A 1 360 ? -19.078 -26.203 7.062 1 84.25 360 SER A C 1
ATOM 2830 O O . SER A 1 360 ? -19.375 -25.141 6.5 1 84.25 360 SER A O 1
ATOM 2832 N N . THR A 1 361 ? -19.938 -26.953 7.605 1 80.25 361 THR A N 1
ATOM 2833 C CA . THR A 1 361 ? -21.344 -26.625 7.574 1 80.25 361 THR A CA 1
ATOM 2834 C C . THR A 1 361 ? -21.641 -25.422 8.469 1 80.25 361 THR A C 1
ATOM 2836 O O . THR A 1 361 ? -22.688 -24.781 8.336 1 80.25 361 THR A O 1
ATOM 2839 N N . ARG A 1 362 ? -20.734 -25.078 9.391 1 83.62 362 ARG A N 1
ATOM 2840 C CA . ARG A 1 362 ? -20.969 -23.969 10.312 1 83.62 362 ARG A CA 1
ATOM 2841 C C . ARG A 1 362 ? -20.125 -22.75 9.938 1 83.62 362 ARG A C 1
ATOM 2843 O O . ARG A 1 362 ? -20.297 -21.672 10.5 1 83.62 362 ARG A O 1
ATOM 2850 N N . ALA A 1 363 ? -19.219 -23.016 8.977 1 90.25 363 ALA A N 1
ATOM 2851 C CA . ALA A 1 363 ? -18.312 -21.922 8.586 1 90.25 363 ALA A CA 1
ATOM 2852 C C . ALA A 1 363 ? -19 -20.969 7.609 1 90.25 363 ALA A C 1
ATOM 2854 O O . ALA A 1 363 ? -19.938 -21.344 6.918 1 90.25 363 ALA A O 1
ATOM 2855 N N . PRO A 1 364 ? -18.547 -19.781 7.559 1 93.62 364 PRO A N 1
ATOM 2856 C CA . PRO A 1 364 ? -19.125 -18.797 6.629 1 93.62 364 PRO A CA 1
ATOM 2857 C C . PRO A 1 364 ? -18.844 -19.141 5.168 1 93.62 364 PRO A C 1
ATOM 2859 O O . PRO A 1 364 ? -17.938 -19.938 4.879 1 93.62 364 PRO A O 1
ATOM 2862 N N . LEU A 1 365 ? -19.688 -18.578 4.32 1 94.38 365 LEU A N 1
ATOM 2863 C CA . LEU A 1 365 ? -19.531 -18.719 2.875 1 94.38 365 LEU A CA 1
ATOM 2864 C C . LEU A 1 365 ? -18.516 -17.719 2.342 1 94.38 365 LEU A C 1
ATOM 2866 O O . LEU A 1 365 ? -18.484 -16.562 2.785 1 94.38 365 LEU A O 1
ATOM 2870 N N . ARG A 1 366 ? -17.656 -18.219 1.483 1 94 366 ARG A N 1
ATOM 2871 C CA . ARG A 1 366 ? -16.672 -17.375 0.823 1 94 366 ARG A CA 1
ATOM 2872 C C . ARG A 1 366 ? -16.703 -17.578 -0.688 1 94 366 ARG A C 1
ATOM 2874 O O . ARG A 1 366 ? -17.125 -18.625 -1.17 1 94 366 ARG A O 1
ATOM 2881 N N . LEU A 1 367 ? -16.203 -16.562 -1.293 1 93.88 367 LEU A N 1
ATOM 2882 C CA . LEU A 1 367 ? -16.094 -16.656 -2.746 1 93.88 367 LEU A CA 1
ATOM 2883 C C . LEU A 1 367 ? -15.062 -17.688 -3.16 1 93.88 367 LEU A C 1
ATOM 2885 O O . LEU A 1 367 ? -14.086 -17.922 -2.441 1 93.88 367 LEU A O 1
ATOM 2889 N N . ALA A 1 368 ? -15.297 -18.328 -4.238 1 94.5 368 ALA A N 1
ATOM 2890 C CA . ALA A 1 368 ? -14.328 -19.203 -4.891 1 94.5 368 ALA A CA 1
ATOM 2891 C C . ALA A 1 368 ? -14.227 -18.906 -6.383 1 94.5 368 ALA A C 1
ATOM 2893 O O . ALA A 1 368 ? -15.172 -18.391 -6.984 1 94.5 368 ALA A O 1
ATOM 2894 N N . PHE A 1 369 ? -13.086 -19.188 -6.898 1 93.69 369 PHE A N 1
ATOM 2895 C CA . PHE A 1 369 ? -12.836 -18.953 -8.312 1 93.69 369 PHE A CA 1
ATOM 2896 C C . PHE A 1 369 ? -12.586 -20.266 -9.047 1 93.69 369 PHE A C 1
ATOM 2898 O O . PHE A 1 369 ? -11.438 -20.688 -9.203 1 93.69 369 PHE A O 1
ATOM 2905 N N . PRO A 1 370 ? -13.648 -20.844 -9.508 1 91.88 370 PRO A N 1
ATOM 2906 C CA . PRO A 1 370 ? -13.438 -22.109 -10.211 1 91.88 370 PRO A CA 1
ATOM 2907 C C . PRO A 1 370 ? -12.727 -21.922 -11.555 1 91.88 370 PRO A C 1
ATOM 2909 O O . PRO A 1 370 ? -12.961 -20.938 -12.258 1 91.88 370 PRO A O 1
ATOM 2912 N N . ALA A 1 371 ? -11.953 -22.875 -11.945 1 88.31 371 ALA A N 1
ATOM 2913 C CA . ALA A 1 371 ? -11.148 -22.812 -13.164 1 88.31 371 ALA A CA 1
ATOM 2914 C C . ALA A 1 371 ? -12.031 -22.672 -14.398 1 88.31 371 ALA A C 1
ATOM 2916 O O . ALA A 1 371 ? -11.656 -22 -15.367 1 88.31 371 ALA A O 1
ATOM 2917 N N . ARG A 1 372 ? -13.195 -23.281 -14.367 1 88.31 372 ARG A N 1
ATOM 2918 C CA . ARG A 1 372 ? -14.078 -23.266 -15.531 1 88.31 372 ARG A CA 1
ATOM 2919 C C . ARG A 1 372 ? -14.586 -21.859 -15.82 1 88.31 372 ARG A C 1
ATOM 2921 O O . ARG A 1 372 ? -14.992 -21.562 -16.953 1 88.31 372 ARG A O 1
ATOM 2928 N N . LEU A 1 373 ? -14.531 -21.031 -14.773 1 92.12 373 LEU A N 1
ATOM 2929 C CA . LEU A 1 373 ? -15.047 -19.672 -14.961 1 92.12 373 LEU A CA 1
ATOM 2930 C C . LEU A 1 373 ? -13.906 -18.672 -15.078 1 92.12 373 LEU A C 1
ATOM 2932 O O . LEU A 1 373 ? -14.141 -17.453 -15.086 1 92.12 373 LEU A O 1
ATOM 2936 N N . ALA A 1 374 ? -12.688 -19.125 -15.125 1 87.88 374 ALA A N 1
ATOM 2937 C CA . ALA A 1 374 ? -11.531 -18.234 -15.164 1 87.88 374 ALA A CA 1
ATOM 2938 C C . ALA A 1 374 ? -11.602 -17.297 -16.359 1 87.88 374 ALA A C 1
ATOM 2940 O O . ALA A 1 374 ? -11.297 -16.109 -16.25 1 87.88 374 ALA A O 1
ATOM 2941 N N . GLY A 1 375 ? -12.047 -17.812 -17.516 1 86.5 375 GLY A N 1
ATOM 2942 C CA . GLY A 1 375 ? -12.156 -16.984 -18.703 1 86.5 375 GLY A CA 1
ATOM 2943 C C . GLY A 1 375 ? -13.148 -15.852 -18.547 1 86.5 375 GLY A C 1
ATOM 2944 O O . GLY A 1 375 ? -12.938 -14.758 -19.078 1 86.5 375 GLY A O 1
ATOM 2945 N N . ARG A 1 376 ? -14.141 -16.109 -17.75 1 91.12 376 ARG A N 1
ATOM 2946 C CA . ARG A 1 376 ? -15.219 -15.148 -17.594 1 91.12 376 ARG A CA 1
ATOM 2947 C C . ARG A 1 376 ? -14.953 -14.219 -16.406 1 91.12 376 ARG A C 1
ATOM 2949 O O . ARG A 1 376 ? -15.117 -13 -16.531 1 91.12 376 ARG A O 1
ATOM 2956 N N . TRP A 1 377 ? -14.5 -14.797 -15.312 1 93.62 377 TRP A N 1
ATOM 2957 C CA . TRP A 1 377 ? -14.367 -14.031 -14.078 1 93.62 377 TRP A CA 1
ATOM 2958 C C . TRP A 1 377 ? -13 -13.359 -14 1 93.62 377 TRP A C 1
ATOM 2960 O O . TRP A 1 377 ? -12.852 -12.305 -13.383 1 93.62 377 TRP A O 1
ATOM 2970 N N . MET A 1 378 ? -12.039 -14.023 -14.609 1 93.75 378 MET A N 1
ATOM 2971 C CA . MET A 1 378 ? -10.656 -13.562 -14.508 1 93.75 378 MET A CA 1
ATOM 2972 C C . MET A 1 378 ? -9.984 -13.539 -15.883 1 93.75 378 MET A C 1
ATOM 2974 O O . MET A 1 378 ? -9.008 -14.25 -16.109 1 93.75 378 MET A O 1
ATOM 2978 N N . PRO A 1 379 ? -10.453 -12.664 -16.781 1 93.06 379 PRO A N 1
ATOM 2979 C CA . PRO A 1 379 ? -9.93 -12.664 -18.141 1 93.06 379 PRO A CA 1
ATOM 2980 C C . PRO A 1 379 ? -8.438 -12.367 -18.203 1 93.06 379 PRO A C 1
ATOM 2982 O O . PRO A 1 379 ? -7.957 -11.445 -17.547 1 93.06 379 PRO A O 1
ATOM 2985 N N . GLY A 1 380 ? -7.727 -13.188 -19 1 91.88 380 GLY A N 1
ATOM 2986 C CA . GLY A 1 380 ? -6.309 -12.969 -19.219 1 91.88 380 GLY A CA 1
ATOM 2987 C C . GLY A 1 380 ? -5.426 -13.688 -18.219 1 91.88 380 GLY A C 1
ATOM 2988 O O . GLY A 1 380 ? -4.203 -13.719 -18.359 1 91.88 380 GLY A O 1
ATOM 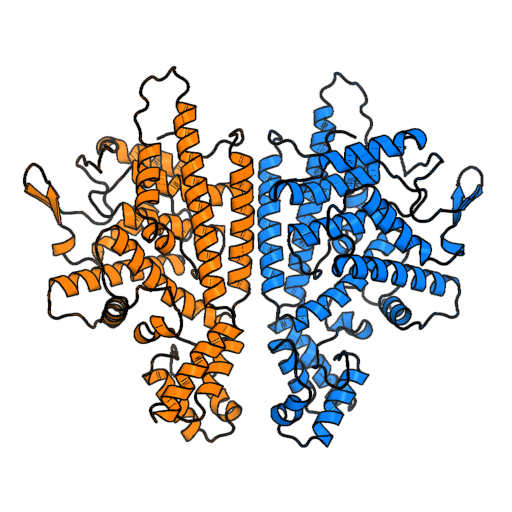2989 N N . LEU A 1 381 ? -6.051 -14.258 -17.172 1 93.38 381 LEU A N 1
ATOM 2990 C CA . LEU A 1 381 ? -5.27 -14.953 -16.156 1 93.38 381 LEU A CA 1
ATOM 2991 C C . LEU A 1 381 ? -4.676 -16.234 -16.719 1 93.38 381 LEU A C 1
ATOM 2993 O O . LEU A 1 381 ? -3.512 -16.547 -16.453 1 93.38 381 LEU A O 1
ATOM 2997 N N . PHE A 1 382 ? -5.508 -16.984 -17.453 1 89.94 382 PHE A N 1
ATOM 2998 C CA . PHE A 1 382 ? -5.109 -18.203 -18.172 1 89.94 382 PHE A CA 1
ATOM 2999 C C . PHE A 1 382 ? -5.32 -18.047 -19.672 1 89.94 382 PHE A C 1
ATOM 3001 O O . PHE A 1 382 ? -6.094 -17.203 -20.109 1 89.94 382 PHE A O 1
ATOM 3008 N N . PRO A 1 383 ? -4.574 -18.75 -20.516 1 80.44 383 PRO A N 1
ATOM 3009 C CA . PRO A 1 383 ? -4.859 -18.703 -21.953 1 80.44 383 PRO A CA 1
ATOM 3010 C C . PRO A 1 383 ? -6.242 -19.266 -22.281 1 80.44 383 PRO A C 1
ATOM 3012 O O . PRO A 1 383 ? -6.773 -20.094 -21.547 1 80.44 383 PRO A O 1
ATOM 3015 N N . GLU A 1 384 ? -6.945 -18.547 -23.281 1 66.25 384 GLU A N 1
ATOM 3016 C CA . GLU A 1 384 ? -8.266 -19 -23.719 1 66.25 384 GLU A CA 1
ATOM 3017 C C . GLU A 1 384 ? -8.211 -20.422 -24.266 1 66.25 384 GLU A C 1
ATOM 3019 O O . GLU A 1 384 ? -7.199 -20.844 -24.828 1 66.25 384 GLU A O 1
ATOM 3024 N N . GLN A 1 385 ? -9.055 -21.328 -23.703 1 55.19 385 GLN A N 1
ATOM 3025 C CA . GLN A 1 385 ? -9.148 -22.672 -24.266 1 55.19 385 GLN A CA 1
ATOM 3026 C C . GLN A 1 385 ? -9.328 -22.625 -25.781 1 55.19 385 GLN A C 1
ATOM 3028 O O . GLN A 1 385 ? -10.18 -21.891 -26.281 1 55.19 385 GLN A O 1
ATOM 3033 N N . THR A 1 386 ? -8.305 -22.641 -26.562 1 42.12 386 THR A N 1
ATOM 3034 C CA . THR A 1 386 ? -8.602 -22.906 -27.969 1 42.12 386 THR A CA 1
ATOM 3035 C C . THR A 1 386 ? -9.484 -24.156 -28.094 1 42.12 386 THR A C 1
ATOM 3037 O O . THR A 1 386 ? -9.109 -25.234 -27.641 1 42.12 386 THR A O 1
ATOM 3040 N N . GLY A 1 387 ? -10.789 -24.047 -27.906 1 34.97 387 GLY A N 1
ATOM 3041 C CA . GLY A 1 387 ? -11.594 -25.109 -28.469 1 34.97 387 GLY A CA 1
ATOM 3042 C C . GLY A 1 387 ? -11.148 -25.531 -29.859 1 34.97 387 GLY A C 1
ATOM 3043 O O . GLY A 1 387 ? -10.531 -24.75 -30.578 1 34.97 387 GLY A O 1
ATOM 3044 N N . MET B 1 1 ? 23.859 26.062 3.736 1 80.56 1 MET B N 1
ATOM 3045 C CA . MET B 1 1 ? 22.594 25.375 3.439 1 80.56 1 MET B CA 1
ATOM 3046 C C . MET B 1 1 ? 22.859 23.969 2.924 1 80.56 1 MET B C 1
ATOM 3048 O O . MET B 1 1 ? 22.031 23.078 3.133 1 80.56 1 MET B O 1
ATOM 3052 N N . GLU B 1 2 ? 23.969 23.656 2.424 1 86.06 2 GLU B N 1
ATOM 3053 C CA . GLU B 1 2 ? 24.297 22.375 1.822 1 86.06 2 GLU B CA 1
ATOM 3054 C C . GLU B 1 2 ? 24.703 21.359 2.885 1 86.06 2 GLU B C 1
ATOM 3056 O O . GLU B 1 2 ? 25.25 21.719 3.928 1 86.06 2 GLU B O 1
ATOM 3061 N N . PRO B 1 3 ? 24.469 20.141 2.607 1 90.5 3 PRO B N 1
ATOM 3062 C CA . PRO B 1 3 ? 23.781 19.547 1.461 1 90.5 3 PRO B CA 1
ATOM 3063 C C . PRO B 1 3 ? 22.266 19.656 1.552 1 90.5 3 PRO B C 1
ATOM 3065 O O . PRO B 1 3 ? 21.719 19.75 2.652 1 90.5 3 PRO B O 1
ATOM 3068 N N . LEU B 1 4 ? 21.609 19.703 0.345 1 93 4 LEU B N 1
ATOM 3069 C CA . LEU B 1 4 ? 20.156 19.812 0.299 1 93 4 LEU B CA 1
ATOM 3070 C C . LEU B 1 4 ? 19.516 18.438 0.194 1 93 4 LEU B C 1
ATOM 3072 O O . LEU B 1 4 ? 18.328 18.281 0.477 1 93 4 LEU B O 1
ATOM 3076 N N . LEU B 1 5 ? 20.344 17.5 -0.247 1 93.75 5 LEU B N 1
ATOM 3077 C CA . LEU B 1 5 ? 19.891 16.125 -0.381 1 93.75 5 LEU B CA 1
ATOM 3078 C C . LEU B 1 5 ? 20.812 15.172 0.379 1 93.75 5 LEU B C 1
ATOM 3080 O O . LEU B 1 5 ? 21.953 15.516 0.679 1 93.75 5 LEU B O 1
ATOM 3084 N N . ILE B 1 6 ? 20.312 14.078 0.701 1 92.88 6 ILE B N 1
ATOM 3085 C CA . ILE B 1 6 ? 21.156 13.016 1.241 1 92.88 6 ILE B CA 1
ATOM 3086 C C . ILE B 1 6 ? 21.969 12.375 0.115 1 92.88 6 ILE B C 1
ATOM 3088 O O . ILE B 1 6 ? 21.406 11.898 -0.869 1 92.88 6 ILE B O 1
ATOM 3092 N N . SER B 1 7 ? 23.172 12.344 0.333 1 89.75 7 SER B N 1
ATOM 3093 C CA . SER B 1 7 ? 24.062 11.805 -0.692 1 89.75 7 SER B CA 1
ATOM 3094 C C . SER B 1 7 ? 23.828 10.312 -0.893 1 89.75 7 SER B C 1
ATOM 3096 O O . SER B 1 7 ? 23.531 9.594 0.062 1 89.75 7 SER B O 1
ATOM 3098 N N . GLU B 1 8 ? 24.047 9.828 -2.096 1 86.94 8 GLU B N 1
ATOM 3099 C CA . GLU B 1 8 ? 23.953 8.406 -2.398 1 86.94 8 GLU B CA 1
ATOM 3100 C C . GLU B 1 8 ? 25.016 7.605 -1.657 1 86.94 8 GLU B C 1
ATOM 3102 O O . GLU B 1 8 ? 24.828 6.414 -1.387 1 86.94 8 GLU B O 1
ATOM 3107 N N . SER B 1 9 ? 26.078 8.266 -1.34 1 86.5 9 SER B N 1
ATOM 3108 C CA . SER B 1 9 ? 27.203 7.594 -0.694 1 86.5 9 SER B CA 1
ATOM 3109 C C . SER B 1 9 ? 27.125 7.719 0.824 1 86.5 9 SER B C 1
ATOM 3111 O O . SER B 1 9 ? 28 7.238 1.538 1 86.5 9 SER B O 1
ATOM 3113 N N . SER B 1 10 ? 26.094 8.438 1.308 1 89.81 10 SER B N 1
ATOM 3114 C CA . SER B 1 10 ? 25.938 8.586 2.75 1 89.81 10 SER B CA 1
ATOM 3115 C C . SER B 1 10 ? 25.828 7.223 3.436 1 89.81 10 SER B C 1
ATOM 3117 O O . SER B 1 10 ? 25.141 6.324 2.932 1 89.81 10 SER B O 1
ATOM 3119 N N . ARG B 1 11 ? 26.438 7.102 4.559 1 91.56 11 ARG B N 1
ATOM 3120 C CA . ARG B 1 11 ? 26.344 5.867 5.324 1 91.56 11 ARG B CA 1
ATOM 3121 C C . ARG B 1 11 ? 24.922 5.645 5.832 1 91.56 11 ARG B C 1
ATOM 3123 O O . ARG B 1 11 ? 24.562 4.539 6.246 1 91.56 11 ARG B O 1
ATOM 3130 N N . HIS B 1 12 ? 24.109 6.746 5.828 1 94 12 HIS B N 1
ATOM 3131 C CA . HIS B 1 12 ? 22.75 6.664 6.328 1 94 12 HIS B CA 1
ATOM 3132 C C . HIS B 1 12 ? 21.766 6.312 5.211 1 94 12 HIS B C 1
ATOM 3134 O O . HIS B 1 12 ? 20.594 6.078 5.465 1 94 12 HIS B O 1
ATOM 3140 N N . ARG B 1 13 ? 22.25 6.277 3.992 1 93.88 13 ARG B N 1
ATOM 3141 C CA . ARG B 1 13 ? 21.375 6.152 2.822 1 93.88 13 ARG B CA 1
ATOM 3142 C C . ARG B 1 13 ? 20.578 4.855 2.871 1 93.88 13 ARG B C 1
ATOM 3144 O O . ARG B 1 13 ? 19.375 4.859 2.625 1 93.88 13 ARG B O 1
ATOM 3151 N N . ARG B 1 14 ? 21.188 3.764 3.242 1 93.38 14 ARG B N 1
ATOM 3152 C CA . ARG B 1 14 ? 20.531 2.461 3.258 1 93.38 14 ARG B CA 1
ATOM 3153 C C . ARG B 1 14 ? 19.359 2.451 4.234 1 93.38 14 ARG B C 1
ATOM 3155 O O . ARG B 1 14 ? 18.25 2.074 3.869 1 93.38 14 ARG B O 1
ATOM 3162 N N . ALA B 1 15 ? 19.641 2.902 5.426 1 96.19 15 ALA B N 1
ATOM 3163 C CA . ALA B 1 15 ? 18.594 2.902 6.449 1 96.19 15 ALA B CA 1
ATOM 3164 C C . ALA B 1 15 ? 17.453 3.857 6.078 1 96.19 15 ALA B C 1
ATOM 3166 O O . ALA B 1 15 ? 16.281 3.555 6.301 1 96.19 15 ALA B O 1
ATOM 3167 N N . LEU B 1 16 ? 17.781 4.996 5.516 1 97.81 16 LEU B N 1
ATOM 3168 C CA . LEU B 1 16 ? 16.766 5.98 5.145 1 97.81 16 LEU B CA 1
ATOM 3169 C C . LEU B 1 16 ? 15.914 5.469 3.99 1 97.81 16 LEU B C 1
ATOM 3171 O O . LEU B 1 16 ? 14.703 5.695 3.965 1 97.81 16 LEU B O 1
ATOM 3175 N N . THR B 1 17 ? 16.547 4.789 3.072 1 97.25 17 THR B N 1
ATOM 3176 C CA . THR B 1 17 ? 15.805 4.219 1.956 1 97.25 17 THR B CA 1
ATOM 3177 C C . THR B 1 17 ? 14.875 3.107 2.438 1 97.25 17 THR B C 1
ATOM 3179 O O . THR B 1 17 ? 13.766 2.949 1.92 1 97.25 17 THR B O 1
ATOM 3182 N N . ASP B 1 18 ? 15.305 2.33 3.422 1 97.75 18 ASP B N 1
ATOM 3183 C CA . ASP B 1 18 ? 14.43 1.328 4.027 1 97.75 18 ASP B CA 1
ATOM 3184 C C . ASP B 1 18 ? 13.188 1.976 4.629 1 97.75 18 ASP B C 1
ATOM 3186 O O . ASP B 1 18 ? 12.078 1.449 4.492 1 97.75 18 ASP B O 1
ATOM 3190 N N . LEU B 1 19 ? 13.367 3.113 5.262 1 98.44 19 LEU B N 1
ATOM 3191 C CA . LEU B 1 19 ? 12.234 3.84 5.832 1 98.44 19 LEU B CA 1
ATOM 3192 C C . LEU B 1 19 ? 11.312 4.352 4.73 1 98.44 19 LEU B C 1
ATOM 3194 O O . LEU B 1 19 ? 10.086 4.344 4.887 1 98.44 19 LEU B O 1
ATOM 3198 N N . ALA B 1 20 ? 11.945 4.82 3.613 1 98.25 20 ALA B N 1
ATOM 3199 C CA . ALA B 1 20 ? 11.148 5.309 2.488 1 98.25 20 ALA B CA 1
ATOM 3200 C C . ALA B 1 20 ? 10.273 4.195 1.918 1 98.25 20 ALA B C 1
ATOM 3202 O O . ALA B 1 20 ? 9.094 4.414 1.625 1 98.25 20 ALA B O 1
ATOM 3203 N N . VAL B 1 21 ? 10.805 2.992 1.8 1 97.5 21 VAL B N 1
ATOM 3204 C CA . VAL B 1 21 ? 10.07 1.835 1.305 1 97.5 21 VAL B CA 1
ATOM 3205 C C . VAL B 1 21 ? 8.922 1.505 2.262 1 97.5 21 VAL B C 1
ATOM 3207 O O . VAL B 1 21 ? 7.789 1.282 1.829 1 97.5 21 VAL B O 1
ATOM 3210 N N . GLU B 1 22 ? 9.242 1.487 3.518 1 97.75 22 GLU B N 1
ATOM 3211 C CA . GLU B 1 22 ? 8.234 1.183 4.531 1 97.75 22 GLU B CA 1
ATOM 3212 C C . GLU B 1 22 ? 7.105 2.207 4.512 1 97.75 22 GLU B C 1
ATOM 3214 O O . GLU B 1 22 ? 5.926 1.842 4.527 1 97.75 22 GLU B O 1
ATOM 3219 N N . LEU B 1 23 ? 7.453 3.461 4.457 1 98.5 23 LEU B N 1
ATOM 3220 C CA . LEU B 1 23 ? 6.453 4.523 4.453 1 98.5 23 LEU B CA 1
ATOM 3221 C C . LEU B 1 23 ? 5.566 4.434 3.219 1 98.5 23 LEU B C 1
ATOM 3223 O O . LEU B 1 23 ? 4.344 4.562 3.316 1 98.5 23 LEU B O 1
ATOM 3227 N N . ALA B 1 24 ? 6.191 4.207 2.068 1 97.88 24 ALA B N 1
ATOM 3228 C CA . ALA B 1 24 ? 5.434 4.094 0.827 1 97.88 24 ALA B CA 1
ATOM 3229 C C . ALA B 1 24 ? 4.438 2.939 0.895 1 97.88 24 ALA B C 1
ATOM 3231 O O . ALA B 1 24 ? 3.271 3.092 0.519 1 97.88 24 ALA B O 1
ATOM 3232 N N . ALA B 1 25 ? 4.887 1.79 1.41 1 97.44 25 ALA B N 1
ATOM 3233 C CA . ALA B 1 25 ? 4.035 0.605 1.508 1 97.44 25 ALA B CA 1
ATOM 3234 C C . ALA B 1 25 ? 2.891 0.832 2.488 1 97.44 25 ALA B C 1
ATOM 3236 O O . ALA B 1 25 ? 1.734 0.524 2.186 1 97.44 25 ALA B O 1
ATOM 3237 N N . ARG B 1 26 ? 3.168 1.399 3.631 1 97.5 26 ARG B N 1
ATOM 3238 C CA . ARG B 1 26 ? 2.16 1.611 4.664 1 97.5 26 ARG B CA 1
ATOM 3239 C C . ARG B 1 26 ? 1.139 2.656 4.227 1 97.5 26 ARG B C 1
ATOM 3241 O O . ARG B 1 26 ? -0.062 2.49 4.453 1 97.5 26 ARG B O 1
ATOM 3248 N N . SER B 1 27 ? 1.633 3.715 3.643 1 98 27 SER B N 1
ATOM 3249 C CA . SER B 1 27 ? 0.745 4.781 3.186 1 98 27 SER B CA 1
ATOM 3250 C C . SER B 1 27 ? -0.204 4.281 2.102 1 98 27 SER B C 1
ATOM 3252 O O . SER B 1 27 ? -1.413 4.512 2.172 1 98 27 SER B O 1
ATOM 3254 N N . ALA B 1 28 ? 0.338 3.586 1.147 1 96.56 28 ALA B N 1
ATOM 3255 C CA . ALA B 1 28 ? -0.484 3.043 0.069 1 96.56 28 ALA B CA 1
ATOM 3256 C C . ALA B 1 28 ? -1.483 2.021 0.603 1 96.56 28 ALA B C 1
ATOM 3258 O O . ALA B 1 28 ? -2.658 2.037 0.227 1 96.56 28 ALA B O 1
ATOM 3259 N N . GLY B 1 29 ? -1.002 1.121 1.433 1 96 29 GLY B N 1
ATOM 3260 C CA . GLY B 1 29 ? -1.879 0.129 2.035 1 96 29 GLY B CA 1
ATOM 3261 C C . GLY B 1 29 ? -3.037 0.742 2.799 1 96 29 GLY B C 1
ATOM 3262 O O . GLY B 1 29 ? -4.18 0.304 2.66 1 96 29 GLY B O 1
ATOM 3263 N N . PHE B 1 30 ? -2.764 1.769 3.545 1 96.81 30 PHE B N 1
ATOM 3264 C CA . PHE B 1 30 ? -3.785 2.436 4.344 1 96.81 30 PHE B CA 1
ATOM 3265 C C . PHE B 1 30 ? -4.84 3.078 3.449 1 96.81 30 PHE B C 1
ATOM 3267 O O . PHE B 1 30 ? -6.035 2.82 3.604 1 96.81 30 PHE B O 1
ATOM 3274 N N . ARG B 1 31 ? -4.422 3.824 2.516 1 95.38 31 ARG B N 1
ATOM 3275 C CA . ARG B 1 31 ? -5.34 4.531 1.628 1 95.38 31 ARG B CA 1
ATOM 3276 C C . ARG B 1 31 ? -6.25 3.553 0.892 1 95.38 31 ARG B C 1
ATOM 3278 O O . ARG B 1 31 ? -7.465 3.756 0.827 1 95.38 31 ARG B O 1
ATOM 3285 N N . ARG B 1 32 ? -5.684 2.477 0.435 1 92.5 32 ARG B N 1
ATOM 3286 C CA . ARG B 1 32 ? -6.414 1.551 -0.422 1 92.5 32 ARG B CA 1
ATOM 3287 C C . ARG B 1 32 ? -7.332 0.651 0.402 1 92.5 32 ARG B C 1
ATOM 3289 O O . ARG B 1 32 ? -8.203 -0.024 -0.147 1 92.5 32 ARG B O 1
ATOM 3296 N N . SER B 1 33 ? -7.113 0.621 1.651 1 90.88 33 SER B N 1
ATOM 3297 C CA . SER B 1 33 ? -7.914 -0.223 2.533 1 90.88 33 SER B CA 1
ATOM 3298 C C . SER B 1 33 ? -9.281 0.392 2.791 1 90.88 33 SER B C 1
ATOM 3300 O O . SER B 1 33 ? -10.188 -0.277 3.301 1 90.88 33 SER B O 1
ATOM 3302 N N . LEU B 1 34 ? -9.461 1.653 2.391 1 90.56 34 LEU B N 1
ATOM 3303 C CA . LEU B 1 34 ? -10.695 2.359 2.721 1 90.56 34 LEU B CA 1
ATOM 3304 C C . LEU B 1 34 ? -11.523 2.623 1.469 1 90.56 34 LEU B C 1
ATOM 3306 O O . LEU B 1 34 ? -10.977 2.939 0.411 1 90.56 34 LEU B O 1
ATOM 3310 N N . PRO B 1 35 ? -12.852 2.529 1.634 1 86.31 35 PRO B N 1
ATOM 3311 C CA . PRO B 1 35 ? -13.695 2.924 0.502 1 86.31 35 PRO B CA 1
ATOM 3312 C C . PRO B 1 35 ? -13.664 4.426 0.237 1 86.31 35 PRO B C 1
ATOM 3314 O O . PRO B 1 35 ? -13.391 5.211 1.149 1 86.31 35 PRO B O 1
ATOM 3317 N N . PRO B 1 36 ? -13.977 4.836 -0.945 1 85.31 36 PRO B N 1
ATOM 3318 C CA . PRO B 1 36 ? -13.828 6.238 -1.348 1 85.31 36 PRO B CA 1
ATOM 3319 C C . PRO B 1 36 ? -14.617 7.195 -0.454 1 85.31 36 PRO B C 1
ATOM 3321 O O . PRO B 1 36 ? -14.125 8.281 -0.128 1 85.31 36 PRO B O 1
ATOM 3324 N N . GLY B 1 37 ? -15.859 6.859 -0.066 1 86.06 37 GLY B N 1
ATOM 3325 C CA . GLY B 1 37 ? -16.656 7.734 0.779 1 86.06 37 GLY B CA 1
ATOM 3326 C C . GLY B 1 37 ? -16.031 7.977 2.141 1 86.06 37 GLY B C 1
ATOM 3327 O O . GLY B 1 37 ? -16.078 9.094 2.666 1 86.06 37 GLY B O 1
ATOM 3328 N N . VAL B 1 38 ? -15.438 6.973 2.643 1 89.06 38 VAL B N 1
ATOM 3329 C CA . VAL B 1 38 ? -14.781 7.09 3.939 1 89.06 38 VAL B CA 1
ATOM 3330 C C . VAL B 1 38 ? -13.5 7.91 3.795 1 89.06 38 VAL B C 1
ATOM 3332 O O . VAL B 1 38 ? -13.164 8.711 4.668 1 89.06 38 VAL B O 1
ATOM 3335 N N . LEU B 1 39 ? -12.812 7.766 2.684 1 93 39 LEU B N 1
ATOM 3336 C CA . LEU B 1 39 ? -11.594 8.516 2.412 1 93 39 LEU B CA 1
ATOM 3337 C C . LEU B 1 39 ? -11.859 10.016 2.422 1 93 39 LEU B C 1
ATOM 3339 O O . LEU B 1 39 ? -11.102 10.789 3.016 1 93 39 LEU B O 1
ATOM 3343 N N . THR B 1 40 ? -12.922 10.375 1.822 1 92.25 40 THR B N 1
ATOM 3344 C CA . THR B 1 40 ? -13.281 11.789 1.743 1 92.25 40 THR B CA 1
ATOM 3345 C C . THR B 1 40 ? -13.562 12.352 3.133 1 92.25 40 THR B C 1
ATOM 3347 O O . THR B 1 40 ? -13.07 13.43 3.477 1 92.25 40 THR B O 1
ATOM 3350 N N . ALA B 1 41 ? -14.328 11.625 3.9 1 92.56 41 ALA B N 1
ATOM 3351 C CA . ALA B 1 41 ? -14.656 12.062 5.254 1 92.56 41 ALA B CA 1
ATOM 3352 C C . ALA B 1 41 ? -13.398 12.164 6.117 1 92.56 41 ALA B C 1
ATOM 3354 O O . ALA B 1 41 ? -13.258 13.102 6.902 1 92.56 41 ALA B O 1
ATOM 3355 N N . LEU B 1 42 ? -12.562 11.242 5.934 1 93.5 42 LEU B N 1
ATOM 3356 C CA . LEU B 1 42 ? -11.328 11.211 6.715 1 93.5 42 LEU B CA 1
ATOM 3357 C C . LEU B 1 42 ? -10.406 12.359 6.316 1 93.5 42 LEU B C 1
ATOM 3359 O O . LEU B 1 42 ? -9.719 12.938 7.168 1 93.5 42 LEU B O 1
ATOM 3363 N N . ALA B 1 43 ? -10.312 12.656 5.074 1 95.31 43 ALA B N 1
ATOM 3364 C CA . ALA B 1 43 ? -9.492 13.766 4.602 1 95.31 43 ALA B CA 1
ATOM 3365 C C . ALA B 1 43 ? -9.945 15.086 5.23 1 95.31 43 ALA B C 1
ATOM 3367 O O . ALA B 1 43 ? -9.117 15.922 5.602 1 95.31 43 ALA B O 1
ATOM 3368 N N . ASP B 1 44 ? -11.242 15.258 5.367 1 93.5 44 ASP B N 1
ATOM 3369 C CA . ASP B 1 44 ? -11.781 16.438 6.035 1 93.5 44 ASP B CA 1
ATOM 3370 C C . ASP B 1 44 ? -11.32 16.5 7.488 1 93.5 44 ASP B C 1
ATOM 3372 O O . ASP B 1 44 ? -10.898 17.562 7.965 1 93.5 44 ASP B O 1
ATOM 3376 N N . LEU B 1 45 ? -11.422 15.43 8.078 1 92.69 45 LEU B N 1
ATOM 3377 C CA . LEU B 1 45 ? -11.008 15.344 9.477 1 92.69 45 LEU B CA 1
ATOM 3378 C C . LEU B 1 45 ? -9.523 15.648 9.625 1 92.69 45 LEU B C 1
ATOM 3380 O O . LEU B 1 45 ? -9.117 16.328 10.562 1 92.69 45 LEU B O 1
ATOM 3384 N N . VAL B 1 46 ? -8.727 15.141 8.727 1 94.62 46 VAL B N 1
ATOM 3385 C CA . VAL B 1 46 ? -7.273 15.305 8.781 1 94.62 46 VAL B CA 1
ATOM 3386 C C . VAL B 1 46 ? -6.91 16.766 8.547 1 94.62 46 VAL B C 1
ATOM 3388 O O . VAL B 1 46 ? -5.961 17.281 9.148 1 94.62 46 VAL B O 1
ATOM 3391 N N . ARG B 1 47 ? -7.648 17.453 7.684 1 96.12 47 ARG B N 1
ATOM 3392 C CA . ARG B 1 47 ? -7.402 18.875 7.52 1 96.12 47 ARG B CA 1
ATOM 3393 C C . ARG B 1 47 ? -7.57 19.625 8.844 1 96.12 47 ARG B C 1
ATOM 3395 O O . ARG B 1 47 ? -6.738 20.453 9.203 1 96.12 47 ARG B O 1
ATOM 3402 N N . ALA B 1 48 ? -8.609 19.281 9.555 1 94.69 48 ALA B N 1
ATOM 3403 C CA . ALA B 1 48 ? -8.844 19.891 10.859 1 94.69 48 ALA B CA 1
ATOM 3404 C C . ALA B 1 48 ? -7.746 19.516 11.852 1 94.69 48 ALA B C 1
ATOM 3406 O O . ALA B 1 48 ? -7.254 20.375 12.594 1 94.69 48 ALA B O 1
ATOM 3407 N N . MET B 1 49 ? -7.398 18.281 11.82 1 94.38 49 MET B N 1
ATOM 3408 C CA . MET B 1 49 ? -6.348 17.781 12.703 1 94.38 49 MET B CA 1
ATOM 3409 C C . MET B 1 49 ? -5.016 18.469 12.398 1 94.38 49 MET B C 1
ATOM 3411 O O . MET B 1 49 ? -4.312 18.891 13.312 1 94.38 49 MET B O 1
ATOM 3415 N N . ASN B 1 50 ? -4.684 18.5 11.109 1 96.38 50 ASN B N 1
ATOM 3416 C CA . ASN B 1 50 ? -3.453 19.156 10.68 1 96.38 50 ASN B CA 1
ATOM 3417 C C . ASN B 1 50 ? -3.418 20.609 11.117 1 96.38 50 ASN B C 1
ATOM 3419 O O . ASN B 1 50 ? -2.398 21.094 11.609 1 96.38 50 ASN B O 1
ATOM 3423 N N . CYS B 1 51 ? -4.539 21.266 10.922 1 96.94 51 CYS B N 1
ATOM 3424 C CA . CYS B 1 51 ? -4.691 22.641 11.352 1 96.94 51 CYS B CA 1
ATOM 3425 C C . CYS B 1 51 ? -4.445 22.781 12.844 1 96.94 51 CYS B C 1
ATOM 3427 O O . CYS B 1 51 ? -3.641 23.625 13.273 1 96.94 51 CYS B O 1
ATOM 3429 N N . TYR B 1 52 ? -5.059 21.984 13.594 1 96.12 52 TYR B N 1
ATOM 3430 C CA . TYR B 1 52 ? -4.953 22.047 15.047 1 96.12 52 TYR B CA 1
ATOM 3431 C C . TYR B 1 52 ? -3.502 21.891 15.492 1 96.12 52 TYR B C 1
ATOM 3433 O O . TYR B 1 52 ? -2.973 22.75 16.203 1 96.12 52 TYR B O 1
ATOM 3441 N N . TYR B 1 53 ? -2.834 20.891 15.031 1 96.88 53 TYR B N 1
ATOM 3442 C CA . TYR B 1 53 ? -1.505 20.562 15.539 1 96.88 53 TYR B CA 1
ATOM 3443 C C . TYR B 1 53 ? -0.455 21.5 14.953 1 96.88 53 TYR B C 1
ATOM 3445 O O . TYR B 1 53 ? 0.526 21.844 15.617 1 96.88 53 TYR B O 1
ATOM 3453 N N . SER B 1 54 ? -0.626 21.875 13.672 1 97.25 54 SER B N 1
ATOM 3454 C CA . SER B 1 54 ? 0.28 22.875 13.109 1 97.25 54 SER B CA 1
ATOM 3455 C C . SER B 1 54 ? 0.222 24.188 13.891 1 97.25 54 SER B C 1
ATOM 3457 O O . SER B 1 54 ? 1.26 24.766 14.219 1 97.25 54 SER B O 1
ATOM 3459 N N . ASN B 1 55 ? -0.981 24.625 14.227 1 95.25 55 ASN B N 1
ATOM 3460 C CA . ASN B 1 55 ? -1.146 25.859 14.992 1 95.25 55 ASN B CA 1
ATOM 3461 C C . ASN B 1 55 ? -0.672 25.688 16.438 1 95.25 55 ASN B C 1
ATOM 3463 O O . ASN B 1 55 ? -0.183 26.641 17.031 1 95.25 55 ASN B O 1
ATOM 3467 N N . LEU B 1 56 ? -0.806 24.5 16.922 1 94.75 56 LEU B N 1
ATOM 3468 C CA . LEU B 1 56 ? -0.335 24.219 18.266 1 94.75 56 LEU B CA 1
ATOM 3469 C C . LEU B 1 56 ? 1.173 24.422 18.375 1 94.75 56 LEU B C 1
ATOM 3471 O O . LEU B 1 56 ? 1.664 24.969 19.359 1 94.75 56 LEU B O 1
ATOM 3475 N N . ILE B 1 57 ? 1.884 24.031 17.406 1 95.12 57 ILE B N 1
ATOM 3476 C CA . ILE B 1 57 ? 3.33 24.203 17.359 1 95.12 57 ILE B CA 1
ATOM 3477 C C . ILE B 1 57 ? 3.67 25.688 17.438 1 95.12 57 ILE B C 1
ATOM 3479 O O . ILE B 1 57 ? 4.68 26.078 18.016 1 95.12 57 ILE B O 1
ATOM 3483 N N . GLU B 1 58 ? 2.779 26.578 16.922 1 92.5 58 GLU B N 1
ATOM 3484 C CA . GLU B 1 58 ? 2.979 28.016 16.938 1 92.5 58 GLU B CA 1
ATOM 3485 C C . GLU B 1 58 ? 2.465 28.625 18.234 1 92.5 58 GLU B C 1
ATOM 3487 O O . GLU B 1 58 ? 2.477 29.859 18.406 1 92.5 58 GLU B O 1
ATOM 3492 N N . GLY B 1 59 ? 1.843 27.828 19.078 1 91.75 59 GLY B N 1
ATOM 3493 C CA . GLY B 1 59 ? 1.35 28.312 20.359 1 91.75 59 GLY B CA 1
ATOM 3494 C C . GLY B 1 59 ? -0.117 28.703 20.328 1 91.75 59 GLY B C 1
ATOM 3495 O O . GLY B 1 59 ? -0.617 29.344 21.25 1 91.75 59 GLY B O 1
ATOM 3496 N N . HIS B 1 60 ? -0.806 28.375 19.234 1 90.94 60 HIS B N 1
ATOM 3497 C CA . HIS B 1 60 ? -2.227 28.688 19.094 1 90.94 60 HIS B CA 1
ATOM 3498 C C . HIS B 1 60 ? -3.076 27.422 19.297 1 90.94 60 HIS B C 1
ATOM 3500 O O . HIS B 1 60 ? -3.072 26.531 18.453 1 90.94 60 HIS B O 1
ATOM 3506 N N . ASP B 1 61 ? -3.781 27.375 20.312 1 89.12 61 ASP B N 1
ATOM 3507 C CA . ASP B 1 61 ? -4.547 26.188 20.688 1 89.12 61 ASP B CA 1
ATOM 3508 C C . ASP B 1 61 ? -6.039 26.406 20.453 1 89.12 61 ASP B C 1
ATOM 3510 O O . ASP B 1 61 ? -6.789 26.656 21.391 1 89.12 61 ASP B O 1
ATOM 3514 N N . THR B 1 62 ? -6.465 26.328 19.281 1 89.69 62 THR B N 1
ATOM 3515 C CA . THR B 1 62 ? -7.887 26.406 18.953 1 89.69 62 THR B CA 1
ATOM 3516 C C . THR B 1 62 ? -8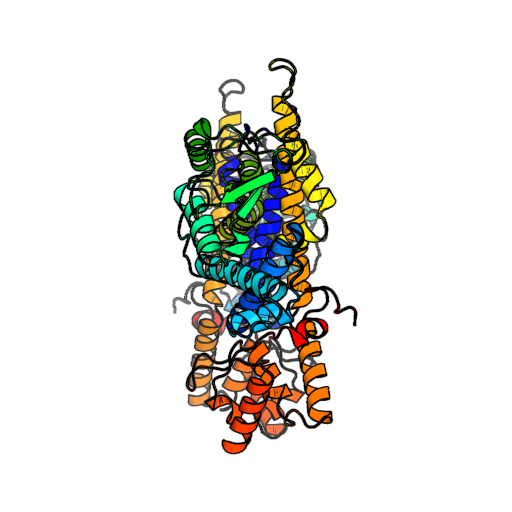.539 25.016 19.016 1 89.69 62 THR B C 1
ATOM 3518 O O . THR B 1 62 ? -8.188 24.125 18.25 1 89.69 62 THR B O 1
ATOM 3521 N N . HIS B 1 63 ? -9.43 24.906 19.859 1 87.69 63 HIS B N 1
ATOM 3522 C CA . HIS B 1 63 ? -10.102 23.625 20.047 1 87.69 63 HIS B CA 1
ATOM 3523 C C . HIS B 1 63 ? -10.781 23.172 18.75 1 87.69 63 HIS B C 1
ATOM 3525 O O . HIS B 1 63 ? -11.352 23.984 18.031 1 87.69 63 HIS B O 1
ATOM 3531 N N . PRO B 1 64 ? -10.852 21.844 18.531 1 89.25 64 PRO B N 1
ATOM 3532 C CA . PRO B 1 64 ? -11.414 21.312 17.281 1 89.25 64 PRO B CA 1
ATOM 3533 C C . PRO B 1 64 ? -12.867 21.734 17.062 1 89.25 64 PRO B C 1
ATOM 3535 O O . PRO B 1 64 ? -13.273 22 15.93 1 89.25 64 PRO B O 1
ATOM 3538 N N . VAL B 1 65 ? -13.594 21.828 18.109 1 89.94 65 VAL B N 1
ATOM 3539 C CA . VAL B 1 65 ? -14.984 22.266 17.984 1 89.94 65 VAL B CA 1
ATOM 3540 C C . VAL B 1 65 ? -15.039 23.688 17.469 1 89.94 65 VAL B C 1
ATOM 3542 O O . VAL B 1 65 ? -15.891 24.016 16.641 1 89.94 65 VAL B O 1
ATOM 3545 N N . ASP B 1 66 ? -14.125 24.516 17.969 1 92.88 66 ASP B N 1
ATOM 3546 C CA . ASP B 1 66 ? -14.078 25.891 17.516 1 92.88 66 ASP B CA 1
ATOM 3547 C C . ASP B 1 66 ? -13.609 25.984 16.078 1 92.88 66 ASP B C 1
ATOM 3549 O O . ASP B 1 66 ? -14.023 26.891 15.336 1 92.88 66 ASP B O 1
ATOM 3553 N N . ILE B 1 67 ? -12.75 25.094 15.703 1 93.81 67 ILE B N 1
ATOM 3554 C CA . ILE B 1 67 ? -12.328 25.016 14.305 1 93.81 67 ILE B CA 1
ATOM 3555 C C . ILE B 1 67 ? -13.531 24.672 13.422 1 93.81 67 ILE B C 1
ATOM 3557 O O . ILE B 1 67 ? -13.758 25.328 12.398 1 93.81 67 ILE B O 1
ATOM 3561 N N . GLU B 1 68 ? -14.289 23.703 13.836 1 92.19 68 GLU B N 1
ATOM 3562 C CA . GLU B 1 68 ? -15.469 23.297 13.086 1 92.19 68 GLU B CA 1
ATOM 3563 C C . GLU B 1 68 ? -16.484 24.438 12.984 1 92.19 68 GLU B C 1
ATOM 3565 O O . GLU B 1 68 ? -17.078 24.656 11.93 1 92.19 68 GLU B O 1
ATOM 3570 N N . ARG B 1 69 ? -16.688 25.141 14.07 1 93.56 69 ARG B N 1
ATOM 3571 C CA . ARG B 1 69 ? -17.562 26.297 14.078 1 93.56 69 ARG B CA 1
ATOM 3572 C C . ARG B 1 69 ? -17.094 27.344 13.07 1 93.56 69 ARG B C 1
ATOM 3574 O O . ARG B 1 69 ? -17.906 27.922 12.344 1 93.56 69 ARG B O 1
ATOM 3581 N N . ALA B 1 70 ? -15.852 27.547 13.078 1 94.75 70 ALA B N 1
ATOM 3582 C CA . ALA B 1 70 ? -15.281 28.531 12.164 1 94.75 70 ALA B CA 1
ATOM 3583 C C . ALA B 1 70 ? -15.578 28.156 10.711 1 94.75 70 ALA B C 1
ATOM 3585 O O . ALA B 1 70 ? -15.875 29.031 9.898 1 94.75 70 ALA B O 1
ATOM 3586 N N . LEU B 1 71 ? -15.516 26.906 10.391 1 93.31 71 LEU B N 1
ATOM 3587 C CA . LEU B 1 71 ? -15.773 26.438 9.031 1 93.31 71 LEU B CA 1
ATOM 3588 C C . LEU B 1 71 ? -17.219 26.672 8.641 1 93.31 71 LEU B C 1
ATOM 3590 O O . LEU B 1 71 ? -17.547 26.719 7.449 1 93.31 71 LEU B O 1
ATOM 3594 N N . LYS B 1 72 ? -18.078 26.875 9.648 1 92.38 72 LYS B N 1
ATOM 3595 C CA . LYS B 1 72 ? -19.484 27.172 9.422 1 92.38 72 LYS B CA 1
ATOM 3596 C C . LYS B 1 72 ? -19.781 28.656 9.594 1 92.38 72 LYS B C 1
ATOM 3598 O O . LYS B 1 72 ? -20.938 29.062 9.758 1 92.38 72 LYS B O 1
ATOM 3603 N N . ASN B 1 73 ? -18.75 29.453 9.758 1 94.69 73 ASN B N 1
ATOM 3604 C CA . ASN B 1 73 ? -18.812 30.891 9.914 1 94.69 73 ASN B CA 1
ATOM 3605 C C . ASN B 1 73 ? -19.469 31.281 11.234 1 94.69 73 ASN B C 1
ATOM 3607 O O . ASN B 1 73 ? -20.188 32.281 11.312 1 94.69 73 ASN B O 1
ATOM 3611 N N . ASP B 1 74 ? -19.359 30.359 12.141 1 95.44 74 ASP B N 1
ATOM 3612 C CA . ASP B 1 74 ? -19.75 30.625 13.516 1 95.44 74 ASP B CA 1
ATOM 3613 C C . ASP B 1 74 ? -18.547 31.031 14.367 1 95.44 74 ASP B C 1
ATOM 3615 O O . ASP B 1 74 ? -17.797 30.172 14.828 1 95.44 74 ASP B O 1
ATOM 3619 N N . TYR B 1 75 ? -18.547 32.344 14.656 1 96 75 TYR B N 1
ATOM 3620 C CA . TYR B 1 75 ? -17.344 32.875 15.305 1 96 75 TYR B CA 1
ATOM 3621 C C . TYR B 1 75 ? -17.656 33.312 16.734 1 96 75 TYR B C 1
ATOM 3623 O O . TYR B 1 75 ? -18.781 33.719 17.031 1 96 75 TYR B O 1
ATOM 3631 N N . SER B 1 76 ? -16.672 33.281 17.516 1 94.88 76 SER B N 1
ATOM 3632 C CA . SER B 1 76 ? -16.781 33.75 18.891 1 94.88 76 SER B CA 1
ATOM 3633 C C . SER B 1 76 ? -16.938 35.281 18.938 1 94.88 76 SER B C 1
ATOM 3635 O O . SER B 1 76 ? -16.438 35.969 18.062 1 94.88 76 SER B O 1
ATOM 3637 N N . ALA B 1 77 ? -17.625 35.688 19.984 1 94.88 77 ALA B N 1
ATOM 3638 C CA . ALA B 1 77 ? -17.75 37.125 20.219 1 94.88 77 ALA B CA 1
ATOM 3639 C C . ALA B 1 77 ? -16.438 37.719 20.75 1 94.88 77 ALA B C 1
ATOM 3641 O O . ALA B 1 77 ? -16.172 38.906 20.578 1 94.88 77 ALA B O 1
ATOM 3642 N N . ASN B 1 78 ? -15.727 36.844 21.406 1 95.19 78 ASN B N 1
ATOM 3643 C CA . ASN B 1 78 ? -14.406 37.25 21.875 1 95.19 78 ASN B CA 1
ATOM 3644 C C . ASN B 1 78 ? -13.445 37.438 20.703 1 95.19 78 ASN B C 1
ATOM 3646 O O . ASN B 1 78 ? -13.172 36.5 19.953 1 95.19 78 ASN B O 1
ATOM 3650 N N . PRO B 1 79 ? -12.898 38.625 20.578 1 94.25 79 PRO B N 1
ATOM 3651 C CA . PRO B 1 79 ? -12.078 38.938 19.406 1 94.25 79 PRO B CA 1
ATOM 3652 C C . PRO B 1 79 ? -10.852 38.031 19.281 1 94.25 79 PRO B C 1
ATOM 3654 O O . PRO B 1 79 ? -10.477 37.625 18.172 1 94.25 79 PRO B O 1
ATOM 3657 N N . GLU B 1 80 ? -10.203 37.75 20.344 1 92.94 80 GLU B N 1
ATOM 3658 C CA . GLU B 1 80 ? -9.016 36.906 20.312 1 92.94 80 GLU B CA 1
ATOM 3659 C C . GLU B 1 80 ? -9.352 35.5 19.828 1 92.94 80 GLU B C 1
ATOM 3661 O O . GLU B 1 80 ? -8.633 34.938 19.016 1 92.94 80 GLU B O 1
ATOM 3666 N N . LYS B 1 81 ? -10.414 35 20.344 1 94.12 81 LYS B N 1
ATOM 3667 C CA . LYS B 1 81 ? -10.867 33.656 19.938 1 94.12 81 LYS B CA 1
ATOM 3668 C C . LYS B 1 81 ? -11.312 33.656 18.484 1 94.12 81 LYS B C 1
ATOM 3670 O O . LYS B 1 81 ? -11.039 32.719 17.734 1 94.12 81 LYS B O 1
ATOM 3675 N N . ARG B 1 82 ? -11.992 34.688 18.156 1 95.69 82 ARG B N 1
ATOM 3676 C CA . ARG B 1 82 ? -12.422 34.812 16.766 1 95.69 82 ARG B CA 1
ATOM 3677 C C . ARG B 1 82 ? -11.234 34.844 15.82 1 95.69 82 ARG B C 1
ATOM 3679 O O . ARG B 1 82 ? -11.266 34.188 14.773 1 95.69 82 ARG B O 1
ATOM 3686 N N . ASN B 1 83 ? -10.211 35.562 16.203 1 95.56 83 ASN B N 1
ATOM 3687 C CA . ASN B 1 83 ? -9.008 35.625 15.375 1 95.56 83 ASN B CA 1
ATOM 3688 C C . ASN B 1 83 ? -8.375 34.25 15.203 1 95.56 83 ASN B C 1
ATOM 3690 O O . ASN B 1 83 ? -7.926 33.906 14.109 1 95.56 83 ASN B O 1
ATOM 3694 N N . ARG B 1 84 ? -8.344 33.5 16.25 1 95.38 84 ARG B N 1
ATOM 3695 C CA . ARG B 1 84 ? -7.789 32.156 16.188 1 95.38 84 ARG B CA 1
ATOM 3696 C C . ARG B 1 84 ? -8.641 31.234 15.305 1 95.38 84 ARG B C 1
ATOM 3698 O O . ARG B 1 84 ? -8.117 30.375 14.602 1 95.38 84 ARG B O 1
ATOM 3705 N N . GLN B 1 85 ? -9.93 31.391 15.344 1 96.06 85 GLN B N 1
ATOM 3706 C CA . GLN B 1 85 ? -10.852 30.656 14.477 1 96.06 85 GLN B CA 1
ATOM 3707 C C . GLN B 1 85 ? -10.594 30.969 13.008 1 96.06 85 GLN B C 1
ATOM 3709 O O . GLN B 1 85 ? -10.562 30.062 12.172 1 96.06 85 GLN B O 1
ATOM 3714 N N . LEU B 1 86 ? -10.406 32.219 12.797 1 96.44 86 LEU B N 1
ATOM 3715 C CA . LEU B 1 86 ? -10.148 32.656 11.422 1 96.44 86 LEU B CA 1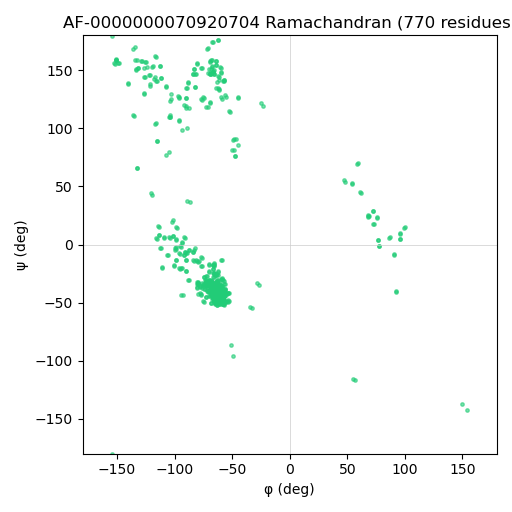
ATOM 3716 C C . LEU B 1 86 ? -8.82 32.094 10.922 1 96.44 86 LEU B C 1
ATOM 3718 O O . LEU B 1 86 ? -8.711 31.703 9.758 1 96.44 86 LEU B O 1
ATOM 3722 N N . GLU B 1 87 ? -7.859 32.094 11.781 1 97.06 87 GLU B N 1
ATOM 3723 C CA . GLU B 1 87 ? -6.562 31.531 11.453 1 97.06 87 GLU B CA 1
ATOM 3724 C C . GLU B 1 87 ? -6.688 30.047 11.109 1 97.06 87 GLU B C 1
ATOM 3726 O O . GLU B 1 87 ? -6.105 29.578 10.133 1 97.06 87 GLU B O 1
ATOM 3731 N N . ALA B 1 88 ? -7.445 29.359 11.906 1 96.94 88 ALA B N 1
ATOM 3732 C CA . ALA B 1 88 ? -7.672 27.938 11.664 1 96.94 88 ALA B CA 1
ATOM 3733 C C . ALA B 1 88 ? -8.367 27.719 10.328 1 96.94 88 ALA B C 1
ATOM 3735 O O . ALA B 1 88 ? -7.961 26.859 9.539 1 96.94 88 ALA B O 1
ATOM 3736 N N . LYS B 1 89 ? -9.383 28.469 10.117 1 97.19 89 LYS B N 1
ATOM 3737 C CA . LYS B 1 89 ? -10.109 28.375 8.859 1 97.19 89 LYS B CA 1
ATOM 3738 C C . LYS B 1 89 ? -9.188 28.641 7.672 1 97.19 89 LYS B C 1
ATOM 3740 O O . LYS B 1 89 ? -9.289 27.984 6.641 1 97.19 89 LYS B O 1
ATOM 3745 N N . ALA B 1 90 ? -8.312 29.641 7.797 1 97.69 90 ALA B N 1
ATOM 3746 C CA . ALA B 1 90 ? -7.348 29.938 6.742 1 97.69 90 ALA B CA 1
ATOM 3747 C C . ALA B 1 90 ? -6.469 28.734 6.43 1 97.69 90 ALA B C 1
ATOM 3749 O O . ALA B 1 90 ? -6.293 28.375 5.262 1 97.69 90 ALA B O 1
ATOM 3750 N N . HIS B 1 91 ? -5.949 28.141 7.469 1 98.06 91 HIS B N 1
ATOM 3751 C CA . HIS B 1 91 ? -5.086 26.969 7.301 1 98.06 91 HIS B CA 1
ATOM 3752 C C . HIS B 1 91 ? -5.812 25.859 6.566 1 98.06 91 HIS B C 1
ATOM 3754 O O . HIS B 1 91 ? -5.273 25.281 5.613 1 98.06 91 HIS B O 1
ATOM 3760 N N . ILE B 1 92 ? -7.008 25.531 6.98 1 97.88 92 ILE B N 1
ATOM 3761 C CA . ILE B 1 92 ? -7.793 24.453 6.402 1 97.88 92 ILE B CA 1
ATOM 3762 C C . ILE B 1 92 ? -8.109 24.766 4.941 1 97.88 92 ILE B C 1
ATOM 3764 O O . ILE B 1 92 ? -8.039 23.875 4.078 1 97.88 92 ILE B O 1
ATOM 3768 N N . THR B 1 93 ? -8.414 26 4.695 1 97.81 93 THR B N 1
ATOM 3769 C CA . THR B 1 93 ? -8.734 26.422 3.338 1 97.81 93 THR B CA 1
ATOM 3770 C C . THR B 1 93 ? -7.535 26.219 2.414 1 97.81 93 THR B C 1
ATOM 3772 O O . THR B 1 93 ? -7.691 25.734 1.29 1 97.81 93 THR B O 1
ATOM 3775 N N . VAL B 1 94 ? -6.367 26.547 2.859 1 98.19 94 VAL B N 1
ATOM 3776 C CA . VAL B 1 94 ? -5.164 26.391 2.053 1 98.19 94 VAL B CA 1
ATOM 3777 C C . VAL B 1 94 ? -4.891 24.906 1.82 1 98.19 94 VAL B C 1
ATOM 3779 O O . VAL B 1 94 ? -4.57 24.484 0.704 1 98.19 94 VAL B O 1
ATOM 3782 N N . GLN B 1 95 ? -5.008 24.141 2.867 1 97.94 95 GLN B N 1
ATOM 3783 C CA . GLN B 1 95 ? -4.777 22.703 2.697 1 97.94 95 GLN B CA 1
ATOM 3784 C C . GLN B 1 95 ? -5.793 22.094 1.734 1 97.94 95 GLN B C 1
ATOM 3786 O O . GLN B 1 95 ? -5.457 21.203 0.949 1 97.94 95 GLN B O 1
ATOM 3791 N N . GLN B 1 96 ? -7.051 22.5 1.832 1 97.25 96 GLN B N 1
ATOM 3792 C CA . GLN B 1 96 ? -8.062 22.031 0.888 1 97.25 96 GLN B CA 1
ATOM 3793 C C . GLN B 1 96 ? -7.668 22.375 -0.548 1 97.25 96 GLN B C 1
ATOM 3795 O O . GLN B 1 96 ? -7.82 21.531 -1.446 1 97.25 96 GLN B O 1
ATOM 3800 N N . TRP B 1 97 ? -7.211 23.578 -0.719 1 97.31 97 TRP B N 1
ATOM 3801 C CA . TRP B 1 97 ? -6.723 24.016 -2.025 1 97.31 97 TRP B CA 1
ATOM 3802 C C . TRP B 1 97 ? -5.598 23.094 -2.508 1 97.31 97 TRP B C 1
ATOM 3804 O O . TRP B 1 97 ? -5.562 22.719 -3.68 1 97.31 97 TRP B O 1
ATOM 3814 N N . ILE B 1 98 ? -4.734 22.688 -1.65 1 97.19 98 ILE B N 1
ATOM 3815 C CA . ILE B 1 98 ? -3.643 21.781 -1.971 1 97.19 98 ILE B CA 1
ATOM 3816 C C . ILE B 1 98 ? -4.207 20.406 -2.336 1 97.19 98 ILE B C 1
ATOM 3818 O O . ILE B 1 98 ? -3.82 19.828 -3.35 1 97.19 98 ILE B O 1
ATOM 3822 N N . ASP B 1 99 ? -5.145 19.906 -1.533 1 95.88 99 ASP B N 1
ATOM 3823 C CA . ASP B 1 99 ? -5.762 18.594 -1.758 1 95.88 99 ASP B CA 1
ATOM 3824 C C . ASP B 1 99 ? -6.422 18.531 -3.133 1 95.88 99 ASP B C 1
ATOM 3826 O O . ASP B 1 99 ? -6.477 17.469 -3.752 1 95.88 99 ASP B O 1
ATOM 3830 N N . GLU B 1 100 ? -6.883 19.672 -3.566 1 94.56 100 GLU B N 1
ATOM 3831 C CA . GLU B 1 100 ? -7.629 19.719 -4.816 1 94.56 100 GLU B CA 1
ATOM 3832 C C . GLU B 1 100 ? -6.707 20 -6 1 94.56 100 GLU B C 1
ATOM 3834 O O . GLU B 1 100 ? -7.172 20.266 -7.109 1 94.56 100 GLU B O 1
ATOM 3839 N N . GLY B 1 101 ? -5.445 20.016 -5.77 1 93.25 101 GLY B N 1
ATOM 3840 C CA . GLY B 1 101 ? -4.473 20.109 -6.844 1 93.25 101 GLY B CA 1
ATOM 3841 C C . GLY B 1 101 ? -3.939 21.516 -7.051 1 93.25 101 GLY B C 1
ATOM 3842 O O . GLY B 1 101 ? -3.422 21.844 -8.125 1 93.25 101 GLY B O 1
ATOM 3843 N N . GLY B 1 102 ? -4.176 22.344 -6.105 1 92.69 102 GLY B N 1
ATOM 3844 C CA . GLY B 1 102 ? -3.756 23.719 -6.238 1 92.69 102 GLY B CA 1
ATOM 3845 C C . GLY B 1 102 ? -2.262 23.875 -6.449 1 92.69 102 GLY B C 1
ATOM 3846 O O . GLY B 1 102 ? -1.811 24.875 -7.02 1 92.69 102 GLY B O 1
ATOM 3847 N N . LEU B 1 103 ? -1.513 22.953 -5.922 1 87.44 103 LEU B N 1
ATOM 3848 C CA . LEU B 1 103 ? -0.069 22.969 -6.125 1 87.44 103 LEU B CA 1
ATOM 3849 C C . LEU B 1 103 ? 0.349 21.953 -7.188 1 87.44 103 LEU B C 1
ATOM 3851 O O . LEU B 1 103 ? 1.487 21.484 -7.184 1 87.44 103 LEU B O 1
ATOM 3855 N N . ALA B 1 104 ? -0.72 21.578 -8.055 1 71.38 104 ALA B N 1
ATOM 3856 C CA . ALA B 1 104 ? -0.429 20.562 -9.07 1 71.38 104 ALA B CA 1
ATOM 3857 C C . ALA B 1 104 ? 0.875 20.875 -9.797 1 71.38 104 ALA B C 1
ATOM 3859 O O . ALA B 1 104 ? 1.061 21.984 -10.305 1 71.38 104 ALA B O 1
ATOM 3860 N N . GLY B 1 105 ? 2.064 20.391 -9.344 1 72.62 105 GLY B N 1
ATOM 3861 C CA . GLY B 1 105 ? 3.447 20.531 -9.773 1 72.62 105 GLY B CA 1
ATOM 3862 C C . GLY B 1 105 ? 4.438 20.438 -8.625 1 72.62 105 GLY B C 1
ATOM 3863 O O . GLY B 1 105 ? 4.25 19.656 -7.695 1 72.62 105 GLY B O 1
ATOM 3864 N N . ASP B 1 106 ? 5.418 21.312 -8.633 1 89 106 ASP B N 1
ATOM 3865 C CA . ASP B 1 106 ? 6.555 21.297 -7.719 1 89 106 ASP B CA 1
ATOM 3866 C C . ASP B 1 106 ? 6.297 22.172 -6.504 1 89 106 ASP B C 1
ATOM 3868 O O . ASP B 1 106 ? 6.363 23.406 -6.602 1 89 106 ASP B O 1
ATOM 3872 N N . ALA B 1 107 ? 5.887 21.625 -5.332 1 95.88 107 ALA B N 1
ATOM 3873 C CA . ALA B 1 107 ? 5.594 22.312 -4.082 1 95.88 107 ALA B CA 1
ATOM 3874 C C . ALA B 1 107 ? 6.816 23.078 -3.582 1 95.88 107 ALA B C 1
ATOM 3876 O O . ALA B 1 107 ? 6.707 23.938 -2.701 1 95.88 107 ALA B O 1
ATOM 3877 N N . THR B 1 108 ? 7.98 22.797 -4.172 1 97.25 108 THR B N 1
ATOM 3878 C CA . THR B 1 108 ? 9.211 23.422 -3.695 1 97.25 108 THR B CA 1
ATOM 3879 C C . THR B 1 108 ? 9.594 24.594 -4.586 1 97.25 108 THR B C 1
ATOM 3881 O O . THR B 1 108 ? 10.594 25.281 -4.328 1 97.25 108 THR B O 1
ATOM 3884 N N . ALA B 1 109 ? 8.836 24.812 -5.633 1 96.94 109 ALA B N 1
ATOM 3885 C CA . ALA B 1 109 ? 9.086 25.984 -6.465 1 96.94 109 ALA B CA 1
ATOM 3886 C C . ALA B 1 109 ? 8.883 27.281 -5.676 1 96.94 109 ALA B C 1
ATOM 3888 O O . ALA B 1 109 ? 7.965 27.375 -4.855 1 96.94 109 ALA B O 1
ATOM 3889 N N . PRO B 1 110 ? 9.672 28.297 -5.961 1 97.06 110 PRO B N 1
ATOM 3890 C CA . PRO B 1 110 ? 9.516 29.562 -5.234 1 97.06 110 PRO B CA 1
ATOM 3891 C C . PRO B 1 110 ? 8.094 30.109 -5.324 1 97.06 110 PRO B C 1
ATOM 3893 O O . PRO B 1 110 ? 7.527 30.547 -4.312 1 97.06 110 PRO B O 1
ATOM 3896 N N . ASP B 1 111 ? 7.5 30.062 -6.504 1 96.69 111 ASP B N 1
ATOM 3897 C CA . ASP B 1 111 ? 6.148 30.578 -6.688 1 96.69 111 ASP B CA 1
ATOM 3898 C C . ASP B 1 111 ? 5.141 29.812 -5.844 1 96.69 111 ASP B C 1
ATOM 3900 O O . ASP B 1 111 ? 4.176 30.375 -5.336 1 96.69 111 ASP B O 1
ATOM 3904 N N . ALA B 1 112 ? 5.316 28.516 -5.773 1 97.62 112 ALA B N 1
ATOM 3905 C CA . ALA B 1 112 ? 4.422 27.688 -4.969 1 97.62 112 ALA B CA 1
ATOM 3906 C C . ALA B 1 112 ? 4.516 28.047 -3.49 1 97.62 112 ALA B C 1
ATOM 3908 O O . ALA B 1 112 ? 3.496 28.188 -2.811 1 97.62 112 ALA B O 1
ATOM 3909 N N . ILE B 1 113 ? 5.711 28.203 -3.008 1 98.25 113 ILE B N 1
ATOM 3910 C CA . ILE B 1 113 ? 5.957 28.547 -1.612 1 98.25 113 ILE B CA 1
ATOM 3911 C C . ILE B 1 113 ? 5.344 29.922 -1.305 1 98.25 113 ILE B C 1
ATOM 3913 O O . ILE B 1 113 ? 4.66 30.078 -0.292 1 98.25 113 ILE B O 1
ATOM 3917 N N . LEU B 1 114 ? 5.547 30.875 -2.205 1 98.38 114 LEU B N 1
ATOM 3918 C CA . LEU B 1 114 ? 4.969 32.188 -2.037 1 98.38 114 LEU B CA 1
ATOM 3919 C C . LEU B 1 114 ? 3.445 32.125 -2.066 1 98.38 114 LEU B C 1
ATOM 3921 O O . LEU B 1 114 ? 2.775 32.844 -1.32 1 98.38 114 LEU B O 1
ATOM 3925 N N . GLU B 1 115 ? 2.967 31.297 -2.92 1 98.06 115 GLU B N 1
ATOM 3926 C CA . GLU B 1 115 ? 1.52 31.172 -3.064 1 98.06 115 GLU B CA 1
ATOM 3927 C C . GLU B 1 115 ? 0.885 30.594 -1.8 1 98.06 115 GLU B C 1
ATOM 3929 O O . GLU B 1 115 ? -0.178 31.047 -1.371 1 98.06 115 GLU B O 1
ATOM 3934 N N . ILE B 1 116 ? 1.504 29.594 -1.22 1 98.5 116 ILE B N 1
ATOM 3935 C CA . ILE B 1 116 ? 1.021 29.047 0.045 1 98.5 116 ILE B CA 1
ATOM 3936 C C . ILE B 1 116 ? 0.94 30.156 1.089 1 98.5 116 ILE B C 1
ATOM 3938 O O . ILE B 1 116 ? -0.085 30.312 1.756 1 98.5 116 ILE B O 1
ATOM 3942 N N . HIS B 1 117 ? 1.985 30.906 1.208 1 98.75 117 HIS B N 1
ATOM 3943 C CA . HIS B 1 117 ? 2.045 31.984 2.176 1 98.75 117 HIS B CA 1
ATOM 3944 C C . HIS B 1 117 ? 0.994 33.062 1.874 1 98.75 117 HIS B C 1
ATOM 3946 O O . HIS B 1 117 ? 0.315 33.531 2.781 1 98.75 117 HIS B O 1
ATOM 3952 N N . ARG B 1 118 ? 0.85 33.375 0.624 1 98.56 118 ARG B N 1
ATOM 3953 C CA . ARG B 1 118 ? -0.11 34.406 0.21 1 98.56 118 ARG B CA 1
ATOM 3954 C C . ARG B 1 118 ? -1.532 34 0.586 1 98.56 118 ARG B C 1
ATOM 3956 O O . ARG B 1 118 ? -2.252 34.781 1.229 1 98.56 118 ARG B O 1
ATOM 3963 N N . ARG B 1 119 ? -1.917 32.844 0.224 1 98.25 119 ARG B N 1
ATOM 3964 C CA . ARG B 1 119 ? -3.275 32.375 0.457 1 98.25 119 ARG B CA 1
ATOM 3965 C C . ARG B 1 119 ? -3.582 32.281 1.949 1 98.25 119 ARG B C 1
ATOM 3967 O O . ARG B 1 119 ? -4.695 32.625 2.375 1 98.25 119 ARG B O 1
ATOM 3974 N N . PHE B 1 120 ? -2.602 31.891 2.684 1 98.31 120 PHE B N 1
ATOM 3975 C CA . PHE B 1 120 ? -2.797 31.812 4.125 1 98.31 120 PHE B CA 1
ATOM 3976 C C . PHE B 1 120 ? -2.955 33.188 4.738 1 98.31 120 PHE B C 1
ATOM 3978 O O . PHE B 1 120 ? -3.949 33.469 5.41 1 98.31 120 PHE B O 1
ATOM 3985 N N . CYS B 1 121 ? -2.062 34.094 4.434 1 97.94 121 CYS B N 1
ATOM 3986 C CA . CYS B 1 121 ? -1.996 35.406 5.09 1 97.94 121 CYS B CA 1
ATOM 3987 C C . CYS B 1 121 ? -3.137 36.312 4.629 1 97.94 121 CYS B C 1
ATOM 3989 O O . CYS B 1 121 ? -3.637 37.125 5.402 1 97.94 121 CYS B O 1
ATOM 3991 N N . GLU B 1 122 ? -3.568 36.156 3.414 1 97.5 122 GLU B N 1
ATOM 3992 C CA . GLU B 1 122 ? -4.656 36.969 2.9 1 97.5 122 GLU B CA 1
ATOM 3993 C C . GLU B 1 122 ? -5.961 36.688 3.643 1 97.5 122 GLU B C 1
ATOM 3995 O O . GLU B 1 122 ? -6.852 37.531 3.691 1 97.5 122 GLU B O 1
ATOM 4000 N N . LEU B 1 123 ? -6.039 35.5 4.172 1 95.94 123 LEU B N 1
ATOM 4001 C CA . LEU B 1 123 ? -7.266 35.094 4.852 1 95.94 123 LEU B CA 1
ATOM 4002 C C . LEU B 1 123 ? -7.219 35.469 6.328 1 95.94 123 LEU B C 1
ATOM 4004 O O . LEU B 1 123 ? -8.219 35.344 7.035 1 95.94 123 LEU B O 1
ATOM 4008 N N . LEU B 1 124 ? -6.098 35.938 6.789 1 96.31 124 LEU B N 1
ATOM 4009 C CA . LEU B 1 124 ? -5.953 36.281 8.195 1 96.31 124 LEU B CA 1
ATOM 4010 C C . LEU B 1 124 ? -6.527 37.656 8.477 1 96.31 124 LEU B C 1
ATOM 4012 O O . LEU B 1 124 ? -6.465 38.562 7.621 1 96.31 124 LEU B O 1
ATOM 4016 N N . PRO B 1 125 ? -7.082 37.812 9.688 1 94.62 125 PRO B N 1
ATOM 4017 C CA . PRO B 1 125 ? -7.422 39.188 10.078 1 94.62 125 PRO B CA 1
ATOM 4018 C C . PRO B 1 125 ? -6.191 40.094 10.203 1 94.62 125 PRO B C 1
ATOM 4020 O O . PRO B 1 125 ? -5.102 39.625 10.516 1 94.62 125 PRO B O 1
ATOM 4023 N N . GLU B 1 126 ? -6.406 41.344 10.031 1 94.19 126 GLU B N 1
ATOM 4024 C CA . GLU B 1 126 ? -5.316 42.312 10.016 1 94.19 126 GLU B CA 1
ATOM 4025 C C . GLU B 1 126 ? -4.492 42.25 11.297 1 94.19 126 GLU B C 1
ATOM 4027 O O . GLU B 1 126 ? -3.271 42.406 11.266 1 94.19 126 GLU B O 1
ATOM 4032 N N . GLU B 1 127 ? -5.094 41.969 12.398 1 92.69 127 GLU B N 1
ATOM 4033 C CA . GLU B 1 127 ? -4.445 41.969 13.703 1 92.69 127 GLU B CA 1
ATOM 4034 C C . GLU B 1 127 ? -3.365 40.906 13.766 1 92.69 127 GLU B C 1
ATOM 4036 O O . GLU B 1 127 ? -2.389 41.031 14.508 1 92.69 127 GLU B O 1
ATOM 4041 N N . LEU B 1 128 ? -3.533 39.844 12.938 1 93.81 128 LEU B N 1
ATOM 4042 C CA . LEU B 1 128 ? -2.609 38.719 13 1 93.81 128 LEU B CA 1
ATOM 4043 C C . LEU B 1 128 ? -1.484 38.875 11.984 1 93.81 128 LEU B C 1
ATOM 4045 O O . LEU B 1 128 ? -0.589 38.031 11.906 1 93.81 128 LEU B O 1
ATOM 4049 N N . LEU B 1 129 ? -1.485 39.969 11.258 1 95.75 129 LEU B N 1
ATOM 4050 C CA . LEU B 1 129 ? -0.479 40.188 10.227 1 95.75 129 LEU B CA 1
ATOM 4051 C C . LEU B 1 129 ? 0.644 41.094 10.742 1 95.75 129 LEU B C 1
ATOM 4053 O O . LEU B 1 129 ? 1.556 41.438 9.984 1 95.75 129 LEU B O 1
ATOM 4057 N N . TRP B 1 130 ? 0.575 41.438 11.984 1 93.88 130 TRP B N 1
ATOM 4058 C CA . TRP B 1 130 ? 1.59 42.312 12.547 1 93.88 130 TRP B CA 1
ATOM 4059 C C . TRP B 1 130 ? 2.52 41.562 13.484 1 93.88 130 TRP B C 1
ATOM 4061 O O . TRP B 1 130 ? 2.068 40.719 14.281 1 93.88 130 TRP B O 1
ATOM 4071 N N . ILE B 1 131 ? 3.799 41.812 13.344 1 90.5 131 ILE B N 1
ATOM 4072 C CA . ILE B 1 131 ? 4.785 41.25 14.258 1 90.5 131 ILE B CA 1
ATOM 4073 C C . ILE B 1 131 ? 5.496 42.375 15.016 1 90.5 131 ILE B C 1
ATOM 4075 O O . ILE B 1 131 ? 5.707 43.469 14.477 1 90.5 131 ILE B O 1
ATOM 4079 N N . THR B 1 132 ? 5.785 42.094 16.219 1 88.06 132 THR B N 1
ATOM 4080 C CA . THR B 1 132 ? 6.516 43.062 17.047 1 88.06 132 THR B CA 1
ATOM 4081 C C . THR B 1 132 ? 7.973 42.656 17.203 1 88.06 132 THR B C 1
ATOM 4083 O O . THR B 1 132 ? 8.258 41.531 17.609 1 88.06 132 THR B O 1
ATOM 4086 N N . VAL B 1 133 ? 8.875 43.469 16.859 1 82.31 133 VAL B N 1
ATOM 4087 C CA . VAL B 1 133 ? 10.297 43.219 17.031 1 82.31 133 VAL B CA 1
ATOM 4088 C C . VAL B 1 133 ? 10.656 43.281 18.516 1 82.31 133 VAL B C 1
ATOM 4090 O O . VAL B 1 133 ? 10.43 44.312 19.172 1 82.31 133 VAL B O 1
ATOM 4093 N N . PRO B 1 134 ? 11.117 42.219 19.047 1 78.38 134 PRO B N 1
ATOM 4094 C CA . PRO B 1 134 ? 11.32 42.156 20.5 1 78.38 134 PRO B CA 1
ATOM 4095 C C . PRO B 1 134 ? 12.242 43.25 21.016 1 78.38 134 PRO B C 1
ATOM 4097 O O . PRO B 1 134 ? 11.969 43.844 22.062 1 78.38 134 PRO B O 1
ATOM 4100 N N . ASP B 1 135 ? 13.312 43.656 20.391 1 78.88 135 ASP B N 1
ATOM 4101 C CA . ASP B 1 135 ? 14.328 44.594 20.891 1 78.88 135 ASP B CA 1
ATOM 4102 C C . ASP B 1 135 ? 13.859 46.031 20.766 1 78.88 135 ASP B C 1
ATOM 4104 O O . ASP B 1 135 ? 14.109 46.844 21.656 1 78.88 135 ASP B O 1
ATOM 4108 N N . THR B 1 136 ? 13.102 46.312 19.734 1 84.12 136 THR B N 1
ATOM 4109 C CA . THR B 1 136 ? 12.781 47.688 19.453 1 84.12 136 THR B CA 1
ATOM 4110 C C . THR B 1 136 ? 11.305 47.969 19.719 1 84.12 136 THR B C 1
ATOM 4112 O O . THR B 1 136 ? 10.906 49.125 19.859 1 84.12 136 THR B O 1
ATOM 4115 N N . GLY B 1 137 ? 10.531 46.875 19.734 1 86.94 137 GLY B N 1
ATOM 4116 C CA . GLY B 1 137 ? 9.094 47.062 19.875 1 86.94 137 GLY B CA 1
ATOM 4117 C C . GLY B 1 137 ? 8.422 47.5 18.594 1 86.94 137 GLY B C 1
ATOM 4118 O O . GLY B 1 137 ? 7.211 47.719 18.562 1 86.94 137 GLY B O 1
ATOM 4119 N N . GLU B 1 138 ? 9.18 47.656 17.609 1 91.12 138 GLU B N 1
ATOM 4120 C CA . GLU B 1 138 ? 8.664 48.062 16.312 1 91.12 138 GLU B CA 1
ATOM 4121 C C . GLU B 1 138 ? 7.691 47 15.758 1 91.12 138 GLU B C 1
ATOM 4123 O O . GLU B 1 138 ? 7.922 45.812 15.875 1 91.12 138 GLU B O 1
ATOM 4128 N N . LYS B 1 139 ? 6.543 47.562 15.242 1 93.06 139 LYS B N 1
ATOM 4129 C CA . LYS B 1 139 ? 5.57 46.688 14.578 1 93.06 139 LYS B CA 1
ATOM 4130 C C . LYS B 1 139 ? 5.773 46.688 13.07 1 93.06 139 LYS B C 1
ATOM 4132 O O . LYS B 1 139 ? 5.844 47.75 12.445 1 93.06 139 LYS B O 1
ATOM 4137 N N . ILE B 1 140 ? 5.906 45.5 12.594 1 93.25 140 ILE B N 1
ATOM 4138 C CA . ILE B 1 140 ? 6.094 45.344 11.156 1 93.25 140 ILE B CA 1
ATOM 4139 C C . ILE B 1 140 ? 4.977 44.469 10.594 1 93.25 140 ILE B C 1
ATOM 4141 O O . ILE B 1 140 ? 4.617 43.438 11.18 1 93.25 140 ILE B O 1
ATOM 4145 N N . LYS B 1 141 ? 4.465 44.844 9.477 1 95.44 141 LYS B N 1
ATOM 4146 C CA . LYS B 1 141 ? 3.365 44.125 8.859 1 95.44 141 LYS B CA 1
ATOM 4147 C C . LYS B 1 141 ? 3.885 43.031 7.914 1 95.44 141 LYS B C 1
ATOM 4149 O O . LYS B 1 141 ? 4.789 43.281 7.117 1 95.44 141 LYS B O 1
ATOM 4154 N N . VAL B 1 142 ? 3.34 41.938 8.016 1 96.44 142 VAL B N 1
ATOM 4155 C CA . VAL B 1 142 ? 3.623 40.844 7.102 1 96.44 142 VAL B CA 1
ATOM 4156 C C . VAL B 1 142 ? 2.889 41.094 5.781 1 96.44 142 VAL B C 1
ATOM 4158 O O . VAL B 1 142 ? 1.679 41.312 5.77 1 96.44 142 VAL B O 1
ATOM 4161 N N . THR B 1 143 ? 3.584 41.094 4.688 1 97.06 143 THR B N 1
ATOM 4162 C CA . THR B 1 143 ? 2.969 41.156 3.367 1 97.06 143 THR B CA 1
ATOM 4163 C C . THR B 1 143 ? 2.715 39.75 2.818 1 97.06 143 THR B C 1
ATOM 4165 O O . THR B 1 143 ? 3.652 38.969 2.615 1 97.06 143 THR B O 1
ATOM 4168 N N . PRO B 1 144 ? 1.449 39.406 2.527 1 98.19 144 PRO B N 1
ATOM 4169 C CA . PRO B 1 144 ? 1.128 38.094 2.021 1 98.19 144 PRO B CA 1
ATOM 4170 C C . PRO B 1 144 ? 1.913 37.719 0.763 1 98.19 144 PRO B C 1
ATOM 4172 O O . PRO B 1 144 ? 1.905 38.469 -0.211 1 98.19 144 PRO B O 1
ATOM 4175 N N . GLY B 1 145 ? 2.57 36.594 0.762 1 98.12 145 GLY B N 1
ATOM 4176 C CA . GLY B 1 145 ? 3.246 36.031 -0.403 1 98.12 145 GLY B CA 1
ATOM 4177 C C . GLY B 1 145 ? 4.516 36.781 -0.763 1 98.12 145 GLY B C 1
ATOM 4178 O O . GLY B 1 145 ? 5.004 36.688 -1.89 1 98.12 145 GLY B O 1
ATOM 4179 N N . ALA B 1 146 ? 5.008 37.531 0.166 1 97.69 146 ALA B N 1
ATOM 4180 C CA . ALA B 1 146 ? 6.211 38.312 -0.123 1 97.69 146 ALA B CA 1
ATOM 4181 C C . ALA B 1 146 ? 7.379 37.844 0.75 1 97.69 146 ALA B C 1
ATOM 4183 O O . ALA B 1 146 ? 7.203 37.562 1.937 1 97.69 146 ALA B O 1
ATOM 4184 N N . LEU B 1 147 ? 8.555 37.812 0.119 1 98.25 147 LEU B N 1
ATOM 4185 C CA . LEU B 1 147 ? 9.773 37.562 0.877 1 98.25 147 LEU B CA 1
ATOM 4186 C C . LEU B 1 147 ? 10.047 38.719 1.857 1 98.25 147 LEU B C 1
ATOM 4188 O O . LEU B 1 147 ? 9.742 39.875 1.569 1 98.25 147 LEU B O 1
ATOM 4192 N N . ARG B 1 148 ? 10.625 38.344 2.992 1 97.12 148 ARG B N 1
ATOM 4193 C CA . ARG B 1 148 ? 10.953 39.375 3.973 1 97.12 148 ARG B CA 1
ATOM 4194 C C . ARG B 1 148 ? 12.047 40.281 3.453 1 97.12 148 ARG B C 1
ATOM 4196 O O . ARG B 1 148 ? 12.938 39.844 2.715 1 97.12 148 ARG B O 1
ATOM 4203 N N . HIS B 1 149 ? 12.047 41.5 3.928 1 95.31 149 HIS B N 1
ATOM 4204 C CA . HIS B 1 149 ? 13.047 42.5 3.574 1 95.31 149 HIS B CA 1
ATOM 4205 C C . HIS B 1 149 ? 13.883 42.906 4.789 1 95.31 149 HIS B C 1
ATOM 4207 O O . HIS B 1 149 ? 14.672 43.844 4.719 1 95.31 149 HIS B O 1
ATOM 4213 N N . ARG B 1 150 ? 13.617 42.219 5.891 1 92.56 150 ARG B N 1
ATOM 4214 C CA . ARG B 1 150 ? 14.344 42.438 7.137 1 92.56 150 ARG B CA 1
ATOM 4215 C C . ARG B 1 150 ? 14.969 41.156 7.66 1 92.56 150 ARG B C 1
ATOM 4217 O O . ARG B 1 150 ? 14.477 40.062 7.371 1 92.56 150 ARG B O 1
ATOM 4224 N N . ASP B 1 151 ? 16.047 41.406 8.391 1 92.56 151 ASP B N 1
ATOM 4225 C CA . ASP B 1 151 ? 16.641 40.25 9.055 1 92.56 151 ASP B CA 1
ATOM 4226 C C . ASP B 1 151 ? 15.758 39.75 10.195 1 92.56 151 ASP B C 1
ATOM 4228 O O . ASP B 1 151 ? 15.008 40.531 10.789 1 92.56 151 ASP B O 1
ATOM 4232 N N . VAL B 1 152 ? 15.789 38.5 10.398 1 89.69 152 VAL B N 1
ATOM 4233 C CA . VAL B 1 152 ? 15.039 37.875 11.492 1 89.69 152 VAL B CA 1
ATOM 4234 C C . VAL B 1 152 ? 15.938 36.875 12.234 1 89.69 152 VAL B C 1
ATOM 4236 O O . VAL B 1 152 ? 17.031 36.531 11.766 1 89.69 152 VAL B O 1
ATOM 4239 N N . LYS B 1 153 ? 15.562 36.594 13.438 1 87.38 153 LYS B N 1
ATOM 4240 C CA . LYS B 1 153 ? 16.266 35.625 14.25 1 87.38 153 LYS B CA 1
ATOM 4241 C C . LYS B 1 153 ? 15.297 34.562 14.797 1 87.38 153 LYS B C 1
ATOM 4243 O O . LYS B 1 153 ? 14.203 34.906 15.258 1 87.38 153 LYS B O 1
ATOM 4248 N N . VAL B 1 154 ? 15.625 33.344 14.633 1 84.38 154 VAL B N 1
ATOM 4249 C CA . VAL B 1 154 ? 14.844 32.219 15.148 1 84.38 154 VAL B CA 1
ATOM 4250 C C . VAL B 1 154 ? 15.672 31.453 16.172 1 84.38 154 VAL B C 1
ATOM 4252 O O . VAL B 1 154 ? 16.484 30.594 15.805 1 84.38 154 VAL B O 1
ATOM 4255 N N . GLY B 1 155 ? 15.336 31.656 17.391 1 78.75 155 GLY B N 1
ATOM 4256 C CA . GLY B 1 155 ? 16.219 31.109 18.406 1 78.75 155 GLY B CA 1
ATOM 4257 C C . GLY B 1 155 ? 17.656 31.578 18.25 1 78.75 155 GLY B C 1
ATOM 4258 O O . GLY B 1 155 ? 17.938 32.781 18.266 1 78.75 155 GLY B O 1
ATOM 4259 N N . HIS B 1 156 ? 18.531 30.547 17.969 1 80.81 156 HIS B N 1
ATOM 4260 C CA . HIS B 1 156 ? 19.938 30.859 17.797 1 80.81 156 HIS B CA 1
ATOM 4261 C C . HIS B 1 156 ? 20.312 30.953 16.312 1 80.81 156 HIS B C 1
ATOM 4263 O O . HIS B 1 156 ? 21.438 31.328 15.977 1 80.81 156 HIS B O 1
ATOM 4269 N N . HIS B 1 157 ? 19.359 30.656 15.508 1 86.5 157 HIS B N 1
ATOM 4270 C CA . HIS B 1 157 ? 19.609 30.625 14.07 1 86.5 157 HIS B CA 1
ATOM 4271 C C . HIS B 1 157 ? 19.344 31.984 13.445 1 86.5 157 HIS B C 1
ATOM 4273 O O . HIS B 1 157 ? 18.297 32.594 13.703 1 86.5 157 HIS B O 1
ATOM 4279 N N . VAL B 1 158 ? 20.312 32.469 12.758 1 88.88 158 VAL B N 1
ATOM 4280 C CA . VAL B 1 158 ? 20.125 33.656 11.945 1 88.88 158 VAL B CA 1
ATOM 4281 C C . VAL B 1 158 ? 20.031 33.281 10.469 1 88.88 158 VAL B C 1
ATOM 4283 O O . VAL B 1 158 ? 21.047 32.938 9.844 1 88.88 158 VAL B O 1
ATOM 4286 N N . PRO B 1 159 ? 18.859 33.406 9.906 1 92.62 159 PRO B N 1
ATOM 4287 C CA . PRO B 1 159 ? 18.672 33 8.508 1 92.62 159 PRO B CA 1
ATOM 4288 C C . PRO B 1 159 ? 19.422 33.875 7.523 1 92.62 159 PRO B C 1
ATOM 4290 O O . PRO B 1 159 ? 20.062 34.844 7.93 1 92.62 159 PRO B O 1
ATOM 4293 N N . VAL B 1 160 ? 19.375 33.5 6.316 1 93.38 160 VAL B N 1
ATOM 4294 C CA . VAL B 1 160 ? 20.062 34.219 5.246 1 93.38 160 VAL B CA 1
ATOM 4295 C C . VAL B 1 160 ? 19.531 35.625 5.16 1 93.38 160 VAL B C 1
ATOM 4297 O O . VAL B 1 160 ? 18.375 35.906 5.512 1 93.38 160 VAL B O 1
ATOM 4300 N N . SER B 1 161 ? 20.344 36.531 4.688 1 95.75 161 SER B N 1
ATOM 4301 C CA . SER B 1 161 ? 19.953 37.938 4.562 1 95.75 161 SER B CA 1
ATOM 4302 C C . SER B 1 161 ? 18.859 38.094 3.516 1 95.75 161 SER B C 1
ATOM 4304 O O . SER B 1 161 ? 18.781 37.344 2.557 1 95.75 161 SER B O 1
ATOM 4306 N N . PRO B 1 162 ? 17.984 39.094 3.736 1 96.75 162 PRO B N 1
ATOM 4307 C CA . PRO B 1 162 ? 16.875 39.312 2.801 1 96.75 162 PRO B CA 1
ATOM 4308 C C . PRO B 1 162 ? 17.344 39.438 1.354 1 96.75 162 PRO B C 1
ATOM 4310 O O . PRO B 1 162 ? 16.703 38.906 0.445 1 96.75 162 PRO B O 1
ATOM 4313 N N . GLY B 1 163 ? 18.406 40.125 1.07 1 97.06 163 GLY B N 1
ATOM 4314 C CA . GLY B 1 163 ? 18.906 40.312 -0.281 1 97.06 163 GLY B CA 1
ATOM 4315 C C . GLY B 1 163 ? 19.312 39 -0.952 1 97.06 163 GLY B C 1
ATOM 4316 O O . GLY B 1 163 ? 19.297 38.906 -2.18 1 97.06 163 GLY B O 1
ATOM 4317 N N . ALA B 1 164 ? 19.625 37.969 -0.151 1 97.38 164 ALA B N 1
ATOM 4318 C CA . ALA B 1 164 ? 20.109 36.688 -0.668 1 97.38 164 ALA B CA 1
ATOM 4319 C C . ALA B 1 164 ? 18.953 35.719 -0.897 1 97.38 164 ALA B C 1
ATOM 4321 O O . ALA B 1 164 ? 19.109 34.688 -1.549 1 97.38 164 ALA B O 1
ATOM 4322 N N . LEU B 1 165 ? 17.797 36.031 -0.469 1 97.88 165 LEU B N 1
ATOM 4323 C CA . LEU B 1 165 ? 16.672 35.125 -0.421 1 97.88 165 LEU B CA 1
ATOM 4324 C C . LEU B 1 165 ? 16.312 34.625 -1.818 1 97.88 165 LEU B C 1
ATOM 4326 O O . LEU B 1 165 ? 16.156 33.406 -2.029 1 97.88 165 LEU B O 1
ATOM 4330 N N . PRO B 1 166 ? 16.25 35.531 -2.836 1 97.88 166 PRO B N 1
ATOM 4331 C CA . PRO B 1 166 ? 15.867 35.031 -4.156 1 97.88 166 PRO B CA 1
ATOM 4332 C C . PRO B 1 166 ? 16.812 33.938 -4.668 1 97.88 166 PRO B C 1
ATOM 4334 O O . PRO B 1 166 ? 16.359 32.906 -5.191 1 97.88 166 PRO B O 1
ATOM 4337 N N . ARG B 1 167 ? 18.078 34.125 -4.473 1 97.5 167 ARG B N 1
ATOM 4338 C CA . ARG B 1 167 ? 19.062 33.156 -4.934 1 97.5 167 ARG B CA 1
ATOM 4339 C C . ARG B 1 167 ? 18.938 31.828 -4.168 1 97.5 167 ARG B C 1
ATOM 4341 O O . ARG B 1 167 ? 19.047 30.75 -4.758 1 97.5 167 ARG B O 1
ATOM 4348 N N . PHE B 1 168 ? 18.75 31.891 -2.893 1 97.44 168 PHE B N 1
ATOM 4349 C CA . PHE B 1 168 ? 18.609 30.688 -2.072 1 97.44 168 PHE B CA 1
ATOM 4350 C C . PHE B 1 168 ? 17.344 29.938 -2.424 1 97.44 168 PHE B C 1
ATOM 4352 O O . PHE B 1 168 ? 17.328 28.703 -2.461 1 97.44 168 PHE B O 1
ATOM 4359 N N . MET B 1 169 ? 16.25 30.703 -2.699 1 98.06 169 MET B N 1
ATOM 4360 C CA . MET B 1 169 ? 14.992 30.062 -3.092 1 98.06 169 MET B CA 1
ATOM 4361 C C . MET B 1 169 ? 15.141 29.359 -4.438 1 98.06 169 MET B C 1
ATOM 4363 O O . MET B 1 169 ? 14.609 28.266 -4.629 1 98.06 169 MET B O 1
ATOM 4367 N N . ASP B 1 170 ? 15.883 29.938 -5.328 1 97.56 170 ASP B N 1
ATOM 4368 C CA . ASP B 1 170 ? 16.141 29.312 -6.625 1 97.56 170 ASP B CA 1
ATOM 4369 C C . ASP B 1 170 ? 16.953 28.031 -6.469 1 97.56 170 ASP B C 1
ATOM 4371 O O . ASP B 1 170 ? 16.656 27.016 -7.102 1 97.56 170 ASP B O 1
ATOM 4375 N N . ARG B 1 171 ? 17.984 28.109 -5.664 1 97.06 171 ARG B N 1
ATOM 4376 C CA . ARG B 1 171 ? 18.812 26.922 -5.41 1 97.06 171 ARG B CA 1
ATOM 4377 C C . ARG B 1 171 ? 18 25.812 -4.75 1 97.06 171 ARG B C 1
ATOM 4379 O O . ARG B 1 171 ? 18.156 24.641 -5.07 1 97.06 171 ARG B O 1
ATOM 4386 N N . PHE B 1 172 ? 17.172 26.266 -3.855 1 97.19 172 PHE B N 1
ATOM 4387 C CA . PHE B 1 172 ? 16.25 25.359 -3.193 1 97.19 172 PHE B CA 1
ATOM 4388 C C . PHE B 1 172 ? 15.383 24.625 -4.215 1 97.19 172 PHE B C 1
ATOM 4390 O O . PHE B 1 172 ? 15.344 23.391 -4.223 1 97.19 172 PHE B O 1
ATOM 4397 N N . ALA B 1 173 ? 14.781 25.312 -5.09 1 96.75 173 ALA B N 1
ATOM 4398 C CA . ALA B 1 173 ? 13.906 24.75 -6.105 1 96.75 173 ALA B CA 1
ATOM 4399 C C . ALA B 1 173 ? 14.672 23.797 -7.027 1 96.75 173 ALA B C 1
ATOM 4401 O O . ALA B 1 173 ? 14.188 22.719 -7.367 1 96.75 173 ALA B O 1
ATOM 4402 N N . ALA B 1 174 ? 15.859 24.172 -7.383 1 96.69 174 ALA B N 1
ATOM 4403 C CA . ALA B 1 174 ? 16.672 23.391 -8.312 1 96.69 174 ALA B CA 1
ATOM 4404 C C . ALA B 1 174 ? 17.047 22.047 -7.703 1 96.69 174 ALA B C 1
ATOM 4406 O O . ALA B 1 174 ? 17.156 21.047 -8.414 1 96.69 174 ALA B O 1
ATOM 4407 N N . ALA B 1 175 ? 17.266 22.016 -6.398 1 95.81 175 ALA B N 1
ATOM 4408 C CA . ALA B 1 175 ? 17.703 20.812 -5.715 1 95.81 175 ALA B CA 1
ATOM 4409 C C . ALA B 1 175 ? 16.578 19.781 -5.637 1 95.81 175 ALA B C 1
ATOM 4411 O O . ALA B 1 175 ? 16.828 18.578 -5.609 1 95.81 175 ALA B O 1
ATOM 4412 N N . TYR B 1 176 ? 15.352 20.25 -5.641 1 96.38 176 TYR B N 1
ATOM 4413 C CA . TYR B 1 176 ? 14.266 19.344 -5.305 1 96.38 176 TYR B CA 1
ATOM 4414 C C . TYR B 1 176 ? 13.367 19.094 -6.516 1 96.38 176 TYR B C 1
ATOM 4416 O O . TYR B 1 176 ? 12.328 18.438 -6.402 1 96.38 176 TYR B O 1
ATOM 4424 N N . THR B 1 177 ? 13.82 19.578 -7.617 1 91.12 177 THR B N 1
ATOM 4425 C CA . THR B 1 177 ? 13.031 19.391 -8.828 1 91.12 177 THR B CA 1
ATOM 4426 C C . THR B 1 177 ? 13.406 18.078 -9.516 1 91.12 177 THR B C 1
ATOM 4428 O O . THR B 1 177 ? 14.57 17.672 -9.5 1 91.12 177 THR B O 1
ATOM 4431 N N . LYS B 1 178 ? 12.438 17.297 -10.062 1 89.12 178 LYS B N 1
ATOM 4432 C CA . LYS B 1 178 ? 12.602 16.125 -10.914 1 89.12 178 LYS B CA 1
ATOM 4433 C C . LYS B 1 178 ? 13.375 15.023 -10.203 1 89.12 178 LYS B C 1
ATOM 4435 O O . LYS B 1 178 ? 14.328 14.469 -10.75 1 89.12 178 LYS B O 1
ATOM 4440 N N . LEU B 1 179 ? 13.062 14.758 -9.016 1 93.06 179 LEU B N 1
ATOM 4441 C CA . LEU B 1 179 ? 13.672 13.688 -8.234 1 93.06 179 LEU B CA 1
ATOM 4442 C C . LEU B 1 179 ? 12.984 12.352 -8.516 1 93.06 179 LEU B C 1
ATOM 4444 O O . LEU B 1 179 ? 11.805 12.32 -8.875 1 93.06 179 LEU B O 1
ATOM 4448 N N . GLY B 1 180 ? 13.773 11.32 -8.469 1 93.56 180 GLY B N 1
ATOM 4449 C CA . GLY B 1 180 ? 13.156 10 -8.484 1 93.56 180 GLY B CA 1
ATOM 4450 C C . GLY B 1 180 ? 12.258 9.75 -7.289 1 93.56 180 GLY B C 1
ATOM 4451 O O . GLY B 1 180 ? 12.211 10.555 -6.355 1 93.56 180 GLY B O 1
ATOM 4452 N N . ARG B 1 181 ? 11.633 8.688 -7.242 1 93.5 181 ARG B N 1
ATOM 4453 C CA . ARG B 1 181 ? 10.594 8.398 -6.254 1 93.5 181 ARG B CA 1
ATOM 4454 C C . ARG B 1 181 ? 11.172 8.359 -4.844 1 93.5 181 ARG B C 1
ATOM 4456 O O . ARG B 1 181 ? 10.641 8.992 -3.932 1 93.5 181 ARG B O 1
ATOM 4463 N N . THR B 1 182 ? 12.242 7.602 -4.688 1 96 182 THR B N 1
ATOM 4464 C CA . THR B 1 182 ? 12.852 7.453 -3.371 1 96 182 THR B CA 1
ATOM 4465 C C . THR B 1 182 ? 13.367 8.797 -2.863 1 96 182 THR B C 1
ATOM 4467 O O . THR B 1 182 ? 13.086 9.188 -1.729 1 96 182 THR B O 1
ATOM 4470 N N . ASP B 1 183 ? 14.047 9.469 -3.746 1 96.62 183 ASP B N 1
ATOM 4471 C CA . ASP B 1 183 ? 14.625 10.75 -3.359 1 96.62 183 ASP B CA 1
ATOM 4472 C C . ASP B 1 183 ? 13.539 11.773 -3.041 1 96.62 183 ASP B C 1
ATOM 4474 O O . ASP B 1 183 ? 13.719 12.625 -2.172 1 96.62 183 ASP B O 1
ATOM 4478 N N . ALA B 1 184 ? 12.469 11.672 -3.742 1 96.88 184 ALA B N 1
ATOM 4479 C CA . ALA B 1 184 ? 11.375 12.594 -3.484 1 96.88 184 ALA B CA 1
ATOM 4480 C C . ALA B 1 184 ? 10.812 12.406 -2.08 1 96.88 184 ALA B C 1
ATOM 4482 O O . ALA B 1 184 ? 10.438 13.375 -1.416 1 96.88 184 ALA B O 1
ATOM 4483 N N . ILE B 1 185 ? 10.758 11.172 -1.616 1 98.12 185 ILE B N 1
ATOM 4484 C CA . ILE B 1 185 ? 10.281 10.883 -0.269 1 98.12 185 ILE B CA 1
ATOM 4485 C C . ILE B 1 185 ? 11.25 11.461 0.759 1 98.12 185 ILE B C 1
ATOM 4487 O O . ILE B 1 185 ? 10.836 12.141 1.702 1 98.12 185 ILE B O 1
ATOM 4491 N N . LEU B 1 186 ? 12.531 11.242 0.558 1 98.25 186 LEU B N 1
ATOM 4492 C CA . LEU B 1 186 ? 13.539 11.797 1.456 1 98.25 186 LEU B CA 1
ATOM 4493 C C . LEU B 1 186 ? 13.531 13.32 1.419 1 98.25 186 LEU B C 1
ATOM 4495 O O . LEU B 1 186 ? 13.719 13.969 2.449 1 98.25 186 LEU B O 1
ATOM 4499 N N . ALA B 1 187 ? 13.242 13.828 0.228 1 97.69 187 ALA B N 1
ATOM 4500 C CA . ALA B 1 187 ? 13.289 15.266 0.001 1 97.69 187 ALA B CA 1
ATOM 4501 C C . ALA B 1 187 ? 12.203 15.984 0.801 1 97.69 187 ALA B C 1
ATOM 4503 O O . ALA B 1 187 ? 12.367 17.141 1.188 1 97.69 187 ALA B O 1
ATOM 4504 N N . ALA B 1 188 ? 11.086 15.312 1.085 1 98 188 ALA B N 1
ATOM 4505 C CA . ALA B 1 188 ? 10.055 15.938 1.911 1 98 188 ALA B CA 1
ATOM 4506 C C . ALA B 1 188 ? 10.625 16.375 3.254 1 98 188 ALA B C 1
ATOM 4508 O O . ALA B 1 188 ? 10.305 17.469 3.748 1 98 188 ALA B O 1
ATOM 4509 N N . ALA B 1 189 ? 11.508 15.555 3.791 1 98.25 189 ALA B N 1
ATOM 4510 C CA . ALA B 1 189 ? 12.141 15.859 5.07 1 98.25 189 ALA B CA 1
ATOM 4511 C C . ALA B 1 189 ? 13.203 16.953 4.914 1 98.25 189 ALA B C 1
ATOM 4513 O O . ALA B 1 189 ? 13.203 17.922 5.66 1 98.25 189 ALA B O 1
ATOM 4514 N N . THR B 1 190 ? 14.086 16.734 3.896 1 97.56 190 THR B N 1
ATOM 4515 C CA . THR B 1 190 ? 15.203 17.672 3.754 1 97.56 190 THR B CA 1
ATOM 4516 C C . THR B 1 190 ? 14.711 19.047 3.334 1 97.56 190 THR B C 1
ATOM 4518 O O . THR B 1 190 ? 15.234 20.062 3.799 1 97.56 190 THR B O 1
ATOM 4521 N N . ALA B 1 191 ? 13.695 19.062 2.496 1 97.94 191 ALA B N 1
ATOM 4522 C CA . ALA B 1 191 ? 13.117 20.344 2.076 1 97.94 191 ALA B CA 1
ATOM 4523 C C . ALA B 1 191 ? 12.445 21.047 3.246 1 97.94 191 ALA B C 1
ATOM 4525 O O . ALA B 1 191 ? 12.531 22.281 3.373 1 97.94 191 ALA B O 1
ATOM 4526 N N . HIS B 1 192 ? 11.742 20.281 4.055 1 98.25 192 HIS B N 1
ATOM 4527 C CA . HIS B 1 192 ? 11.141 20.844 5.262 1 98.25 192 HIS B CA 1
ATOM 4528 C C . HIS B 1 192 ? 12.172 21.562 6.117 1 98.25 192 HIS B C 1
ATOM 4530 O O . HIS B 1 192 ? 11.977 22.719 6.488 1 98.25 192 HIS B O 1
ATOM 4536 N N . HIS B 1 193 ? 13.234 20.938 6.324 1 96.94 193 HIS B N 1
ATOM 4537 C CA . HIS B 1 193 ? 14.305 21.5 7.137 1 96.94 193 HIS B CA 1
ATOM 4538 C C . HIS B 1 193 ? 14.914 22.719 6.465 1 96.94 193 HIS B C 1
ATOM 4540 O O . HIS B 1 193 ? 15.055 23.781 7.094 1 96.94 193 HIS B O 1
ATOM 4546 N N . ARG B 1 194 ? 15.234 22.578 5.23 1 96.25 194 ARG B N 1
ATOM 4547 C CA . ARG B 1 194 ? 16.016 23.609 4.555 1 96.25 194 ARG B CA 1
ATOM 4548 C C . ARG B 1 194 ? 15.18 24.859 4.301 1 96.25 194 ARG B C 1
ATOM 4550 O O . ARG B 1 194 ? 15.695 25.984 4.336 1 96.25 194 ARG B O 1
ATOM 4557 N N . LEU B 1 195 ? 13.891 24.672 4.07 1 97.75 195 LEU B N 1
ATOM 4558 C CA . LEU B 1 195 ? 13.055 25.859 3.947 1 97.75 195 LEU B CA 1
ATOM 4559 C C . LEU B 1 195 ? 13.016 26.641 5.258 1 97.75 195 LEU B C 1
ATOM 4561 O O . LEU B 1 195 ? 13.094 27.875 5.254 1 97.75 195 LEU B O 1
ATOM 4565 N N . LEU B 1 196 ? 12.93 25.891 6.316 1 96.5 196 LEU B N 1
ATOM 4566 C CA . LEU B 1 196 ? 12.922 26.547 7.625 1 96.5 196 LEU B CA 1
ATOM 4567 C C . LEU B 1 196 ? 14.266 27.203 7.914 1 96.5 196 LEU B C 1
ATOM 4569 O O . LEU B 1 196 ? 14.336 28.219 8.602 1 96.5 196 LEU B O 1
ATOM 4573 N N . TRP B 1 197 ? 15.312 26.609 7.395 1 94.19 197 TRP B N 1
ATOM 4574 C CA . TRP B 1 197 ? 16.641 27.203 7.535 1 94.19 197 TRP B CA 1
ATOM 4575 C C . TRP B 1 197 ? 16.75 28.5 6.758 1 94.19 197 TRP B C 1
ATOM 4577 O O . TRP B 1 197 ? 17.297 29.484 7.258 1 94.19 197 TRP B O 1
ATOM 4587 N N . ILE B 1 198 ? 16.203 28.531 5.582 1 96.12 198 ILE B N 1
ATOM 4588 C CA . ILE B 1 198 ? 16.219 29.719 4.742 1 96.12 198 ILE B CA 1
ATOM 4589 C C . ILE B 1 198 ? 15.352 30.812 5.383 1 96.12 198 ILE B C 1
ATOM 4591 O O . ILE B 1 198 ? 15.742 31.984 5.426 1 96.12 198 ILE B O 1
ATOM 4595 N N . HIS B 1 199 ? 14.141 30.391 5.816 1 97.06 199 HIS B N 1
ATOM 4596 C CA . HIS B 1 199 ? 13.211 31.25 6.535 1 97.06 199 HIS B CA 1
ATOM 4597 C C . HIS B 1 199 ? 12.844 32.469 5.699 1 97.06 199 HIS B C 1
ATOM 4599 O O . HIS B 1 199 ? 13.109 33.625 6.102 1 97.06 199 HIS B O 1
ATOM 4605 N N . PRO B 1 200 ? 12.133 32.344 4.688 1 98.19 200 PRO B N 1
ATOM 4606 C CA . PRO B 1 200 ? 11.984 33.375 3.668 1 98.19 200 PRO B CA 1
ATOM 4607 C C . PRO B 1 200 ? 10.977 34.469 4.066 1 98.19 200 PRO B C 1
ATOM 4609 O O . PRO B 1 200 ? 10.93 35.531 3.439 1 98.19 200 PRO B O 1
ATOM 4612 N N . PHE B 1 201 ? 10.148 34.281 5.094 1 98.06 201 PHE B N 1
ATOM 4613 C CA . PHE B 1 201 ? 9.086 35.219 5.422 1 98.06 201 PHE B CA 1
ATOM 4614 C C . PHE B 1 201 ? 9.312 35.844 6.797 1 98.06 201 PHE B C 1
ATOM 4616 O O . PHE B 1 201 ? 10.078 35.312 7.602 1 98.06 201 PHE B O 1
ATOM 4623 N N . LEU B 1 202 ? 8.664 36.938 7.051 1 95.44 202 LEU B N 1
ATOM 4624 C CA . LEU B 1 202 ? 8.711 37.594 8.359 1 95.44 202 LEU B CA 1
ATOM 4625 C C . LEU B 1 202 ? 8.016 36.719 9.414 1 95.44 202 LEU B C 1
ATOM 4627 O O . LEU B 1 202 ? 8.453 36.656 10.562 1 95.44 202 LEU B O 1
ATOM 4631 N N . ASP B 1 203 ? 6.965 36.094 9.016 1 94.69 203 ASP B N 1
ATOM 4632 C CA . ASP B 1 203 ? 6.176 35.188 9.844 1 94.69 203 ASP B CA 1
ATOM 4633 C C . ASP B 1 203 ? 5.492 34.125 9 1 94.69 203 ASP B C 1
ATOM 4635 O O . ASP B 1 203 ? 5.398 34.25 7.773 1 94.69 203 ASP B O 1
ATOM 4639 N N . GLY B 1 204 ? 5.188 33 9.617 1 96.12 204 GLY B N 1
ATOM 4640 C CA . GLY B 1 204 ? 4.43 31.953 8.945 1 96.12 204 GLY B CA 1
ATOM 4641 C C . GLY B 1 204 ? 5.305 30.875 8.336 1 96.12 204 GLY B C 1
ATOM 4642 O O . GLY B 1 204 ? 4.805 29.953 7.688 1 96.12 204 GLY B O 1
ATOM 4643 N N . ASN B 1 205 ? 6.613 30.953 8.57 1 97.44 205 ASN B N 1
ATOM 4644 C CA . ASN B 1 205 ? 7.547 30.031 7.953 1 97.44 205 ASN B CA 1
ATOM 4645 C C . ASN B 1 205 ? 7.238 28.578 8.336 1 97.44 205 ASN B C 1
ATOM 4647 O O . ASN B 1 205 ? 7.262 27.688 7.488 1 97.44 205 ASN B O 1
ATOM 4651 N N . GLY B 1 206 ? 6.926 28.312 9.625 1 97.31 206 GLY B N 1
ATOM 4652 C CA . GLY B 1 206 ? 6.613 26.969 10.078 1 97.31 206 GLY B CA 1
ATOM 4653 C C . GLY B 1 206 ? 5.41 26.375 9.375 1 97.31 206 GLY B C 1
ATOM 4654 O O . GLY B 1 206 ? 5.48 25.25 8.852 1 97.31 206 GLY B O 1
ATOM 4655 N N . ARG B 1 207 ? 4.352 27.125 9.32 1 97.62 207 ARG B N 1
ATOM 4656 C CA . ARG B 1 207 ? 3.115 26.656 8.695 1 97.62 207 ARG B CA 1
ATOM 4657 C C . ARG B 1 207 ? 3.312 26.422 7.203 1 97.62 207 ARG B C 1
ATOM 4659 O O . ARG B 1 207 ? 2.85 25.406 6.668 1 97.62 207 ARG B O 1
ATOM 4666 N N . VAL B 1 208 ? 4.016 27.281 6.559 1 98.44 208 VAL B N 1
ATOM 4667 C CA . VAL B 1 208 ? 4.281 27.125 5.133 1 98.44 208 VAL B CA 1
ATOM 4668 C C . VAL B 1 208 ? 5.113 25.859 4.898 1 98.44 208 VAL B C 1
ATOM 4670 O O . VAL B 1 208 ? 4.82 25.078 3.99 1 98.44 208 VAL B O 1
ATOM 4673 N N . ALA B 1 209 ? 6.121 25.656 5.703 1 98.44 209 ALA B N 1
ATOM 4674 C CA . ALA B 1 209 ? 6.973 24.484 5.559 1 98.44 209 ALA B CA 1
ATOM 4675 C C . ALA B 1 209 ? 6.176 23.203 5.762 1 98.44 209 ALA B C 1
ATOM 4677 O O . ALA B 1 209 ? 6.359 22.234 5.023 1 98.44 209 ALA B O 1
ATOM 4678 N N . ARG B 1 210 ? 5.316 23.203 6.75 1 98.38 210 ARG B N 1
ATOM 4679 C CA . ARG B 1 210 ? 4.531 22 7.035 1 98.38 210 ARG B CA 1
ATOM 4680 C C . ARG B 1 210 ? 3.502 21.75 5.941 1 98.38 210 ARG B C 1
ATOM 4682 O O . ARG B 1 210 ? 3.246 20.594 5.574 1 98.38 210 ARG B O 1
ATOM 4689 N N . LEU B 1 211 ? 2.918 22.797 5.363 1 98.25 211 LEU B N 1
ATOM 4690 C CA . LEU B 1 211 ? 2.004 22.625 4.238 1 98.25 211 LEU B CA 1
ATOM 4691 C C . LEU B 1 211 ? 2.752 22.188 2.986 1 98.25 211 LEU B C 1
ATOM 4693 O O . LEU B 1 211 ? 2.234 21.406 2.189 1 98.25 211 LEU B O 1
ATOM 4697 N N . MET B 1 212 ? 3.963 22.672 2.809 1 98.12 212 MET B N 1
ATOM 4698 C CA . MET B 1 212 ? 4.785 22.25 1.678 1 98.12 212 MET B CA 1
ATOM 4699 C C . MET B 1 212 ? 5.105 20.766 1.76 1 98.12 212 MET B C 1
ATOM 4701 O O . MET B 1 212 ? 4.914 20.031 0.789 1 98.12 212 MET B O 1
ATOM 4705 N N . SER B 1 213 ? 5.621 20.391 2.926 1 97.69 213 SER B N 1
ATOM 4706 C CA . SER B 1 213 ? 5.988 18.984 3.061 1 97.69 213 SER B CA 1
ATOM 4707 C C . SER B 1 213 ? 4.766 18.078 2.959 1 97.69 213 SER B C 1
ATOM 4709 O O . SER B 1 213 ? 4.852 16.953 2.455 1 97.69 213 SER B O 1
ATOM 4711 N N . TYR B 1 214 ? 3.605 18.562 3.451 1 97.56 214 TYR B N 1
ATOM 4712 C CA . TYR B 1 214 ? 2.35 17.844 3.25 1 97.56 214 TYR B CA 1
ATOM 4713 C C . TYR B 1 214 ? 2.061 17.656 1.767 1 97.56 214 TYR B C 1
ATOM 4715 O O . TYR B 1 214 ? 1.75 16.547 1.325 1 97.56 214 TYR B O 1
ATOM 4723 N N . ALA B 1 215 ? 2.193 18.703 1.016 1 97.19 215 ALA B N 1
ATOM 4724 C CA . ALA B 1 215 ? 1.939 18.656 -0.422 1 97.19 215 ALA B CA 1
ATOM 4725 C C . ALA B 1 215 ? 2.904 17.703 -1.12 1 97.19 215 ALA B C 1
ATOM 4727 O O . ALA B 1 215 ? 2.506 16.953 -2.016 1 97.19 215 ALA B O 1
ATOM 4728 N N . MET B 1 216 ? 4.148 17.781 -0.724 1 96.75 216 MET B N 1
ATOM 4729 C CA . MET B 1 216 ? 5.156 16.906 -1.311 1 96.75 216 MET B CA 1
ATOM 4730 C C . MET B 1 216 ? 4.801 15.438 -1.085 1 96.75 216 MET B C 1
ATOM 4732 O O . MET B 1 216 ? 4.867 14.633 -2.012 1 96.75 216 MET B O 1
ATOM 4736 N N . LEU B 1 217 ? 4.438 15.117 0.12 1 96.88 217 LEU B N 1
ATOM 4737 C CA . LEU B 1 217 ? 4.094 13.742 0.454 1 96.88 217 LEU B CA 1
ATOM 4738 C C . LEU B 1 217 ? 2.807 13.312 -0.243 1 96.88 217 LEU B C 1
ATOM 4740 O O . LEU B 1 217 ? 2.68 12.172 -0.679 1 96.88 217 LEU B O 1
ATOM 4744 N N . LEU B 1 218 ? 1.82 14.203 -0.327 1 95.88 218 LEU B N 1
ATOM 4745 C CA . LEU B 1 218 ? 0.579 13.93 -1.046 1 95.88 218 LEU B CA 1
ATOM 4746 C C . LEU B 1 218 ? 0.864 13.484 -2.475 1 95.88 218 LEU B C 1
ATOM 4748 O O . LEU B 1 218 ? 0.292 12.5 -2.949 1 95.88 218 LEU B O 1
ATOM 4752 N N . ASP B 1 219 ? 1.766 14.117 -3.057 1 92.94 219 ASP B N 1
ATOM 4753 C CA . ASP B 1 219 ? 2.098 13.867 -4.453 1 92.94 219 ASP B CA 1
ATOM 4754 C C . ASP B 1 219 ? 2.932 12.594 -4.598 1 92.94 219 ASP B C 1
ATOM 4756 O O . ASP B 1 219 ? 2.662 11.766 -5.473 1 92.94 219 ASP B O 1
ATOM 4760 N N . THR B 1 220 ? 3.891 12.43 -3.738 1 93.88 220 THR B N 1
ATOM 4761 C CA . THR B 1 220 ? 4.879 11.367 -3.896 1 93.88 220 THR B CA 1
ATOM 4762 C C . THR B 1 220 ? 4.312 10.023 -3.434 1 93.88 220 THR B C 1
ATOM 4764 O O . THR B 1 220 ? 4.645 8.977 -3.99 1 93.88 220 THR B O 1
ATOM 4767 N N . LEU B 1 221 ? 3.463 10.008 -2.455 1 95.12 221 LEU B N 1
ATOM 4768 C CA . LEU B 1 221 ? 2.98 8.773 -1.856 1 95.12 221 LEU B CA 1
ATOM 4769 C C . LEU B 1 221 ? 1.497 8.57 -2.143 1 95.12 221 LEU B C 1
ATOM 4771 O O . LEU B 1 221 ? 0.91 7.57 -1.725 1 95.12 221 LEU B O 1
ATOM 4775 N N . ASP B 1 222 ? 0.822 9.492 -2.812 1 88.12 222 ASP B N 1
ATOM 4776 C CA . ASP B 1 222 ? -0.619 9.422 -3.035 1 88.12 222 ASP B CA 1
ATOM 4777 C C . ASP B 1 222 ? -1.36 9.102 -1.74 1 88.12 222 ASP B C 1
ATOM 4779 O O . ASP B 1 222 ? -2.145 8.148 -1.69 1 88.12 222 ASP B O 1
ATOM 4783 N N . THR B 1 223 ? -1.137 9.859 -0.733 1 94.19 223 THR B N 1
ATOM 4784 C CA . THR B 1 223 ? -1.593 9.586 0.625 1 94.19 223 THR B CA 1
ATOM 4785 C C . THR B 1 223 ? -3.115 9.625 0.703 1 94.19 223 THR B C 1
ATOM 4787 O O . THR B 1 223 ? -3.711 9.055 1.623 1 94.19 223 THR B O 1
ATOM 4790 N N . GLY B 1 224 ? -3.764 10.398 -0.282 1 93.62 224 GLY B N 1
ATOM 4791 C CA . GLY B 1 224 ? -5.199 10.617 -0.239 1 93.62 224 GLY B CA 1
ATOM 4792 C C . GLY B 1 224 ? -5.617 11.641 0.795 1 93.62 224 GLY B C 1
ATOM 4793 O O . GLY B 1 224 ? -6.805 11.812 1.07 1 93.62 224 GLY B O 1
ATOM 4794 N N . GLY B 1 225 ? -4.609 12.25 1.447 1 96.31 225 GLY B N 1
ATOM 4795 C CA . GLY B 1 225 ? -4.887 13.289 2.432 1 96.31 225 GLY B CA 1
ATOM 4796 C C . GLY B 1 225 ? -5.406 12.734 3.746 1 96.31 225 GLY B C 1
ATOM 4797 O O . GLY B 1 225 ? -6.043 13.445 4.52 1 96.31 225 GLY B O 1
ATOM 4798 N N . ILE B 1 226 ? -5.117 11.438 4.066 1 97.06 226 ILE B N 1
ATOM 4799 C CA . ILE B 1 226 ? -5.816 10.828 5.195 1 97.06 226 ILE B CA 1
ATOM 4800 C C . ILE B 1 226 ? -4.844 10.625 6.352 1 97.06 226 ILE B C 1
ATOM 4802 O O . ILE B 1 226 ? -5.184 9.984 7.352 1 97.06 226 ILE B O 1
ATOM 4806 N N . TRP B 1 227 ? -3.619 11.125 6.215 1 97.38 227 TRP B N 1
ATOM 4807 C CA . TRP B 1 227 ? -2.678 11.25 7.32 1 97.38 227 TRP B CA 1
ATOM 4808 C C . TRP B 1 227 ? -1.729 12.422 7.102 1 97.38 227 TRP B C 1
ATOM 4810 O O . TRP B 1 227 ? -1.613 12.938 5.984 1 97.38 227 TRP B O 1
ATOM 4820 N N . SER B 1 228 ? -1.167 12.883 8.141 1 96.25 228 SER B N 1
ATOM 4821 C CA . SER B 1 228 ? -0.194 13.969 8.109 1 96.25 228 SER B CA 1
ATOM 4822 C C . SER B 1 228 ? 0.8 13.859 9.258 1 96.25 228 SER B C 1
ATOM 4824 O O . SER B 1 228 ? 0.516 13.211 10.273 1 96.25 228 SER B O 1
ATOM 4826 N N . ILE B 1 229 ? 1.904 14.484 9.062 1 97.12 229 ILE B N 1
ATOM 4827 C CA . ILE B 1 229 ? 2.979 14.391 10.047 1 97.12 229 ILE B CA 1
ATOM 4828 C C . ILE B 1 229 ? 2.744 15.398 11.172 1 97.12 229 ILE B C 1
ATOM 4830 O O . ILE B 1 229 ? 3.367 15.312 12.227 1 97.12 229 ILE B O 1
ATOM 4834 N N . ALA B 1 230 ? 1.85 16.375 11.023 1 96.62 230 ALA B N 1
ATOM 4835 C CA . ALA B 1 230 ? 1.721 17.516 11.914 1 96.62 230 ALA B CA 1
ATOM 4836 C C . ALA B 1 230 ? 1.484 17.078 13.359 1 96.62 230 ALA B C 1
ATOM 4838 O O . ALA B 1 230 ? 2.123 17.578 14.281 1 96.62 230 ALA B O 1
ATOM 4839 N N . ARG B 1 231 ? 0.584 16.109 13.555 1 96.19 231 ARG B N 1
ATOM 4840 C CA . ARG B 1 231 ? 0.294 15.617 14.898 1 96.19 231 ARG B CA 1
ATOM 4841 C C . ARG B 1 231 ? 1.538 15.016 15.539 1 96.19 231 ARG B C 1
ATOM 4843 O O . ARG B 1 231 ? 1.818 15.258 16.719 1 96.19 231 ARG B O 1
ATOM 4850 N N . GLY B 1 232 ? 2.27 14.242 14.773 1 97.75 232 GLY B N 1
ATOM 4851 C CA . GLY B 1 232 ? 3.49 13.641 15.289 1 97.75 232 GLY B CA 1
ATOM 4852 C C . GLY B 1 232 ? 4.543 14.664 15.672 1 97.75 232 GLY B C 1
ATOM 4853 O O . GLY B 1 232 ? 5.219 14.516 16.688 1 97.75 232 GLY B O 1
ATOM 4854 N N . LEU B 1 233 ? 4.711 15.695 14.836 1 98.19 233 LEU B N 1
ATOM 4855 C CA . LEU B 1 233 ? 5.656 16.766 15.148 1 98.19 233 LEU B CA 1
ATOM 4856 C C . LEU B 1 233 ? 5.25 17.5 16.422 1 98.19 233 LEU B C 1
ATOM 4858 O O . LEU B 1 233 ? 6.086 17.781 17.281 1 98.19 233 LEU B O 1
ATOM 4862 N N . ALA B 1 234 ? 3.971 17.797 16.547 1 97.19 234 ALA B N 1
ATOM 4863 C CA . ALA B 1 234 ? 3.475 18.547 17.703 1 97.19 234 ALA B CA 1
ATOM 4864 C C . ALA B 1 234 ? 3.637 17.75 18.984 1 97.19 234 ALA B C 1
ATOM 4866 O O . ALA B 1 234 ? 3.986 18.297 20.031 1 97.19 234 ALA B O 1
ATOM 4867 N N . ARG B 1 235 ? 3.395 16.484 18.922 1 95.44 235 ARG B N 1
ATOM 4868 C CA . ARG B 1 235 ? 3.496 15.617 20.094 1 95.44 235 ARG B CA 1
ATOM 4869 C C . ARG B 1 235 ? 4.949 15.445 20.516 1 95.44 235 ARG B C 1
ATOM 4871 O O . ARG B 1 235 ? 5.227 15.086 21.672 1 95.44 235 ARG B O 1
ATOM 4878 N N . ASN B 1 236 ? 5.863 15.648 19.594 1 96.25 236 ASN B N 1
ATOM 4879 C CA . ASN B 1 236 ? 7.297 15.602 19.875 1 96.25 236 ASN B CA 1
ATOM 4880 C C . ASN B 1 236 ? 7.969 16.938 19.531 1 96.25 236 ASN B C 1
ATOM 4882 O O . ASN B 1 236 ? 9.008 16.953 18.859 1 96.25 236 ASN B O 1
ATOM 4886 N N . GLU B 1 237 ? 7.371 17.953 19.906 1 96 237 GLU B N 1
ATOM 4887 C CA . GLU B 1 237 ? 7.793 19.297 19.516 1 96 237 GLU B CA 1
ATOM 4888 C C . GLU B 1 237 ? 9.234 19.562 19.922 1 96 237 GLU B C 1
ATOM 4890 O O . GLU B 1 237 ? 10.016 20.125 19.141 1 96 237 GLU B O 1
ATOM 4895 N N . ASN B 1 238 ? 9.625 19.172 21.188 1 94.94 238 ASN B N 1
ATOM 4896 C CA . ASN B 1 238 ? 10.984 19.391 21.656 1 94.94 238 ASN B CA 1
ATOM 4897 C C . ASN B 1 238 ? 12.008 18.672 20.766 1 94.94 238 ASN B C 1
ATOM 4899 O O . ASN B 1 238 ? 13.008 19.266 20.359 1 94.94 238 ASN B O 1
ATOM 4903 N N . GLY B 1 239 ? 11.734 17.375 20.516 1 95.88 239 GLY B N 1
ATOM 4904 C CA . GLY B 1 239 ? 12.617 16.625 19.641 1 95.88 239 GLY B CA 1
ATOM 4905 C C . GLY B 1 239 ? 12.695 17.203 18.234 1 95.88 239 GLY B C 1
ATOM 4906 O O . GLY B 1 239 ? 13.766 17.25 17.641 1 95.88 239 GLY B O 1
ATOM 4907 N N . TYR B 1 240 ? 11.602 17.703 17.781 1 96.81 240 TYR B N 1
ATOM 4908 C CA . TYR B 1 240 ? 11.508 18.328 16.469 1 96.81 240 TYR B CA 1
ATOM 4909 C C . TYR B 1 240 ? 12.352 19.594 16.406 1 96.81 240 TYR B C 1
ATOM 4911 O O . TYR B 1 240 ? 13.211 19.734 15.531 1 96.81 240 TYR B O 1
ATOM 4919 N N . ARG B 1 241 ? 12.234 20.469 17.375 1 93.75 241 ARG B N 1
ATOM 4920 C CA . ARG B 1 241 ? 12.977 21.719 17.422 1 93.75 241 ARG B CA 1
ATOM 4921 C C . ARG B 1 241 ? 14.469 21.469 17.609 1 93.75 241 ARG B C 1
ATOM 4923 O O . ARG B 1 241 ? 15.297 22.156 17 1 93.75 241 ARG B O 1
ATOM 4930 N N . GLU B 1 242 ? 14.75 20.516 18.438 1 93.19 242 GLU B N 1
ATOM 4931 C CA . GLU B 1 242 ? 16.156 20.172 18.672 1 93.19 242 GLU B CA 1
ATOM 4932 C C . GLU B 1 242 ? 16.828 19.719 17.391 1 93.19 242 GLU B C 1
ATOM 4934 O O . GLU B 1 242 ? 17.969 20.094 17.125 1 93.19 242 GLU B O 1
ATOM 4939 N N . ARG B 1 243 ? 16.141 18.969 16.641 1 93.75 243 ARG B N 1
ATOM 4940 C CA . ARG B 1 243 ? 16.719 18.438 15.406 1 93.75 243 ARG B CA 1
ATOM 4941 C C . ARG B 1 243 ? 16.781 19.5 14.32 1 93.75 243 ARG B C 1
ATOM 4943 O O . ARG B 1 243 ? 17.703 19.5 13.508 1 93.75 243 ARG B O 1
ATOM 4950 N N . LEU B 1 244 ? 15.828 20.406 14.305 1 92.5 244 LEU B N 1
ATOM 4951 C CA . LEU B 1 244 ? 15.914 21.547 13.391 1 92.5 244 LEU B CA 1
ATOM 4952 C C . LEU B 1 244 ? 17.156 22.375 13.68 1 92.5 244 LEU B C 1
ATOM 4954 O O . LEU B 1 244 ? 17.844 22.812 12.75 1 92.5 244 LEU B O 1
ATOM 4958 N N . MET B 1 245 ? 17.484 22.5 14.969 1 88.75 245 MET B N 1
ATOM 4959 C CA . MET B 1 245 ? 18.594 23.344 15.383 1 88.75 245 MET B CA 1
ATOM 4960 C C . MET B 1 245 ? 19.938 22.625 15.18 1 88.75 245 MET B C 1
ATOM 4962 O O . MET B 1 245 ? 20.969 23.281 14.969 1 88.75 245 MET B O 1
ATOM 4966 N N . ALA B 1 246 ? 19.922 21.375 15.32 1 82.88 246 ALA B N 1
ATOM 4967 C CA . ALA B 1 246 ? 21.156 20.594 15.211 1 82.88 246 ALA B CA 1
ATOM 4968 C C . ALA B 1 246 ? 21.75 20.703 13.812 1 82.88 246 ALA B C 1
ATOM 4970 O O . ALA B 1 246 ? 22.984 20.641 13.648 1 82.88 246 ALA B O 1
ATOM 4971 N N . CYS B 1 247 ? 20.906 20.844 12.883 1 70.06 247 CYS B N 1
ATOM 4972 C CA . CYS B 1 247 ? 21.391 20.938 11.508 1 70.06 247 CYS B CA 1
ATOM 4973 C C . CYS B 1 247 ? 21.969 22.312 11.219 1 70.06 247 CYS B C 1
ATOM 4975 O O . CYS B 1 247 ? 22.719 22.484 10.258 1 70.06 247 CYS B O 1
ATOM 4977 N N . ASP B 1 248 ? 21.672 23.375 12.023 1 62.53 248 ASP B N 1
ATOM 4978 C CA . ASP B 1 248 ? 22.078 24.766 11.828 1 62.53 248 ASP B CA 1
ATOM 4979 C C . ASP B 1 248 ? 23.406 25.047 12.508 1 62.53 248 ASP B C 1
ATOM 4981 O O . ASP B 1 248 ? 24.031 26.094 12.266 1 62.53 248 ASP B O 1
ATOM 4985 N N . ALA B 1 249 ? 23.75 24.281 13.469 1 56.25 249 ALA B N 1
ATOM 4986 C CA . ALA B 1 249 ? 24.938 24.578 14.25 1 56.25 249 ALA B CA 1
ATOM 4987 C C . ALA B 1 249 ? 26.156 24.781 13.336 1 56.25 249 ALA B C 1
ATOM 4989 O O . ALA B 1 249 ? 26.25 24.172 12.273 1 56.25 249 ALA B O 1
ATOM 4990 N N . GLU B 1 250 ? 26.625 26.078 13.398 1 50.91 250 GLU B N 1
ATOM 4991 C CA . GLU B 1 250 ? 27.688 26.781 12.703 1 50.91 250 GLU B CA 1
ATOM 4992 C C . GLU B 1 250 ? 28.75 25.828 12.164 1 50.91 250 GLU B C 1
ATOM 4994 O O . GLU B 1 250 ? 29.141 24.891 12.859 1 50.91 250 GLU B O 1
ATOM 4999 N N . ARG B 1 251 ? 28.875 25.875 10.789 1 46.53 251 ARG B N 1
ATOM 5000 C CA . ARG B 1 251 ? 30.125 25.453 10.141 1 46.53 251 ARG B CA 1
ATOM 5001 C C . ARG B 1 251 ? 31.328 26.094 10.836 1 46.53 251 ARG B C 1
ATOM 5003 O O . ARG B 1 251 ? 31.5 27.312 10.812 1 46.53 251 ARG B O 1
ATOM 5010 N N . HIS B 1 252 ? 31.734 25.672 11.93 1 40.19 252 HIS B N 1
ATOM 5011 C CA . HIS B 1 252 ? 32.906 26.469 12.25 1 40.19 252 HIS B CA 1
ATOM 5012 C C . HIS B 1 252 ? 33.875 26.516 11.07 1 40.19 252 HIS B C 1
ATOM 5014 O O . HIS B 1 252 ? 34.375 27.578 10.711 1 40.19 252 HIS B O 1
ATOM 5020 N N . ASN B 1 253 ? 35.031 25.641 10.891 1 37.53 253 ASN B N 1
ATOM 5021 C CA . ASN B 1 253 ? 36.094 25.703 9.891 1 37.53 253 ASN B CA 1
ATOM 5022 C C . ASN B 1 253 ? 35.812 24.766 8.719 1 37.53 253 ASN B C 1
ATOM 5024 O O . ASN B 1 253 ? 35.25 23.688 8.898 1 37.53 253 ASN B O 1
ATOM 5028 N N . ASP B 1 254 ? 35.875 25.328 7.5 1 38.72 254 ASP B N 1
ATOM 5029 C CA . ASP B 1 254 ? 35.812 24.734 6.172 1 38.72 254 ASP B CA 1
ATOM 5030 C C . ASP B 1 254 ? 36.438 23.344 6.152 1 38.72 254 ASP B C 1
ATOM 5032 O O . ASP B 1 254 ? 36.25 22.578 5.199 1 38.72 254 ASP B O 1
ATOM 5036 N N . LEU B 1 255 ? 37.781 23.312 6.645 1 38.38 255 LEU B N 1
ATOM 5037 C CA . LEU B 1 255 ? 38.719 22.188 6.5 1 38.38 255 LEU B CA 1
ATOM 5038 C C . LEU B 1 255 ? 38.281 21 7.336 1 38.38 255 LEU B C 1
ATOM 5040 O O . LEU B 1 255 ? 38.906 19.938 7.309 1 38.38 255 LEU B O 1
ATOM 5044 N N . ASP B 1 256 ? 37.656 21.172 8.43 1 39.19 256 ASP B N 1
ATOM 5045 C CA . ASP B 1 256 ? 37.688 20.156 9.484 1 39.19 256 ASP B CA 1
ATOM 5046 C C . ASP B 1 256 ? 36.562 19.156 9.312 1 39.19 256 ASP B C 1
ATOM 5048 O O . ASP B 1 256 ? 36.125 18.531 10.281 1 39.19 256 ASP B O 1
ATOM 5052 N N . GLY B 1 257 ? 36.094 18.688 8.25 1 41.59 257 GLY B N 1
ATOM 5053 C CA . GLY B 1 257 ? 35.344 17.438 8.094 1 41.59 257 GLY B CA 1
ATOM 5054 C C . GLY B 1 257 ? 33.844 17.594 8.32 1 41.59 257 GLY B C 1
ATOM 5055 O O . GLY B 1 257 ? 33.125 16.594 8.445 1 41.59 257 GLY B O 1
ATOM 5056 N N . ARG B 1 258 ? 33.25 18.719 8.508 1 45.22 258 ARG B N 1
ATOM 5057 C CA . ARG B 1 258 ? 31.922 19.109 8.984 1 45.22 258 ARG B CA 1
ATOM 5058 C C . ARG B 1 258 ? 30.891 18.969 7.879 1 45.22 258 ARG B C 1
ATOM 5060 O O . ARG B 1 258 ? 29.688 19.016 8.148 1 45.22 258 ARG B O 1
ATOM 5067 N N . GLY B 1 259 ? 31.188 19.375 6.598 1 52.31 259 GLY B N 1
ATOM 5068 C CA . GLY B 1 259 ? 30.281 18.875 5.578 1 52.31 259 GLY B CA 1
ATOM 5069 C C . GLY B 1 259 ? 29.625 17.562 5.949 1 52.31 259 GLY B C 1
ATOM 5070 O O . GLY B 1 259 ? 28.438 17.359 5.699 1 52.31 259 GLY B O 1
ATOM 5071 N N . HIS B 1 260 ? 30.469 16.844 6.633 1 56.94 260 HIS B N 1
ATOM 5072 C CA . HIS B 1 260 ? 30 15.547 7.098 1 56.94 260 HIS B CA 1
ATOM 5073 C C . HIS B 1 260 ? 29.016 15.695 8.242 1 56.94 260 HIS B C 1
ATOM 5075 O O . HIS B 1 260 ? 28.016 14.977 8.305 1 56.94 260 HIS B O 1
ATOM 5081 N N . LEU B 1 261 ? 29.188 16.828 9.094 1 57.62 261 LEU B N 1
ATOM 5082 C CA . LEU B 1 261 ? 28.297 16.984 10.242 1 57.62 261 LEU B CA 1
ATOM 5083 C C . LEU B 1 261 ? 26.922 17.484 9.812 1 57.62 261 LEU B C 1
ATOM 5085 O O . LEU B 1 261 ? 25.906 17.047 10.352 1 57.62 261 LEU B O 1
ATOM 5089 N N . SER B 1 262 ? 27.031 18.328 8.805 1 78.19 262 SER B N 1
ATOM 5090 C CA . SER B 1 262 ? 25.766 18.828 8.297 1 78.19 262 SER B CA 1
ATOM 5091 C C . SER B 1 262 ? 24.969 17.734 7.602 1 78.19 262 SER B C 1
ATOM 5093 O O . SER B 1 262 ? 23.75 17.625 7.766 1 78.19 262 SER B O 1
ATOM 5095 N N . GLU B 1 263 ? 25.75 16.859 7.062 1 85.75 263 GLU B N 1
ATOM 5096 C CA . GLU B 1 263 ? 25.094 15.75 6.391 1 85.75 263 GLU B CA 1
ATOM 5097 C C . GLU B 1 263 ? 24.516 14.758 7.402 1 85.75 263 GLU B C 1
ATOM 5099 O O . GLU B 1 263 ? 23.422 14.242 7.219 1 85.75 263 GLU B O 1
ATOM 5104 N N . GLU B 1 264 ? 25.312 14.594 8.453 1 90.19 264 GLU B N 1
ATOM 5105 C CA . GLU B 1 264 ? 24.875 13.68 9.5 1 90.19 264 GLU B CA 1
ATOM 5106 C C . GLU B 1 264 ? 23.609 14.203 10.188 1 90.19 264 GLU B C 1
ATOM 5108 O O . GLU B 1 264 ? 22.672 13.445 10.438 1 90.19 264 GLU B O 1
ATOM 5113 N N . ALA B 1 265 ? 23.641 15.469 10.469 1 91.25 265 ALA B N 1
ATOM 5114 C CA . ALA B 1 265 ? 22.484 16.078 11.125 1 91.25 265 ALA B CA 1
ATOM 5115 C C . ALA B 1 265 ? 21.266 16.062 10.211 1 91.25 265 ALA B C 1
ATOM 5117 O O . ALA B 1 265 ? 20.141 15.797 10.664 1 91.25 265 ALA B O 1
ATOM 5118 N N . LEU B 1 266 ? 21.484 16.328 8.93 1 94.5 266 LEU B N 1
ATOM 5119 C CA . LEU B 1 266 ? 20.375 16.297 7.973 1 94.5 266 LEU B CA 1
ATOM 5120 C C . LEU B 1 266 ? 19.812 14.883 7.848 1 94.5 266 LEU B C 1
ATOM 5122 O O . LEU B 1 266 ? 18.594 14.703 7.762 1 94.5 266 LEU B O 1
ATOM 5126 N N . ALA B 1 267 ? 20.719 13.898 7.875 1 96.06 267 ALA B N 1
ATOM 5127 C CA . ALA B 1 267 ? 20.297 12.5 7.816 1 96.06 267 ALA B CA 1
ATOM 5128 C C . ALA B 1 267 ? 19.484 12.125 9.055 1 96.06 267 ALA B C 1
ATOM 5130 O O . ALA B 1 267 ? 18.484 11.43 8.953 1 96.06 267 ALA B O 1
ATOM 5131 N N . GLU B 1 268 ? 19.922 12.602 10.188 1 96.12 268 GLU B N 1
ATOM 5132 C CA . GLU B 1 268 ? 19.203 12.32 11.43 1 96.12 268 GLU B CA 1
ATOM 5133 C C . GLU B 1 268 ? 17.812 12.961 11.43 1 96.12 268 GLU B C 1
ATOM 5135 O O . GLU B 1 268 ? 16.844 12.352 11.883 1 96.12 268 GLU B O 1
ATOM 5140 N N . PHE B 1 269 ? 17.734 14.148 10.945 1 97 269 PHE B N 1
ATOM 5141 C CA . PHE B 1 269 ? 16.438 14.789 10.836 1 97 269 PHE B CA 1
ATOM 5142 C C . PHE B 1 269 ? 15.523 14.016 9.883 1 97 269 PHE B C 1
ATOM 5144 O O . PHE B 1 269 ? 14.344 13.812 10.172 1 97 269 PHE B O 1
ATOM 5151 N N . THR B 1 270 ? 16.125 13.609 8.773 1 98.25 270 THR B N 1
ATOM 5152 C CA . THR B 1 270 ? 15.367 12.852 7.793 1 98.25 270 THR B CA 1
ATOM 5153 C C . THR B 1 270 ? 14.836 11.555 8.406 1 98.25 270 THR B C 1
ATOM 5155 O O . THR B 1 270 ? 13.672 11.195 8.203 1 98.25 270 THR B O 1
ATOM 5158 N N . ARG B 1 271 ? 15.672 10.867 9.203 1 98.31 271 ARG B N 1
ATOM 5159 C CA . ARG B 1 271 ? 15.25 9.656 9.898 1 98.31 271 ARG B CA 1
ATOM 5160 C C . ARG B 1 271 ? 14.102 9.945 10.852 1 98.31 271 ARG B C 1
ATOM 5162 O O . ARG B 1 271 ? 13.102 9.227 10.859 1 98.31 271 ARG B O 1
ATOM 5169 N N . PHE B 1 272 ? 14.219 10.992 11.609 1 98.38 272 PHE B N 1
ATOM 5170 C CA . PHE B 1 272 ? 13.188 11.414 12.555 1 98.38 272 PHE B CA 1
ATOM 5171 C C . PHE B 1 272 ? 11.883 11.703 11.828 1 98.38 272 PHE B C 1
ATOM 5173 O O . PHE B 1 272 ? 10.82 11.234 12.242 1 98.38 272 PHE B O 1
ATOM 5180 N N . PHE B 1 273 ? 11.977 12.469 10.75 1 98.62 273 PHE B N 1
ATOM 5181 C CA . PHE B 1 273 ? 10.82 12.891 9.969 1 98.62 273 PHE B CA 1
ATOM 5182 C C . PHE B 1 273 ? 10.086 11.68 9.398 1 98.62 273 PHE B C 1
ATOM 5184 O O . PHE B 1 273 ? 8.867 11.547 9.57 1 98.62 273 PHE B O 1
ATOM 5191 N N . LEU B 1 274 ? 10.805 10.758 8.773 1 98.81 274 LEU B N 1
ATOM 5192 C CA . LEU B 1 274 ? 10.188 9.602 8.133 1 98.81 274 LEU B CA 1
ATOM 5193 C C . LEU B 1 274 ? 9.609 8.648 9.172 1 98.81 274 LEU B C 1
ATOM 5195 O O . LEU B 1 274 ? 8.531 8.078 8.969 1 98.81 274 LEU B O 1
ATOM 5199 N N . THR B 1 275 ? 10.336 8.445 10.297 1 98.75 275 THR B N 1
ATOM 5200 C CA . THR B 1 275 ? 9.82 7.594 11.359 1 98.75 275 THR B CA 1
ATOM 5201 C C . THR B 1 275 ? 8.539 8.18 11.945 1 98.75 275 THR B C 1
ATOM 5203 O O . THR B 1 275 ? 7.605 7.441 12.273 1 98.75 275 THR B O 1
ATOM 5206 N N . THR B 1 276 ? 8.484 9.484 12.062 1 98.75 276 THR B N 1
ATOM 5207 C CA . THR B 1 276 ? 7.277 10.156 12.539 1 98.75 276 THR B CA 1
ATOM 5208 C C . THR B 1 276 ? 6.129 9.977 11.555 1 98.75 276 THR B C 1
ATOM 5210 O O . THR B 1 276 ? 4.992 9.727 11.961 1 98.75 276 THR B O 1
ATOM 5213 N N . CYS B 1 277 ? 6.41 10.102 10.258 1 98.75 277 CYS B N 1
ATOM 5214 C CA . CYS B 1 277 ? 5.391 9.836 9.25 1 98.75 277 CYS B CA 1
ATOM 5215 C C . CYS B 1 277 ? 4.824 8.43 9.406 1 98.75 277 CYS B C 1
ATOM 5217 O O . CYS B 1 277 ? 3.605 8.242 9.43 1 98.75 277 CYS B O 1
ATOM 5219 N N . ILE B 1 278 ? 5.711 7.434 9.523 1 98.69 278 ILE B N 1
ATOM 5220 C CA . ILE B 1 278 ? 5.301 6.039 9.648 1 98.69 278 ILE B CA 1
ATOM 5221 C C . ILE B 1 278 ? 4.434 5.867 10.891 1 98.69 278 ILE B C 1
ATOM 5223 O O . ILE B 1 278 ? 3.398 5.195 10.844 1 98.69 278 ILE B O 1
ATOM 5227 N N . ASP B 1 279 ? 4.816 6.512 11.953 1 98.5 279 ASP B N 1
ATOM 5228 C CA . ASP B 1 279 ? 4.059 6.469 13.203 1 98.5 279 ASP B CA 1
ATOM 5229 C C . ASP B 1 279 ? 2.65 7.023 13.008 1 98.5 279 ASP B C 1
ATOM 5231 O O . ASP B 1 279 ? 1.678 6.457 13.508 1 98.5 279 ASP B O 1
ATOM 5235 N N . GLN B 1 280 ? 2.508 8.117 12.281 1 98.25 280 GLN B N 1
ATOM 5236 C CA . GLN B 1 280 ? 1.206 8.742 12.086 1 98.25 280 GLN B CA 1
ATOM 5237 C C . GLN B 1 280 ? 0.326 7.914 11.156 1 98.25 280 GLN B C 1
ATOM 5239 O O . GLN B 1 280 ? -0.892 7.848 11.344 1 98.25 280 GLN B O 1
ATOM 5244 N N . VAL B 1 281 ? 0.907 7.25 10.148 1 98.31 281 VAL B N 1
ATOM 5245 C CA . VAL B 1 281 ? 0.15 6.324 9.312 1 98.31 281 VAL B CA 1
ATOM 5246 C C . VAL B 1 281 ? -0.393 5.18 10.164 1 98.31 281 VAL B C 1
ATOM 5248 O O . VAL B 1 281 ? -1.574 4.836 10.07 1 98.31 281 VAL B O 1
ATOM 5251 N N . ASP B 1 282 ? 0.494 4.625 10.992 1 97.5 282 ASP B N 1
ATOM 5252 C CA . ASP B 1 282 ? 0.103 3.527 11.867 1 97.5 282 ASP B CA 1
ATOM 5253 C C . ASP B 1 282 ? -1.021 3.953 12.812 1 97.5 282 ASP B C 1
ATOM 5255 O O . ASP B 1 282 ? -1.981 3.207 13.016 1 97.5 282 ASP B O 1
ATOM 5259 N N . PHE B 1 283 ? -0.914 5.125 13.391 1 97.12 283 PHE B N 1
ATOM 5260 C CA . PHE B 1 283 ? -1.919 5.652 14.305 1 97.12 283 PHE B CA 1
ATOM 5261 C C . PHE B 1 283 ? -3.271 5.773 13.617 1 97.12 283 PHE B C 1
ATOM 5263 O O . PHE B 1 283 ? -4.281 5.281 14.125 1 97.12 283 PHE B O 1
ATOM 5270 N N . MET B 1 284 ? -3.291 6.414 12.438 1 97 284 MET B N 1
ATOM 5271 C CA . MET B 1 284 ? -4.539 6.633 11.711 1 97 284 MET B CA 1
ATOM 5272 C C . MET B 1 284 ? -5.156 5.305 11.281 1 97 284 MET B C 1
ATOM 5274 O O . MET B 1 284 ? -6.375 5.125 11.359 1 97 284 MET B O 1
ATOM 5278 N N . GLU B 1 285 ? -4.309 4.418 10.781 1 95.81 285 GLU B N 1
ATOM 5279 C CA . GLU B 1 285 ? -4.789 3.107 10.359 1 95.81 285 GLU B CA 1
ATOM 5280 C C . GLU B 1 285 ? -5.465 2.365 11.508 1 95.81 285 GLU B C 1
ATOM 5282 O O . GLU B 1 285 ? -6.551 1.802 11.336 1 95.81 285 GLU B O 1
ATOM 5287 N N . LYS B 1 286 ? -4.844 2.33 12.672 1 94.56 286 LYS B N 1
ATOM 5288 C CA . LYS B 1 286 ? -5.41 1.67 13.844 1 94.56 286 LYS B CA 1
ATOM 5289 C C . LYS B 1 286 ? -6.715 2.336 14.273 1 94.56 286 LYS B C 1
ATOM 5291 O O . LYS B 1 286 ? -7.652 1.658 14.703 1 94.56 286 LYS B O 1
ATOM 5296 N N . LEU B 1 287 ? -6.723 3.592 14.078 1 93.62 287 LEU B N 1
ATOM 5297 C CA . LEU B 1 287 ? -7.871 4.387 14.492 1 93.62 287 LEU B CA 1
ATOM 5298 C C . LEU B 1 287 ? -9.094 4.051 13.648 1 93.62 287 LEU B C 1
ATOM 5300 O O . LEU B 1 287 ? -10.219 3.99 14.164 1 93.62 287 LEU B O 1
ATOM 5304 N N . VAL B 1 288 ? -8.867 3.725 12.367 1 92.94 288 VAL B N 1
ATOM 5305 C CA . VAL B 1 288 ? -10.023 3.564 11.492 1 92.94 288 VAL B CA 1
ATOM 5306 C C . VAL B 1 288 ? -10.141 2.107 11.055 1 92.94 288 VAL B C 1
ATOM 5308 O O . VAL B 1 288 ? -10.773 1.81 10.039 1 92.94 288 VAL B O 1
ATOM 5311 N N . GLN B 1 289 ? -9.43 1.273 11.766 1 87.81 289 GLN B N 1
ATOM 5312 C CA . GLN B 1 289 ? -9.664 -0.142 11.5 1 87.81 289 GLN B CA 1
ATOM 5313 C C . GLN B 1 289 ? -11.156 -0.443 11.398 1 87.81 289 GLN B C 1
ATOM 5315 O O . GLN B 1 289 ? -11.93 -0.111 12.305 1 87.81 289 GLN B O 1
ATOM 5320 N N . PRO B 1 290 ? -11.602 -1.036 10.375 1 79.81 290 PRO B N 1
ATOM 5321 C CA . PRO B 1 290 ? -13.023 -1.122 10.055 1 79.81 290 PRO B CA 1
ATOM 5322 C C . PRO B 1 290 ? -13.859 -1.667 11.203 1 79.81 290 PRO B C 1
ATOM 5324 O O . PRO B 1 290 ? -14.883 -1.075 11.57 1 79.81 290 PRO B O 1
ATOM 5327 N N . GLU B 1 291 ? -13.438 -2.775 11.797 1 81.06 291 GLU B N 1
ATOM 5328 C CA . GLU B 1 291 ? -14.234 -3.379 12.859 1 81.06 291 GLU B CA 1
ATOM 5329 C C . GLU B 1 291 ? -14.281 -2.482 14.094 1 81.06 291 GLU B C 1
ATOM 5331 O O . GLU B 1 291 ? -15.336 -2.314 14.711 1 81.06 291 GLU B O 1
ATOM 5336 N N . ARG B 1 292 ? -13.195 -1.867 14.383 1 87.31 292 ARG B N 1
ATOM 5337 C CA . ARG B 1 292 ? -13.117 -1.025 15.578 1 87.31 292 ARG B CA 1
ATOM 5338 C C . ARG B 1 292 ? -13.898 0.271 15.383 1 87.31 292 ARG B C 1
ATOM 5340 O O . ARG B 1 292 ? -14.617 0.709 16.281 1 87.31 292 ARG B O 1
ATOM 5347 N N . LEU B 1 293 ? -13.719 0.884 14.242 1 91.56 293 LEU B N 1
ATOM 5348 C CA . LEU B 1 293 ? -14.453 2.111 13.953 1 91.56 293 LEU B CA 1
ATOM 5349 C C . LEU B 1 293 ? -15.953 1.855 13.93 1 91.56 293 LEU B C 1
ATOM 5351 O O . LEU B 1 293 ? -16.734 2.627 14.508 1 91.56 293 LEU B O 1
ATOM 5355 N N . ARG B 1 294 ? -16.328 0.781 13.32 1 90.12 294 ARG B N 1
ATOM 5356 C CA . ARG B 1 294 ? -17.734 0.393 13.281 1 90.12 294 ARG B CA 1
ATOM 5357 C C . ARG B 1 294 ? -18.297 0.235 14.688 1 90.12 294 ARG B C 1
ATOM 5359 O O . ARG B 1 294 ? -19.375 0.761 14.992 1 90.12 294 ARG B O 1
ATOM 5366 N N . ASP B 1 295 ? -17.578 -0.414 15.516 1 92.5 295 ASP B N 1
ATOM 5367 C CA . ASP B 1 295 ? -18.031 -0.646 16.875 1 92.5 295 ASP B CA 1
ATOM 5368 C C . ASP B 1 295 ? -18.234 0.673 17.625 1 92.5 295 ASP B C 1
ATOM 5370 O O . ASP B 1 295 ? -19.266 0.864 18.281 1 92.5 295 ASP B O 1
ATOM 5374 N N . ARG B 1 296 ? -17.312 1.57 17.469 1 94.94 296 ARG B N 1
ATOM 5375 C CA . ARG B 1 296 ? -17.422 2.855 18.156 1 94.94 296 ARG B CA 1
ATOM 5376 C C . ARG B 1 296 ? -18.625 3.645 17.656 1 94.94 296 ARG B C 1
ATOM 5378 O O . ARG B 1 296 ? -19.359 4.234 18.453 1 94.94 296 ARG B O 1
ATOM 5385 N N . ILE B 1 297 ? -18.859 3.568 16.406 1 95.25 297 ILE B N 1
ATOM 5386 C CA . ILE B 1 297 ? -19.969 4.316 15.797 1 95.25 297 ILE B CA 1
ATOM 5387 C C . ILE B 1 297 ? -21.297 3.701 16.203 1 95.25 297 ILE B C 1
ATOM 5389 O O . ILE B 1 297 ? -22.219 4.418 16.594 1 95.25 297 ILE B O 1
ATOM 5393 N N . LEU B 1 298 ? -21.344 2.41 16.25 1 94.44 298 LEU B N 1
ATOM 5394 C CA . LEU B 1 298 ? -22.609 1.745 16.562 1 94.44 298 LEU B CA 1
ATOM 5395 C C . LEU B 1 298 ? -22.922 1.848 18.047 1 94.44 298 LEU B C 1
ATOM 5397 O O . LEU B 1 298 ? -24.094 1.937 18.438 1 94.44 298 LEU B O 1
ATOM 5401 N N . ILE B 1 299 ? -21.922 1.819 18.875 1 96 299 ILE B N 1
ATOM 5402 C CA . ILE B 1 299 ? -22.125 2.021 20.297 1 96 299 ILE B CA 1
ATOM 5403 C C . ILE B 1 299 ? -22.719 3.404 20.547 1 96 299 ILE B C 1
ATOM 5405 O O . ILE B 1 299 ? -23.703 3.543 21.281 1 96 299 ILE B O 1
ATOM 5409 N N . TRP B 1 300 ? -22.172 4.348 19.891 1 96.62 300 TRP B N 1
ATOM 5410 C CA . TRP B 1 300 ? -22.719 5.699 19.984 1 96.62 300 TRP B CA 1
ATOM 5411 C C . TRP B 1 300 ? -24.156 5.746 19.5 1 96.62 300 TRP B C 1
ATOM 5413 O O . TRP B 1 300 ? -25.031 6.328 20.141 1 96.62 300 TRP B O 1
ATOM 5423 N N . ALA B 1 301 ? -24.406 5.145 18.328 1 96.75 301 ALA B N 1
ATOM 5424 C CA . ALA B 1 301 ? -25.766 5.145 17.75 1 96.75 301 ALA B CA 1
ATOM 5425 C C . ALA B 1 301 ? -26.766 4.492 18.703 1 96.75 301 ALA B C 1
ATOM 5427 O O . ALA B 1 301 ? -27.875 4.984 18.875 1 96.75 301 ALA B O 1
ATOM 5428 N N . GLU B 1 302 ? -26.328 3.457 19.312 1 96.31 302 GLU B N 1
ATOM 5429 C CA . GLU B 1 302 ? -27.203 2.756 20.266 1 96.31 302 GLU B CA 1
ATOM 5430 C C . GLU B 1 302 ? -27.531 3.635 21.469 1 96.31 302 GLU B C 1
ATOM 5432 O O . GLU B 1 302 ? -28.656 3.637 21.953 1 96.31 302 GLU B O 1
ATOM 5437 N N . GLU B 1 303 ? -26.562 4.285 21.938 1 96.88 303 GLU B N 1
ATOM 5438 C CA . GLU B 1 303 ? -26.766 5.199 23.062 1 96.88 303 GLU B CA 1
ATOM 5439 C C . GLU B 1 303 ? -27.734 6.312 22.688 1 96.88 303 GLU B C 1
ATOM 5441 O O . GLU B 1 303 ? -28.625 6.664 23.469 1 96.88 303 GLU B O 1
ATOM 5446 N N . GLU B 1 304 ? -27.594 6.832 21.5 1 97.06 304 GLU B N 1
ATOM 5447 C CA . GLU B 1 304 ? -28.469 7.895 21.016 1 97.06 304 GLU B CA 1
ATOM 5448 C C . GLU B 1 304 ? -29.891 7.383 20.797 1 97.06 304 GLU B C 1
ATOM 5450 O O . GLU B 1 304 ? -30.859 8.102 21.031 1 97.06 304 GLU B O 1
ATOM 5455 N N . ILE B 1 305 ? -30 6.164 20.344 1 96.31 305 ILE B N 1
ATOM 5456 C CA . ILE B 1 305 ? -31.297 5.539 20.156 1 96.31 305 ILE B CA 1
ATOM 5457 C C . ILE B 1 305 ? -31.984 5.348 21.5 1 96.31 305 ILE B C 1
ATOM 5459 O O . ILE B 1 305 ? -33.156 5.664 21.656 1 96.31 305 ILE B O 1
ATOM 5463 N N . ARG B 1 306 ? -31.234 4.879 22.453 1 96.62 306 ARG B N 1
ATOM 5464 C CA . ARG B 1 306 ? -31.766 4.684 23.797 1 96.62 306 ARG B CA 1
ATOM 5465 C C . ARG B 1 306 ? -32.188 6.012 24.406 1 96.62 306 ARG B C 1
ATOM 5467 O O . ARG B 1 306 ? -33.156 6.062 25.172 1 96.62 306 ARG B O 1
ATOM 5474 N N . ALA B 1 307 ? -31.516 7.055 24.062 1 96.81 307 ALA B N 1
ATOM 5475 C CA . ALA B 1 307 ? -31.828 8.391 24.562 1 96.81 307 ALA B CA 1
ATOM 5476 C C . ALA B 1 307 ? -32.938 9.055 23.734 1 96.81 307 ALA B C 1
ATOM 5478 O O . ALA B 1 307 ? -33.281 10.203 23.984 1 96.81 307 ALA B O 1
ATOM 5479 N N . ASP B 1 308 ? -33.344 8.445 22.672 1 95.56 308 ASP B N 1
ATOM 5480 C CA . ASP B 1 308 ? -34.438 8.883 21.797 1 95.56 308 ASP B CA 1
ATOM 5481 C C . ASP B 1 308 ? -34.031 10.102 20.969 1 95.56 308 ASP B C 1
ATOM 5483 O O . ASP B 1 308 ? -34.875 10.953 20.672 1 95.56 308 ASP B O 1
ATOM 5487 N N . THR B 1 309 ? -32.75 10.125 20.734 1 95.75 309 THR B N 1
ATOM 5488 C CA . THR B 1 309 ? -32.281 11.219 19.906 1 95.75 309 THR B CA 1
ATOM 5489 C C . THR B 1 309 ? -32.062 10.75 18.469 1 95.75 309 THR B C 1
ATOM 5491 O O . THR B 1 309 ? -31.953 11.562 17.547 1 95.75 309 THR B O 1
ATOM 5494 N N . LEU B 1 310 ? -31.953 9.43 18.266 1 96.5 310 LEU B N 1
ATOM 5495 C CA . LEU B 1 310 ? -31.875 8.82 16.938 1 96.5 310 LEU B CA 1
ATOM 5496 C C . LEU B 1 310 ? -32.938 7.75 16.766 1 96.5 310 LEU B C 1
ATOM 5498 O O . LEU B 1 310 ? -33.281 7.039 17.719 1 96.5 310 LEU B O 1
ATOM 5502 N N . PRO B 1 311 ? -33.438 7.668 15.578 1 96.19 311 PRO B N 1
ATOM 5503 C CA . PRO B 1 311 ? -34.375 6.566 15.312 1 96.19 311 PRO B CA 1
ATOM 5504 C C . PRO B 1 311 ? -33.719 5.195 15.43 1 96.19 311 PRO B C 1
ATOM 5506 O O . PRO B 1 311 ? -32.5 5.074 15.266 1 96.19 311 PRO B O 1
ATOM 5509 N N . SER B 1 312 ? -34.531 4.148 15.656 1 92.75 312 SER B N 1
ATOM 5510 C CA . SER B 1 312 ? -34.062 2.801 15.953 1 92.75 312 SER B CA 1
ATOM 5511 C C . SER B 1 312 ? -33.25 2.229 14.797 1 92.75 312 SER B C 1
ATOM 5513 O O . SER B 1 312 ? -32.312 1.428 15.008 1 92.75 312 SER B O 1
ATOM 5515 N N . ASN B 1 313 ? -33.438 2.629 13.617 1 91.12 313 ASN B N 1
ATOM 5516 C CA . ASN B 1 313 ? -32.781 2.014 12.469 1 91.12 313 ASN B CA 1
ATOM 5517 C C . ASN B 1 313 ? -31.547 2.809 12.031 1 91.12 313 ASN B C 1
ATOM 5519 O O . ASN B 1 313 ? -30.938 2.504 11.008 1 91.12 313 ASN B O 1
ATOM 5523 N N . SER B 1 314 ? -31.125 3.668 12.883 1 95.75 314 SER B N 1
ATOM 5524 C CA . SER B 1 314 ? -30.031 4.555 12.516 1 95.75 314 SER B CA 1
ATOM 5525 C C . SER B 1 314 ? -28.719 3.789 12.383 1 95.75 314 SER B C 1
ATOM 5527 O O . SER B 1 314 ? -27.922 4.07 11.492 1 95.75 314 SER B O 1
ATOM 5529 N N . GLY B 1 315 ? -28.5 2.842 13.273 1 94.75 315 GLY B N 1
ATOM 5530 C CA . GLY B 1 315 ? -27.297 2.045 13.242 1 94.75 315 GLY B CA 1
ATOM 5531 C C . GLY B 1 315 ? -27.094 1.302 11.93 1 94.75 315 GLY B C 1
ATOM 5532 O O . GLY B 1 315 ? -25.984 1.22 11.414 1 94.75 315 GLY B O 1
ATOM 5533 N N . ALA B 1 316 ? -28.172 0.824 11.398 1 90.56 316 ALA B N 1
ATOM 5534 C CA . ALA B 1 316 ? -28.109 0.066 10.148 1 90.56 316 ALA B CA 1
ATOM 5535 C C . ALA B 1 316 ? -27.656 0.95 8.992 1 90.56 316 ALA B C 1
ATOM 5537 O O . ALA B 1 316 ? -26.906 0.506 8.117 1 90.56 316 ALA B O 1
ATOM 5538 N N . VAL B 1 317 ? -28.125 2.115 9.008 1 93.44 317 VAL B N 1
ATOM 5539 C CA . VAL B 1 317 ? -27.75 3.057 7.957 1 93.44 317 VAL B CA 1
ATOM 5540 C C . VAL B 1 317 ? -26.266 3.391 8.062 1 93.44 317 VAL B C 1
ATOM 5542 O O . VAL B 1 317 ? -25.547 3.373 7.059 1 93.44 317 VAL B O 1
ATOM 5545 N N . LEU B 1 318 ? -25.844 3.637 9.273 1 94.38 318 LEU B N 1
ATOM 5546 C CA . LEU B 1 318 ? -24.438 3.975 9.5 1 94.38 318 LEU B CA 1
ATOM 5547 C C . LEU B 1 318 ? -23.531 2.816 9.102 1 94.38 318 LEU B C 1
ATOM 5549 O O . LEU B 1 318 ? -22.484 3.027 8.484 1 94.38 318 LEU B O 1
ATOM 5553 N N . GLU B 1 319 ? -23.922 1.643 9.43 1 88.88 319 GLU B N 1
ATOM 5554 C CA . GLU B 1 319 ? -23.156 0.457 9.062 1 88.88 319 GLU B CA 1
ATOM 5555 C C . GLU B 1 319 ? -23.047 0.315 7.547 1 88.88 319 GLU B C 1
ATOM 5557 O O . GLU B 1 319 ? -21.984 0.005 7.02 1 88.88 319 GLU B O 1
ATOM 5562 N N . ALA B 1 320 ? -24.125 0.549 6.883 1 86.31 320 ALA B N 1
ATOM 5563 C CA . ALA B 1 320 ? -24.156 0.44 5.426 1 86.31 320 ALA B CA 1
ATOM 5564 C C . ALA B 1 320 ? -23.234 1.466 4.781 1 86.31 320 ALA B C 1
ATOM 5566 O O . ALA B 1 320 ? -22.484 1.142 3.852 1 86.31 320 ALA B O 1
ATOM 5567 N N . VAL B 1 321 ? -23.297 2.672 5.266 1 90.44 321 VAL B N 1
ATOM 5568 C CA . VAL B 1 321 ? -22.469 3.738 4.711 1 90.44 321 VAL B CA 1
ATOM 5569 C C . VAL B 1 321 ? -20.984 3.428 4.957 1 90.44 321 VAL B C 1
ATOM 5571 O O . VAL B 1 321 ? -20.141 3.695 4.102 1 90.44 321 VAL B O 1
ATOM 5574 N N . LEU B 1 322 ? -20.672 2.869 6.105 1 87.56 322 LEU B N 1
ATOM 5575 C CA . LEU B 1 322 ? -19.297 2.518 6.453 1 87.56 322 LEU B CA 1
ATOM 5576 C C . LEU B 1 322 ? -18.766 1.441 5.516 1 87.56 322 LEU B C 1
ATOM 5578 O O . LEU B 1 322 ? -17.609 1.5 5.094 1 87.56 322 LEU B O 1
ATOM 5582 N N . PHE B 1 323 ? -19.578 0.522 5.168 1 77.44 323 PHE B N 1
ATOM 5583 C CA . PHE B 1 323 ? -19.172 -0.626 4.375 1 77.44 323 PHE B CA 1
ATOM 5584 C C . PHE B 1 323 ? -19.109 -0.266 2.895 1 77.44 323 PHE B C 1
ATOM 5586 O O . PHE B 1 323 ? -18.188 -0.691 2.184 1 77.44 323 PHE B O 1
ATOM 5593 N N . ARG B 1 324 ? -20.047 0.567 2.467 1 79.38 324 ARG B N 1
ATOM 5594 C CA . ARG B 1 324 ? -20.156 0.854 1.041 1 79.38 324 ARG B CA 1
ATOM 5595 C C . ARG B 1 324 ? -19.406 2.129 0.676 1 79.38 324 ARG B C 1
ATOM 5597 O O . ARG B 1 324 ? -19.125 2.373 -0.498 1 79.38 324 ARG B O 1
ATOM 5604 N N . GLY B 1 325 ? -19.188 2.922 1.667 1 86.44 325 GLY B N 1
ATOM 5605 C CA . GLY B 1 325 ? -18.594 4.223 1.422 1 86.44 325 GLY B CA 1
ATOM 5606 C C . GLY B 1 325 ? -19.609 5.324 1.214 1 86.44 325 GLY B C 1
ATOM 5607 O O . GLY B 1 325 ? -19.406 6.461 1.638 1 86.44 325 GLY B O 1
ATOM 5608 N N . GLU B 1 326 ? -20.656 4.93 0.475 1 91 326 GLU B N 1
ATOM 5609 C CA . GLU B 1 326 ? -21.766 5.852 0.248 1 91 326 GLU B CA 1
ATOM 5610 C C . GLU B 1 326 ? -23.078 5.102 0.095 1 91 326 GLU B C 1
ATOM 5612 O O . GLU B 1 326 ? -23.094 3.906 -0.211 1 91 326 GLU B O 1
ATOM 5617 N N . LEU B 1 327 ? -24.172 5.797 0.375 1 91.5 327 LEU B N 1
ATOM 5618 C CA . LEU B 1 327 ? -25.516 5.207 0.302 1 91.5 327 LEU B CA 1
ATOM 5619 C C . LEU B 1 327 ? -26.484 6.152 -0.388 1 91.5 327 LEU B C 1
ATOM 5621 O O . LEU B 1 327 ? -26.812 7.215 0.149 1 91.5 327 LEU B O 1
ATOM 5625 N N . PRO B 1 328 ? -26.891 5.738 -1.562 1 91.31 328 PRO B N 1
ATOM 5626 C CA . PRO B 1 328 ? -27.938 6.555 -2.172 1 91.31 328 PRO B CA 1
ATOM 5627 C C . PRO B 1 328 ? -29.172 6.684 -1.287 1 91.31 328 PRO B C 1
ATOM 5629 O O . PRO B 1 328 ? -29.578 5.707 -0.65 1 91.31 328 PRO B O 1
ATOM 5632 N N . ARG B 1 329 ? -29.734 7.824 -1.282 1 91.19 329 ARG B N 1
ATOM 5633 C CA . ARG B 1 329 ? -30.891 8.094 -0.432 1 91.19 329 ARG B CA 1
ATOM 5634 C C . ARG B 1 329 ? -32.031 7.148 -0.763 1 91.19 329 ARG B C 1
ATOM 5636 O O . ARG B 1 329 ? -32.781 6.711 0.131 1 91.19 329 ARG B O 1
ATOM 5643 N N . GLY B 1 330 ? -32.156 6.863 -2.01 1 88.94 330 GLY B N 1
ATOM 5644 C CA . GLY B 1 330 ? -33.219 5.969 -2.451 1 88.94 330 GLY B CA 1
ATOM 5645 C C . GLY B 1 330 ? -33.062 4.551 -1.941 1 88.94 330 GLY B C 1
ATOM 5646 O O . GLY B 1 330 ? -34 3.783 -1.903 1 88.94 330 GLY B O 1
ATOM 5647 N N . ASP B 1 331 ? -31.906 4.227 -1.491 1 89.62 331 ASP B N 1
ATOM 5648 C CA . ASP B 1 331 ? -31.625 2.867 -1.039 1 89.62 331 ASP B CA 1
ATOM 5649 C C . ASP B 1 331 ? -31.938 2.707 0.447 1 89.62 331 ASP B C 1
ATOM 5651 O O . ASP B 1 331 ? -32 1.585 0.952 1 89.62 331 ASP B O 1
ATOM 5655 N N . VAL B 1 332 ? -32.125 3.729 1.13 1 93.12 332 VAL B N 1
ATOM 5656 C CA . VAL B 1 332 ? -32.312 3.67 2.578 1 93.12 332 VAL B CA 1
ATOM 5657 C C . VAL B 1 332 ? -33.594 2.945 2.912 1 93.12 332 VAL B C 1
ATOM 5659 O O . VAL B 1 332 ? -33.625 2.092 3.803 1 93.12 332 VAL B O 1
ATOM 5662 N N . ALA B 1 333 ? -34.656 3.262 2.215 1 93.25 333 ALA B N 1
ATOM 5663 C CA . ALA B 1 333 ? -35.938 2.613 2.447 1 93.25 333 ALA B CA 1
ATOM 5664 C C . ALA B 1 333 ? -35.844 1.104 2.246 1 93.25 333 ALA B C 1
ATOM 5666 O O . ALA B 1 333 ? -36.344 0.328 3.061 1 93.25 333 ALA B O 1
ATOM 5667 N N . LYS B 1 334 ? -35.188 0.804 1.206 1 84.81 334 LYS B N 1
ATOM 5668 C CA . LYS B 1 334 ? -35 -0.611 0.898 1 84.81 334 LYS B CA 1
ATOM 5669 C C . LYS B 1 334 ? -34.094 -1.29 1.941 1 84.81 334 LYS B C 1
ATOM 5671 O O . LYS B 1 334 ? -34.406 -2.404 2.381 1 84.81 334 LYS B O 1
ATOM 5676 N N . LEU B 1 335 ? -33.062 -0.642 2.295 1 84.44 335 LEU B N 1
ATOM 5677 C CA . LEU B 1 335 ? -32.125 -1.169 3.271 1 84.44 335 LEU B CA 1
ATOM 5678 C C . LEU B 1 335 ? -32.812 -1.455 4.602 1 84.44 335 LEU B C 1
ATOM 5680 O O . LEU B 1 335 ? -32.562 -2.48 5.234 1 84.44 335 LEU B O 1
ATOM 5684 N N . LEU B 1 336 ? -33.719 -0.57 4.969 1 89.62 336 LEU B N 1
ATOM 5685 C CA . LEU B 1 336 ? -34.344 -0.651 6.281 1 89.62 336 LEU B CA 1
ATOM 5686 C C . LEU B 1 336 ? -35.688 -1.379 6.199 1 89.62 336 LEU B C 1
ATOM 5688 O O . LEU B 1 336 ? -36.281 -1.686 7.223 1 89.62 336 LEU B O 1
ATOM 5692 N N . ASN B 1 337 ? -36.062 -1.626 5.012 1 85.81 337 ASN B N 1
ATOM 5693 C CA . ASN B 1 337 ? -37.375 -2.209 4.781 1 85.81 337 ASN B CA 1
ATOM 5694 C C . ASN B 1 337 ? -38.469 -1.385 5.445 1 85.81 337 ASN B C 1
ATOM 5696 O O . ASN B 1 337 ? -39.281 -1.917 6.215 1 85.81 337 ASN B O 1
ATOM 5700 N N . VAL B 1 338 ? -38.5 -0.145 5.207 1 91.19 338 VAL B N 1
ATOM 5701 C CA . VAL B 1 338 ? -39.5 0.787 5.742 1 91.19 338 VAL B CA 1
ATOM 5702 C C . VAL B 1 338 ? -40 1.71 4.629 1 91.19 338 VAL B C 1
ATOM 5704 O O . VAL B 1 338 ? -39.5 1.657 3.504 1 91.19 338 VAL B O 1
ATOM 5707 N N . GLY B 1 339 ? -41.031 2.451 4.922 1 91.94 339 GLY B N 1
ATOM 5708 C CA . GLY B 1 339 ? -41.531 3.43 3.973 1 91.94 339 GLY B CA 1
ATOM 5709 C C . GLY B 1 339 ? -40.625 4.633 3.812 1 91.94 339 GLY B C 1
ATOM 5710 O O . GLY B 1 339 ? -39.719 4.836 4.613 1 91.94 339 GLY B O 1
ATOM 5711 N N . ASP B 1 340 ? -40.906 5.441 2.797 1 93.75 340 ASP B N 1
ATOM 5712 C CA . ASP B 1 340 ? -40.062 6.59 2.449 1 93.75 340 ASP B CA 1
ATOM 5713 C C . ASP B 1 340 ? -40.062 7.621 3.578 1 93.75 340 ASP B C 1
ATOM 5715 O O . ASP B 1 340 ? -39.031 8.281 3.812 1 93.75 340 ASP B O 1
ATOM 5719 N N . ARG B 1 341 ? -41.188 7.734 4.191 1 94.75 341 ARG B N 1
ATOM 5720 C CA . ARG B 1 341 ? -41.281 8.719 5.262 1 94.75 341 ARG B CA 1
ATOM 5721 C C . ARG B 1 341 ? -40.344 8.367 6.422 1 94.75 341 ARG B C 1
ATOM 5723 O O . ARG B 1 341 ? -39.656 9.234 6.957 1 94.75 341 ARG B O 1
ATOM 5730 N N . GLN B 1 342 ? -40.312 7.152 6.754 1 94.19 342 GLN B N 1
ATOM 5731 C CA . GLN B 1 342 ? -39.438 6.688 7.84 1 94.19 342 GLN B CA 1
ATOM 5732 C C . GLN B 1 342 ? -37.969 6.75 7.449 1 94.19 342 GLN B C 1
ATOM 5734 O O . GLN B 1 342 ? -37.125 7.102 8.273 1 94.19 342 GLN B O 1
ATOM 5739 N N . ALA B 1 343 ? -37.719 6.383 6.266 1 95.31 343 ALA B N 1
ATOM 5740 C CA . ALA B 1 343 ? -36.344 6.461 5.75 1 95.31 343 ALA B CA 1
ATOM 5741 C C . ALA B 1 343 ? -35.812 7.891 5.809 1 95.31 343 ALA B C 1
ATOM 5743 O O . ALA B 1 343 ? -34.688 8.117 6.207 1 95.31 343 ALA B O 1
ATOM 5744 N N . ARG B 1 344 ? -36.656 8.812 5.441 1 94.12 344 ARG B N 1
ATOM 5745 C CA . ARG B 1 344 ? -36.281 10.219 5.465 1 94.12 344 ARG B CA 1
ATOM 5746 C C . ARG B 1 344 ? -36.062 10.703 6.895 1 94.12 344 ARG B C 1
ATOM 5748 O O . ARG B 1 344 ? -35.188 11.523 7.145 1 94.12 344 ARG B O 1
ATOM 5755 N N . ARG B 1 345 ? -36.844 10.211 7.777 1 95.56 345 ARG B N 1
ATOM 5756 C CA . ARG B 1 345 ? -36.719 10.586 9.18 1 95.56 345 ARG B CA 1
ATOM 5757 C C . ARG B 1 345 ? -35.344 10.148 9.727 1 95.56 345 ARG B C 1
ATOM 5759 O O . ARG B 1 345 ? -34.688 10.922 10.406 1 95.56 345 ARG B O 1
ATOM 5766 N N . VAL B 1 346 ? -34.969 8.945 9.375 1 96.31 346 VAL B N 1
ATOM 5767 C CA . VAL B 1 346 ? -33.688 8.398 9.836 1 96.31 346 VAL B CA 1
ATOM 5768 C C . VAL B 1 346 ? -32.531 9.195 9.234 1 96.31 346 VAL B C 1
ATOM 5770 O O . VAL B 1 346 ? -31.609 9.609 9.945 1 96.31 346 VAL B O 1
ATOM 5773 N N . THR B 1 347 ? -32.594 9.469 7.965 1 95.44 347 THR B N 1
ATOM 5774 C CA . THR B 1 347 ? -31.531 10.188 7.258 1 95.44 347 THR B CA 1
ATOM 5775 C C . THR B 1 347 ? -31.406 11.617 7.789 1 95.44 347 THR B C 1
ATOM 5777 O O . THR B 1 347 ? -30.297 12.102 8.016 1 95.44 347 THR B O 1
ATOM 5780 N N . SER B 1 348 ? -32.594 12.219 8.016 1 95.69 348 SER B N 1
ATOM 5781 C CA . SER B 1 348 ? -32.594 13.594 8.516 1 95.69 348 SER B CA 1
ATOM 5782 C C . SER B 1 348 ? -31.969 13.664 9.914 1 95.69 348 SER B C 1
ATOM 5784 O O . SER B 1 348 ? -31.219 14.594 10.227 1 95.69 348 SER B O 1
ATOM 5786 N N . ALA B 1 349 ? -32.312 12.719 10.688 1 96.75 349 ALA B N 1
ATOM 5787 C CA . ALA B 1 349 ? -31.781 12.695 12.055 1 96.75 349 ALA B CA 1
ATOM 5788 C C . ALA B 1 349 ? -30.266 12.539 12.047 1 96.75 349 ALA B C 1
ATOM 5790 O O . ALA B 1 349 ? -29.562 13.195 12.828 1 96.75 349 ALA B O 1
ATOM 5791 N N . LEU B 1 350 ? -29.766 11.664 11.234 1 97.31 350 LEU B N 1
ATOM 5792 C CA . LEU B 1 350 ? -28.328 11.414 11.148 1 97.31 350 LEU B CA 1
ATOM 5793 C C . LEU B 1 350 ? -27.594 12.625 10.586 1 97.31 350 LEU B C 1
ATOM 5795 O O . LEU B 1 350 ? -26.469 12.922 10.992 1 97.31 350 LEU B O 1
ATOM 5799 N N . ILE B 1 351 ? -28.219 13.336 9.68 1 95.56 351 ILE B N 1
ATOM 5800 C CA . ILE B 1 351 ? -27.656 14.555 9.125 1 95.56 351 ILE B CA 1
ATOM 5801 C C . ILE B 1 351 ? -27.656 15.656 10.18 1 95.56 351 ILE B C 1
ATOM 5803 O O . ILE B 1 351 ? -26.688 16.406 10.32 1 95.56 351 ILE B O 1
ATOM 5807 N N . ASP B 1 352 ? -28.75 15.68 10.953 1 95.06 352 ASP B N 1
ATOM 5808 C CA . ASP B 1 352 ? -28.875 16.688 12.016 1 95.06 352 ASP B CA 1
ATOM 5809 C C . ASP B 1 352 ? -27.797 16.484 13.078 1 95.06 352 ASP B C 1
ATOM 5811 O O . ASP B 1 352 ? -27.312 17.453 13.672 1 95.06 352 ASP B O 1
ATOM 5815 N N . HIS B 1 353 ? -27.453 15.227 13.258 1 95.69 353 HIS B N 1
ATOM 5816 C CA . HIS B 1 353 ? -26.375 14.914 14.203 1 95.69 353 HIS B CA 1
ATOM 5817 C C . HIS B 1 353 ? -25 15.078 13.562 1 95.69 353 HIS B C 1
ATOM 5819 O O . HIS B 1 353 ? -23.984 14.836 14.211 1 95.69 353 HIS B O 1
ATOM 5825 N N . GLU B 1 354 ? -24.938 15.391 12.32 1 94 354 GLU B N 1
ATOM 5826 C CA . GLU B 1 354 ? -23.734 15.711 11.547 1 94 354 GLU B CA 1
ATOM 5827 C C . GLU B 1 354 ? -22.844 14.477 11.375 1 94 354 GLU B C 1
ATOM 5829 O O . GLU B 1 354 ? -21.625 14.602 11.242 1 94 354 GLU B O 1
ATOM 5834 N N . VAL B 1 355 ? -23.469 13.297 11.461 1 96.62 355 VAL B N 1
ATOM 5835 C CA . VAL B 1 355 ? -22.672 12.078 11.305 1 96.62 355 VAL B CA 1
ATOM 5836 C C . VAL B 1 355 ? -22.812 11.555 9.883 1 96.62 355 VAL B C 1
ATOM 5838 O O . VAL B 1 355 ? -22.078 10.656 9.469 1 96.62 355 VAL B O 1
ATOM 5841 N N . LEU B 1 356 ? -23.734 12.039 9.148 1 95.88 356 LEU B N 1
ATOM 5842 C CA . LEU B 1 356 ? -23.859 11.852 7.703 1 95.88 356 LEU B CA 1
ATOM 5843 C C . LEU B 1 356 ? -23.844 13.188 6.98 1 95.88 356 LEU B C 1
ATOM 5845 O O . LEU B 1 356 ? -24.266 14.203 7.535 1 95.88 356 LEU B O 1
ATOM 5849 N N . ALA B 1 357 ? -23.312 13.188 5.867 1 93.31 357 ALA B N 1
ATOM 5850 C CA . ALA B 1 357 ? -23.297 14.367 5.012 1 93.31 357 ALA B CA 1
ATOM 5851 C C . ALA B 1 357 ? -23.688 14.016 3.582 1 93.31 357 ALA B C 1
ATOM 5853 O O . ALA B 1 357 ? -23.594 12.859 3.172 1 93.31 357 ALA B O 1
ATOM 5854 N N . SER B 1 358 ? -24.281 14.953 2.916 1 91.25 358 SER B N 1
ATOM 5855 C CA . SER B 1 358 ? -24.625 14.852 1.502 1 91.25 358 SER B CA 1
ATOM 5856 C C . SER B 1 358 ? -24.391 16.172 0.778 1 91.25 358 SER B C 1
ATOM 5858 O O . SER B 1 358 ? -24.641 17.25 1.333 1 91.25 358 SER B O 1
ATOM 5860 N N . GLU B 1 359 ? -23.844 16.156 -0.415 1 85.12 359 GLU B N 1
ATOM 5861 C CA . GLU B 1 359 ? -23.531 17.359 -1.179 1 85.12 359 GLU B CA 1
ATOM 5862 C C . GLU B 1 359 ? -24.812 18.062 -1.643 1 85.12 359 GLU B C 1
ATOM 5864 O O . GLU B 1 359 ? -24.812 19.281 -1.839 1 85.12 359 GLU B O 1
ATOM 5869 N N . SER B 1 360 ? -25.844 17.234 -1.885 1 84.31 360 SER B N 1
ATOM 5870 C CA . SER B 1 360 ? -27.125 17.766 -2.311 1 84.31 360 SER B CA 1
ATOM 5871 C C . SER B 1 360 ? -28.266 16.828 -1.933 1 84.31 360 SER B C 1
ATOM 5873 O O . SER B 1 360 ? -28.031 15.758 -1.357 1 84.31 360 SER B O 1
ATOM 5875 N N . THR B 1 361 ? -29.422 17.203 -2.254 1 80.06 361 THR B N 1
ATOM 5876 C CA . THR B 1 361 ? -30.578 16.391 -1.934 1 80.06 361 THR B CA 1
ATOM 5877 C C . THR B 1 361 ? -30.609 15.117 -2.789 1 80.06 361 THR B C 1
ATOM 5879 O O . THR B 1 361 ? -31.297 14.156 -2.455 1 80.06 361 THR B O 1
ATOM 5882 N N . ARG B 1 362 ? -29.844 15.078 -3.895 1 83.5 362 ARG B N 1
ATOM 5883 C CA . ARG B 1 362 ? -29.844 13.93 -4.789 1 83.5 362 ARG B CA 1
ATOM 5884 C C . ARG B 1 362 ? -28.562 13.117 -4.652 1 83.5 362 ARG B C 1
ATOM 5886 O O . ARG B 1 362 ? -28.453 12.016 -5.191 1 83.5 362 ARG B O 1
ATOM 5893 N N . ALA B 1 363 ? -27.625 13.719 -3.898 1 90.12 363 ALA B N 1
ATOM 5894 C CA . ALA B 1 363 ? -26.328 13.062 -3.754 1 90.12 363 ALA B CA 1
ATOM 5895 C C . ALA B 1 363 ? -26.391 11.961 -2.697 1 90.12 363 ALA B C 1
ATOM 5897 O O . ALA B 1 363 ? -27.25 11.992 -1.805 1 90.12 363 ALA B O 1
ATOM 5898 N N . PRO B 1 364 ? -25.547 11.023 -2.793 1 93.62 364 PRO B N 1
ATOM 5899 C CA . PRO B 1 364 ? -25.531 9.945 -1.802 1 93.62 364 PRO B CA 1
ATOM 5900 C C . PRO B 1 364 ? -25.078 10.422 -0.422 1 93.62 364 PRO B C 1
ATOM 5902 O O . PRO B 1 364 ? -24.484 11.492 -0.297 1 93.62 364 PRO B O 1
ATOM 5905 N N . LEU B 1 365 ? -25.469 9.625 0.564 1 94.38 365 LEU B N 1
ATOM 5906 C CA . LEU B 1 365 ? -25.062 9.867 1.947 1 94.38 365 LEU B CA 1
ATOM 5907 C C . LEU B 1 365 ? -23.672 9.312 2.217 1 94.38 365 LEU B C 1
ATOM 5909 O O . LEU B 1 365 ? -23.328 8.234 1.73 1 94.38 365 LEU B O 1
ATOM 5913 N N . ARG B 1 366 ? -22.906 10.117 2.895 1 94 366 ARG B N 1
ATOM 5914 C CA . ARG B 1 366 ? -21.562 9.719 3.301 1 94 366 ARG B CA 1
ATOM 5915 C C . ARG B 1 366 ? -21.344 9.961 4.793 1 94 366 ARG B C 1
ATOM 5917 O O . ARG B 1 366 ? -22.016 10.812 5.391 1 94 366 ARG B O 1
ATOM 5924 N N . LEU B 1 367 ? -20.391 9.234 5.246 1 93.94 367 LEU B N 1
ATOM 5925 C CA . LEU B 1 367 ? -20.031 9.414 6.648 1 93.94 367 LEU B CA 1
ATOM 5926 C C . LEU B 1 367 ? -19.391 10.781 6.875 1 93.94 367 LEU B C 1
ATOM 5928 O O . LEU B 1 367 ? -18.734 11.312 5.98 1 93.94 367 LEU B O 1
ATOM 5932 N N . ALA B 1 368 ? -19.609 11.328 8 1 94.62 368 ALA B N 1
ATOM 5933 C CA . ALA B 1 368 ? -18.922 12.523 8.469 1 94.62 368 ALA B CA 1
ATOM 5934 C C . ALA B 1 368 ? -18.406 12.336 9.898 1 94.62 368 ALA B C 1
ATOM 5936 O O . ALA B 1 368 ? -18.953 11.539 10.656 1 94.62 368 ALA B O 1
ATOM 5937 N N . PHE B 1 369 ? -17.359 13.039 10.172 1 93.75 369 PHE B N 1
ATOM 5938 C CA . PHE B 1 369 ? -16.75 12.969 11.5 1 93.75 369 PHE B CA 1
ATOM 5939 C C . PHE B 1 369 ? -16.844 14.312 12.211 1 93.75 369 PHE B C 1
ATOM 5941 O O . PHE B 1 369 ? -15.93 15.133 12.141 1 93.75 369 PHE B O 1
ATOM 5948 N N . PRO B 1 370 ? -17.922 14.477 12.906 1 92 370 PRO B N 1
ATOM 5949 C CA . PRO B 1 370 ? -18.062 15.758 13.609 1 92 370 PRO B CA 1
ATOM 5950 C C . PRO B 1 370 ? -17.062 15.898 14.758 1 92 370 PRO B C 1
ATOM 5952 O O . PRO B 1 370 ? -16.766 14.93 15.453 1 92 370 PRO B O 1
ATOM 5955 N N . ALA B 1 371 ? -16.609 17.078 15.016 1 88.56 371 ALA B N 1
ATOM 5956 C CA . ALA B 1 371 ? -15.609 17.359 16.031 1 88.56 371 ALA B CA 1
ATOM 5957 C C . ALA B 1 371 ? -16.094 16.953 17.422 1 88.56 371 ALA B C 1
ATOM 5959 O O . ALA B 1 371 ? -15.312 16.516 18.266 1 88.56 371 ALA B O 1
ATOM 5960 N N . ARG B 1 372 ? -17.391 17.094 17.656 1 88.44 372 ARG B N 1
ATOM 5961 C CA . ARG B 1 372 ? -17.938 16.812 18.984 1 88.44 372 ARG B CA 1
ATOM 5962 C C . ARG B 1 372 ? -17.828 15.336 19.312 1 88.44 372 ARG B C 1
ATOM 5964 O O . ARG B 1 372 ? -17.844 14.953 20.484 1 88.44 372 ARG B O 1
ATOM 5971 N N . LEU B 1 373 ? -17.703 14.531 18.25 1 92.19 373 LEU B N 1
ATOM 5972 C CA . LEU B 1 373 ? -17.641 13.094 18.484 1 92.19 373 LEU B CA 1
ATOM 5973 C C . LEU B 1 373 ? -16.219 12.578 18.328 1 92.19 373 LEU B C 1
ATOM 5975 O O . LEU B 1 373 ? -15.984 11.367 18.344 1 92.19 373 LEU B O 1
ATOM 5979 N N . ALA B 1 374 ? -15.258 13.445 18.125 1 87.94 374 ALA B N 1
ATOM 5980 C CA . ALA B 1 374 ? -13.875 13.047 17.891 1 87.94 374 ALA B CA 1
ATOM 5981 C C . ALA B 1 374 ? -13.344 12.195 19.031 1 87.94 374 ALA B C 1
ATOM 5983 O O . ALA B 1 374 ? -12.664 11.188 18.812 1 87.94 374 ALA B O 1
ATOM 5984 N N . GLY B 1 375 ? -13.695 12.562 20.281 1 86.56 375 GLY B N 1
ATOM 5985 C CA . GLY B 1 375 ? -13.242 11.797 21.438 1 86.56 375 GLY B CA 1
ATOM 5986 C C . GLY B 1 375 ? -13.758 10.367 21.438 1 86.56 375 GLY B C 1
ATOM 5987 O O . GLY B 1 375 ? -13.062 9.453 21.875 1 86.56 375 GLY B O 1
ATOM 5988 N N . ARG B 1 376 ? -14.93 10.219 20.859 1 91.19 376 ARG B N 1
ATOM 5989 C CA . ARG B 1 376 ? -15.586 8.914 20.906 1 91.19 376 ARG B CA 1
ATOM 5990 C C . ARG B 1 376 ? -15.258 8.102 19.656 1 91.19 376 ARG B C 1
ATOM 5992 O O . ARG B 1 376 ? -14.938 6.918 19.75 1 91.19 376 ARG B O 1
ATOM 5999 N N . TRP B 1 377 ? -15.297 8.766 18.516 1 93.75 377 TRP B N 1
ATOM 6000 C CA . TRP B 1 377 ? -15.148 8.055 17.25 1 93.75 377 TRP B CA 1
ATOM 6001 C C . TRP B 1 377 ? -13.68 7.926 16.859 1 93.75 377 TRP B C 1
ATOM 6003 O O . TRP B 1 377 ? -13.297 6.969 16.188 1 93.75 377 TRP B O 1
ATOM 6013 N N . MET B 1 378 ? -12.914 8.906 17.281 1 93.75 378 MET B N 1
ATOM 6014 C CA . MET B 1 378 ? -11.516 8.977 16.875 1 93.75 378 MET B CA 1
ATOM 6015 C C . MET B 1 378 ? -10.617 9.25 18.078 1 93.75 378 MET B C 1
ATOM 6017 O O . MET B 1 378 ? -9.938 10.273 18.141 1 93.75 378 MET B O 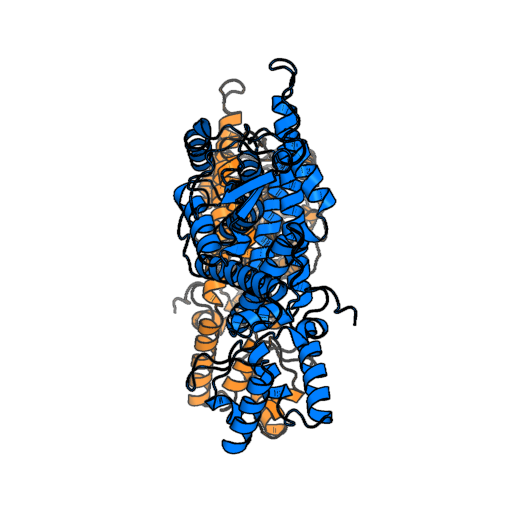1
ATOM 6021 N N . PRO B 1 379 ? -10.531 8.312 19.016 1 93.06 379 PRO B N 1
ATOM 6022 C CA . PRO B 1 379 ? -9.773 8.547 20.25 1 93.06 379 PRO B CA 1
ATOM 6023 C C . PRO B 1 379 ? -8.297 8.82 19.984 1 93.06 379 PRO B C 1
ATOM 6025 O O . PRO B 1 379 ? -7.66 8.109 19.203 1 93.06 379 PRO B O 1
ATOM 6028 N N . GLY B 1 380 ? -7.797 9.867 20.641 1 91.81 380 GLY B N 1
ATOM 6029 C CA . GLY B 1 380 ? -6.379 10.188 20.562 1 91.81 380 GLY B CA 1
ATOM 6030 C C . GLY B 1 380 ? -6.051 11.141 19.422 1 91.81 380 GLY B C 1
ATOM 6031 O O . GLY B 1 380 ? -4.918 11.617 19.328 1 91.81 380 GLY B O 1
ATOM 6032 N N . LEU B 1 381 ? -7.039 11.406 18.562 1 93.38 381 LEU B N 1
ATOM 6033 C CA . LEU B 1 381 ? -6.793 12.297 17.438 1 93.38 381 LEU B CA 1
ATOM 6034 C C . LEU B 1 381 ? -6.605 13.734 17.906 1 93.38 381 LEU B C 1
ATOM 6036 O O . LEU B 1 381 ? -5.711 14.438 17.438 1 93.38 381 LEU B O 1
ATOM 6040 N N . PHE B 1 382 ? -7.488 14.172 18.844 1 90.06 382 PHE B N 1
ATOM 6041 C CA . PHE B 1 382 ? -7.418 15.477 19.484 1 90.06 382 PHE B CA 1
ATOM 6042 C C . PHE B 1 382 ? -7.246 15.32 21 1 90.06 382 PHE B C 1
ATOM 6044 O O . PHE B 1 382 ? -7.551 14.258 21.562 1 90.06 382 PHE B O 1
ATOM 6051 N N . PRO B 1 383 ? -6.641 16.281 21.688 1 80.5 383 PRO B N 1
ATOM 6052 C CA . PRO B 1 383 ? -6.59 16.203 23.156 1 80.5 383 PRO B CA 1
ATOM 6053 C C . PRO B 1 383 ? -7.977 16.219 23.797 1 80.5 383 PRO B C 1
ATOM 6055 O O . PRO B 1 383 ? -8.914 16.781 23.219 1 80.5 383 PRO B O 1
ATOM 6058 N N . GLU B 1 384 ? -8.148 15.375 24.906 1 66.31 384 GLU B N 1
ATOM 6059 C CA . GLU B 1 384 ? -9.422 15.336 25.609 1 66.31 384 GLU B CA 1
ATOM 6060 C C . GLU B 1 384 ? -9.789 16.703 26.172 1 66.31 384 GLU B C 1
ATOM 6062 O O . GLU B 1 384 ? -8.906 17.484 26.531 1 66.31 384 GLU B O 1
ATOM 6067 N N . GLN B 1 385 ? -11 17.188 25.844 1 54.88 385 GLN B N 1
ATOM 6068 C CA . GLN B 1 385 ? -11.461 18.438 26.453 1 54.88 385 GLN B CA 1
ATOM 6069 C C . GLN B 1 385 ? -11.281 18.406 27.969 1 54.88 385 GLN B C 1
ATOM 6071 O O . GLN B 1 385 ? -11.68 17.438 28.625 1 54.88 385 GLN B O 1
ATOM 6076 N N . THR B 1 386 ? -10.203 18.812 28.516 1 41.78 386 THR B N 1
ATOM 6077 C CA . THR B 1 386 ? -10.281 19.031 29.969 1 41.78 386 THR B CA 1
ATOM 6078 C C . THR B 1 386 ? -11.508 19.844 30.328 1 41.78 386 THR B C 1
ATOM 6080 O O . THR B 1 386 ? -11.688 20.969 29.828 1 41.78 386 THR B O 1
ATOM 6083 N N . GLY B 1 387 ? -12.672 19.266 30.422 1 34.59 387 GLY B N 1
ATOM 6084 C CA . GLY B 1 387 ? -13.68 19.984 31.188 1 34.59 387 GLY B CA 1
ATOM 6085 C C . GLY B 1 387 ? -13.125 20.625 32.438 1 34.59 387 GLY B C 1
ATOM 6086 O O . GLY B 1 387 ? -12.109 20.172 32.969 1 34.59 387 GLY B O 1
#

Sequence (774 aa):
MEPLLISESSRHRRALTDLAVELAARSAGFRRSLPPGVLTALADLVRAMNCYYSNLIEGHDTHPVDIERALKNDYSANPEKRNRQLEAKAHITVQQWIDEGGLAGDATAPDAILEIHRRFCELLPEELLWITVPDTGEKIKVTPGALRHRDVKVGHHVPVSPGALPRFMDRFAAAYTKLGRTDAILAAATAHHRLLWIHPFLDGNGRVARLMSYAMLLDTLDTGGIWSIARGLARNENGYRERLMACDAERHNDLDGRGHLSEEALAEFTRFFLTTCIDQVDFMEKLVQPERLRDRILIWAEEEIRADTLPSNSGAVLEAVLFRGELPRGDVAKLLNVGDRQARRVTSALIDHEVLASESTRAPLRLAFPARLAGRWMPGLFPEQTGMEPLLISESSRHRRALTDLAVELAARSAGFRRSLPPGVLTALADLVRAMNCYYSNLIEGHDTHPVDIERALKNDYSANPEKRNRQLEAKAHITVQQWIDEGGLAGDATAPDAILEIHRRFCELLPEELLWITVPDTGEKIKVTPGALRHRDVKVGHHVPVSPGALPRFMDRFAAAYTKLGRTDAILAAATAHHRLLWIHPFLDGNGRVARLMSYAMLLDTLDTGGIWSIARGLARNENGYRERLMACDAERHNDLDGRGHLSEEALAEFTRFFLTTCIDQVDFMEKLVQPERLRDRILIWAEEEIRADTLPSNSGAVLEAVLFRGELPRGDVAKLLNVGDRQARRVTSALIDHEVLASESTRAPLRLAFPARLAGRWMPGLFPEQTG

Radius of gyration: 30.53 Å; Cα contacts (8 Å, |Δi|>4): 1079; chains: 2; bounding box: 83×91×60 Å

Foldseek 3Di:
DPDLFQDPPDPLNVVLLVLLVLLLVLLVVLQVVADPLVLVQLLLVLLLLLLQLLVVLVVQHQASQLLVCLCVVNADPDPVRRQSSQLSVQSSVLLVCLLVCVVVFQCLQLQNLLVSQQSNQVSGPQVVQWDADPPPRDIDGWDRSAFDQDWDDDVPATADHLVCLVVLSVVRSVNQHPDDLSRLLLSLQSSLLVQVRNVGTPDDSSSSSQSSSVSSCCVSSVSSSNWGLSNLCSVVVVVLVVLSVQLRPDPPDPPDCCSSSNSVSSSVSSVVSSVSSSVRSVLSSVLPVPVVLLVLVLVVVVVCVVVVLAPPCLSQVLNVCRVNSWAFLVCQCVSSVHDSVVSVRRVVSCVVVVQWDAPDPGGTIGGHDNSVCCCRNGNPSGDDPPD/DPDLFQDPPDPLNVVLLVLLVLLLVLLVVLQVVADPLVLVQLLLVLLLLLLQLLVVLVVQHQASQLLVCLCVVNADPDPVRRQSSQLSVQSSVLLVCLLVCVVVFQCLQLQNLLVSQQSNVVSGPQVVQWDADPPPRDIDGWDRSAFDQDWDDDVPATADHLVCLVVLSVVRSVNQHPDDLSRLLLSLQSSLLVQVRNVGTPDDSSSSSQSSSVSSCCVSSVSSSNWGLSNLCSVVVVVLVVLSVQLRPDPPDPPDCCSSVNSVSSSVSSVVSSVSSSVRSVLSSVLPVPVVLLVLVLVVVVVCVVVVLAPPCLSQVLNVCRVNSWAFLVCQCVSSVHDSVVSVRRVVSCVVVVQWDAPDPGGTIGGHDNSVCCCRNGNPSGDDPPD

pLDDT: mean 91.54, std 10.93, range [34.59, 98.81]

Solvent-accessible surface area (backbone atoms only — not comparable to full-atom values): 41040 Å² total; per-residue (Å²): 125,73,64,69,61,82,50,79,80,40,90,58,36,65,63,48,47,30,50,48,30,50,38,34,17,53,36,22,17,51,45,38,50,46,45,69,33,47,42,55,30,40,22,56,46,35,39,55,45,38,32,38,24,48,34,39,69,75,72,42,81,58,52,59,56,49,39,55,31,26,72,68,73,47,68,56,88,50,64,70,59,26,51,48,24,39,45,39,39,21,46,34,51,49,51,50,40,46,75,72,44,68,52,76,68,63,44,62,32,56,67,44,49,29,46,53,37,21,57,32,48,69,52,38,58,75,80,75,37,52,44,65,40,86,91,77,60,48,75,44,72,58,58,59,44,44,73,30,84,58,82,62,71,57,88,91,45,66,44,64,51,39,88,48,41,66,61,51,39,49,52,51,23,63,72,68,51,92,56,55,65,55,55,45,55,52,36,30,36,38,48,33,50,49,50,55,52,44,41,56,37,83,65,61,43,67,59,43,31,53,52,31,30,49,49,41,42,39,67,74,44,54,33,70,48,53,61,60,45,36,52,47,43,44,78,37,41,69,64,48,52,51,41,60,48,57,43,60,60,70,81,79,60,96,82,71,66,41,76,51,50,35,42,50,30,46,49,49,38,32,47,53,45,53,53,34,38,42,49,31,45,53,52,48,46,64,49,55,31,64,71,61,31,49,49,40,50,41,53,51,40,49,52,34,28,75,69,66,70,34,54,86,65,40,46,60,52,52,52,48,20,69,72,60,7,46,35,50,66,81,47,44,19,66,74,67,69,49,54,66,70,56,34,48,51,37,52,49,43,38,40,74,68,37,44,31,42,54,93,44,96,85,41,42,35,22,49,38,72,43,55,88,44,30,71,66,56,36,65,80,72,59,82,76,78,79,121,126,70,64,69,63,84,50,78,81,40,90,58,37,65,63,48,49,30,48,47,30,50,38,32,16,52,35,22,17,50,46,39,50,46,46,70,33,47,40,54,30,41,22,55,46,35,39,54,46,39,34,38,25,49,35,38,69,75,70,42,82,60,51,60,54,49,39,55,31,27,72,70,73,49,67,55,87,50,64,70,58,26,51,48,22,38,43,39,38,21,47,33,52,47,51,49,40,45,75,73,45,68,49,74,71,61,46,60,32,55,68,44,48,29,46,52,38,21,56,34,48,68,52,37,58,74,81,75,35,54,44,65,40,84,91,77,61,48,75,45,74,58,57,59,44,46,74,30,84,57,81,61,72,58,91,90,45,67,43,63,51,38,89,50,41,67,61,53,39,51,53,50,23,62,72,68,52,91,56,55,64,55,54,45,55,53,36,31,36,37,46,32,50,49,50,55,52,46,42,57,38,81,64,62,42,68,61,43,30,53,53,32,30,48,50,41,43,38,67,75,45,56,33,70,50,53,59,60,46,36,51,46,43,44,77,35,41,68,64,47,52,50,41,61,47,57,43,60,60,70,81,79,62,94,82,73,65,43,76,51,50,34,42,51,30,48,49,51,38,30,48,52,45,53,54,36,38,42,50,31,44,53,51,46,46,65,48,57,33,64,71,60,30,49,48,41,50,42,51,51,40,50,52,33,29,76,69,68,70,35,55,87,63,40,45,59,53,53,51,47,20,68,74,60,4,47,35,50,66,81,46,44,20,66,73,67,69,49,52,65,68,56,34,48,51,37,52,49,43,38,38,72,68,38,44,31,42,55,92,44,95,84,40,43,36,22,49,37,72,41,55,87,43,32,72,67,55,36,64,80,73,60,83,76,79,78,122

Nearest PDB structures (foldseek):
  7xux-assembly1_B  TM=7.751E-01  e=9.770E-12  Yersinia pseudotuberculosis IP 32953
  3eqx-assembly1_B  TM=6.298E-01  e=1.410E-10  Shewanella oneidensis
  3zcn-assembly2_B  TM=6.457E-01  e=8.361E-10  Shewanella oneidensis
  3eqx-assembly1_A  TM=6.230E-01  e=1.142E-09  Shewanella oneidensis
  3zec-assembly1_A  TM=6.210E-01  e=3.038E-09  Shewanella oneidensis